Protein AF-0000000071003527 (afdb_homodimer)

Radius of gyration: 23.67 Å; Cα contacts (8 Å, |Δi|>4): 1009; chains: 2; bounding box: 53×69×54 Å

Foldseek 3Di:
DPPDPPQLFDLDPLVLVLVLLVLVLVCVQVVHLDDPVQDQQDLAAEEEEAQCQQVNSVQVVCVVHHVNYAYEYEEQDCSNYPDPVPGRPRYYYDYDDLLDADDPVQFQDHQEYEYEACLLPDAPVSLLVSLLRSLRNHHAFHKYKYKYWQLVQKDKWFPDPPQDCVLVVVLSVVQVPPDVSNHHHCQVVNQVSNVVSAFPPKDKDKTWDDPVSQLVNQVSCLSRQQRSLVVVPDPVSNVSNVVSVVVNVVSSVNGMGMITMMMMMMTGHHD/DPPDPPQLFDLDPLVLVLVLLVLVLVCVFVVDLDDPVQDQQDLAAEEEEAQCQQVNSVQVVCVVHHVNYAYEYEEQDCSNYPDPVPGRPRYYYDYDDLLDADDPVQFQDHQEYEYEACLLPDAPVSLLVSLLRSLRNHHAFHKYKYKYWQLVQKDKWFPDPPQDCVLVVVLSVVVCPPDVSNHHHCQVVNQVSNVVSAFPPKDKDKTWDDPVSQLVNQVSVLSRQQRSLVVVPDPVSNVSNVVSVVVNVVSSVNGMGMITMMMMMMTGHHD

Nearest PDB structures (foldseek):
  5wp5-assembly2_B  TM=5.347E-01  e=1.649E-14  Arabidopsis thaliana
  9fcu-assembly4_D  TM=6.720E-01  e=2.072E-10  Kitasatospora cystarginea
  9fcy-assembly3_C  TM=6.102E-01  e=1.441E-10  Kitasatospora cystarginea
  3dtn-assembly1_A  TM=6.476E-01  e=1.272E-09  Methanosarcina mazei
  9fcl-assembly1_A  TM=5.743E-01  e=4.549E-10  Kitasatospora cystarginea

Structure (mmCIF, N/CA/C/O backbone):
data_AF-0000000071003527-model_v1
#
loop_
_entity.id
_entity.type
_entity.pdbx_description
1 polymer 'S-adenosyl-L-methionine-dependent methyltransferase'
#
loop_
_atom_site.group_PDB
_atom_site.id
_atom_site.type_symbol
_atom_site.label_atom_id
_atom_site.label_alt_id
_atom_site.label_comp_id
_atom_site.label_asym_id
_atom_site.label_entity_id
_atom_site.label_seq_id
_atom_site.pdbx_PDB_ins_code
_atom_site.Cartn_x
_atom_site.Cartn_y
_atom_site.Cartn_z
_atom_site.occupancy
_atom_site.B_iso_or_equiv
_atom_site.auth_seq_id
_atom_site.auth_comp_id
_atom_site.auth_asym_id
_atom_site.auth_atom_id
_atom_site.pdbx_PDB_model_num
ATOM 1 N N . MET A 1 1 ? 21.812 27.234 7.277 1 25.89 1 MET A N 1
ATOM 2 C CA . MET A 1 1 ? 21.656 25.812 7.559 1 25.89 1 MET A CA 1
ATOM 3 C C . MET A 1 1 ? 20.297 25.531 8.203 1 25.89 1 MET A C 1
ATOM 5 O O . MET A 1 1 ? 20.062 25.906 9.352 1 25.89 1 MET A O 1
ATOM 9 N N . GLY A 1 2 ? 19.188 25.609 7.531 1 32.41 2 GLY A N 1
ATOM 10 C CA . GLY A 1 2 ? 17.859 25.672 8.102 1 32.41 2 GLY A CA 1
ATOM 11 C C . GLY A 1 2 ? 17.562 24.531 9.055 1 32.41 2 GLY A C 1
ATOM 12 O O . GLY A 1 2 ? 18.125 23.438 8.93 1 32.41 2 GLY A O 1
ATOM 13 N N . GLN A 1 3 ? 17.359 24.797 10.297 1 33.34 3 GLN A N 1
ATOM 14 C CA . GLN A 1 3 ? 17.078 23.797 11.336 1 33.34 3 GLN A CA 1
ATOM 15 C C . GLN A 1 3 ? 16.219 22.672 10.797 1 33.34 3 GLN A C 1
ATOM 17 O O . GLN A 1 3 ? 15.133 22.906 10.25 1 33.34 3 GLN A O 1
ATOM 22 N N . LYS A 1 4 ? 16.75 21.594 10.391 1 47.66 4 LYS A N 1
ATOM 23 C CA . LYS A 1 4 ? 16.016 20.375 10.016 1 47.66 4 LYS A CA 1
ATOM 24 C C . LYS A 1 4 ? 14.828 20.141 10.93 1 47.66 4 LYS A C 1
ATOM 26 O O . LYS A 1 4 ? 14.969 20.141 12.156 1 47.66 4 LYS A O 1
ATOM 31 N N . PRO A 1 5 ? 13.531 20.375 10.398 1 50.56 5 PRO A N 1
ATOM 32 C CA . PRO A 1 5 ? 12.352 20.172 11.242 1 50.56 5 PRO A CA 1
ATOM 33 C C . PRO A 1 5 ? 12.445 18.906 12.094 1 50.56 5 PRO A C 1
ATOM 35 O O . PRO A 1 5 ? 13.117 17.953 11.703 1 50.56 5 PRO A O 1
ATOM 38 N N . ASP A 1 6 ? 12.203 18.922 13.508 1 60.66 6 ASP A N 1
ATOM 39 C CA . ASP A 1 6 ? 12.148 17.875 14.531 1 60.66 6 ASP A CA 1
ATOM 40 C C . ASP A 1 6 ? 11.188 16.766 14.125 1 60.66 6 ASP A C 1
ATOM 42 O O . ASP A 1 6 ? 10.031 16.75 14.555 1 60.66 6 ASP A O 1
ATOM 46 N N . TYR A 1 7 ? 11.328 16.281 12.891 1 66.25 7 TYR A N 1
ATOM 47 C CA . TYR A 1 7 ? 10.516 15.164 12.438 1 66.25 7 TYR A CA 1
ATOM 48 C C . TYR A 1 7 ? 11.094 13.844 12.922 1 66.25 7 TYR A C 1
ATOM 50 O O . TYR A 1 7 ? 12.266 13.539 12.672 1 66.25 7 TYR A O 1
ATOM 58 N N . VAL A 1 8 ? 10.289 13.078 13.617 1 67.25 8 VAL A N 1
ATOM 59 C CA . VAL A 1 8 ? 10.758 11.906 14.352 1 67.25 8 VAL A CA 1
ATOM 60 C C . VAL A 1 8 ? 11.117 10.797 13.367 1 67.25 8 VAL A C 1
ATOM 62 O O . VAL A 1 8 ? 11.992 9.969 13.648 1 67.25 8 VAL A O 1
ATOM 65 N N . LEU A 1 9 ? 10.539 10.805 12.172 1 71.75 9 LEU A N 1
ATOM 66 C CA . LEU A 1 9 ? 10.82 9.758 11.195 1 71.75 9 LEU A CA 1
ATOM 67 C C . LEU A 1 9 ? 11.727 10.273 10.094 1 71.75 9 LEU A C 1
ATOM 69 O O . LEU A 1 9 ? 12.312 11.352 10.211 1 71.75 9 LEU A O 1
ATOM 73 N N . THR A 1 10 ? 12 9.383 9.148 1 74.44 10 THR A N 1
ATOM 74 C CA . THR A 1 10 ? 12.844 9.781 8.031 1 74.44 10 THR A CA 1
ATOM 75 C C . THR A 1 10 ? 11.992 10.078 6.793 1 74.44 10 THR A C 1
ATOM 77 O O . THR A 1 10 ? 10.781 9.859 6.797 1 74.44 10 THR A O 1
ATOM 80 N N . ARG A 1 11 ? 12.508 10.703 5.832 1 79.75 11 ARG A N 1
ATOM 81 C CA . ARG A 1 11 ? 11.867 10.969 4.551 1 79.75 11 ARG A CA 1
ATOM 82 C C . ARG A 1 11 ? 12.578 10.242 3.42 1 79.75 11 ARG A C 1
ATOM 84 O O . ARG A 1 11 ? 12.828 10.82 2.357 1 79.75 11 ARG A O 1
ATOM 91 N N . ASP A 1 12 ? 12.953 8.977 3.775 1 85.56 12 ASP A N 1
ATOM 92 C CA . ASP A 1 12 ? 13.625 8.148 2.781 1 85.56 12 ASP A CA 1
ATOM 93 C C . ASP A 1 12 ? 12.664 7.137 2.162 1 85.56 12 ASP A C 1
ATOM 95 O O . ASP A 1 12 ? 11.477 7.125 2.492 1 85.56 12 ASP A O 1
ATOM 99 N N . TYR A 1 13 ? 13.164 6.305 1.213 1 88.88 13 TYR A N 1
ATOM 100 C CA . TYR A 1 13 ? 12.297 5.41 0.454 1 88.88 13 TYR A CA 1
ATOM 101 C C . TYR A 1 13 ? 11.641 4.383 1.367 1 88.88 13 TYR A C 1
ATOM 103 O O . TYR A 1 13 ? 10.523 3.934 1.106 1 88.88 13 TYR A O 1
ATOM 111 N N . LEU A 1 14 ? 12.359 4.016 2.416 1 89.38 14 LEU A N 1
ATOM 112 C CA . LEU A 1 14 ? 11.766 3.061 3.344 1 89.38 14 LEU A CA 1
ATOM 113 C C . LEU A 1 14 ? 10.516 3.645 3.998 1 89.38 14 LEU A C 1
ATOM 115 O O . LEU A 1 14 ? 9.469 3.002 4.02 1 89.38 14 LEU A O 1
ATOM 119 N N . ASP A 1 15 ? 10.633 4.812 4.535 1 92.44 15 ASP A N 1
ATOM 120 C CA . ASP A 1 15 ? 9.492 5.461 5.172 1 92.44 15 ASP A CA 1
ATOM 121 C C . ASP A 1 15 ? 8.414 5.805 4.145 1 92.44 15 ASP A C 1
ATOM 123 O O . ASP A 1 15 ? 7.219 5.723 4.438 1 92.44 15 ASP A O 1
ATOM 127 N N . ASN A 1 16 ? 8.781 6.254 2.951 1 95.56 16 ASN A N 1
ATOM 128 C CA . ASN A 1 16 ? 7.809 6.547 1.904 1 95.56 16 ASN A CA 1
ATOM 129 C C . ASN A 1 16 ? 6.969 5.324 1.557 1 95.56 16 ASN A C 1
ATOM 131 O O . ASN A 1 16 ? 5.754 5.43 1.367 1 95.56 16 ASN A O 1
ATOM 135 N N . ASN A 1 17 ? 7.652 4.172 1.475 1 95.38 17 ASN A N 1
ATOM 136 C CA . ASN A 1 17 ? 6.918 2.936 1.233 1 95.38 17 ASN A CA 1
ATOM 137 C C . ASN A 1 17 ? 5.91 2.658 2.346 1 95.38 17 ASN A C 1
ATOM 139 O O . ASN A 1 17 ? 4.77 2.279 2.074 1 95.38 17 ASN A O 1
ATOM 143 N N . ARG A 1 18 ? 6.367 2.859 3.541 1 95.19 18 ARG A N 1
ATOM 144 C CA . ARG A 1 18 ? 5.504 2.646 4.695 1 95.19 18 ARG A CA 1
ATOM 145 C C . ARG A 1 18 ? 4.285 3.561 4.645 1 95.19 18 ARG A C 1
ATOM 147 O O . ARG A 1 18 ? 3.152 3.105 4.816 1 95.19 18 ARG A O 1
ATOM 154 N N . ILE A 1 19 ? 4.492 4.828 4.367 1 95.88 19 ILE A N 1
ATOM 155 C CA . ILE A 1 19 ? 3.426 5.824 4.355 1 95.88 19 ILE A CA 1
ATOM 156 C C . ILE A 1 19 ? 2.451 5.523 3.219 1 95.88 19 ILE A C 1
ATOM 158 O O . ILE A 1 19 ? 1.234 5.617 3.395 1 95.88 19 ILE A O 1
ATOM 162 N N . ASN A 1 20 ? 2.959 5.141 2.09 1 98 20 ASN A N 1
ATOM 163 C CA . ASN A 1 20 ? 2.105 4.816 0.951 1 98 20 ASN A CA 1
ATOM 164 C C . ASN A 1 20 ? 1.225 3.604 1.238 1 98 20 ASN A C 1
ATOM 166 O O . ASN A 1 20 ? 0.028 3.617 0.942 1 98 20 ASN A O 1
ATOM 170 N N . LEU A 1 21 ? 1.871 2.566 1.812 1 98.19 21 LEU A N 1
ATOM 171 C CA . LEU A 1 21 ? 1.066 1.4 2.162 1 98.19 21 LEU A CA 1
ATOM 172 C C . LEU A 1 21 ? 0.018 1.759 3.209 1 98.19 21 LEU A C 1
ATOM 174 O O . LEU A 1 21 ? -1.136 1.335 3.109 1 98.19 21 LEU A O 1
ATOM 178 N N . HIS A 1 22 ? 0.409 2.543 4.184 1 97.44 22 HIS A N 1
ATOM 179 C CA . HIS A 1 22 ? -0.516 2.953 5.234 1 97.44 22 HIS A CA 1
ATOM 180 C C . HIS A 1 22 ? -1.73 3.668 4.652 1 97.44 22 HIS A C 1
ATOM 182 O O . HIS A 1 22 ? -2.854 3.475 5.117 1 97.44 22 HIS A O 1
ATOM 188 N N . HIS A 1 23 ? -1.501 4.469 3.629 1 98 23 HIS A N 1
ATOM 189 C CA . HIS A 1 23 ? -2.598 5.152 2.955 1 98 23 HIS A CA 1
ATOM 190 C C . HIS A 1 23 ? -3.633 4.16 2.434 1 98 23 HIS A C 1
ATOM 192 O O . HIS A 1 23 ? -4.824 4.289 2.729 1 98 23 HIS A O 1
ATOM 198 N N . TYR A 1 24 ? -3.182 3.18 1.733 1 98.19 24 TYR A N 1
ATOM 199 C CA . TYR A 1 24 ? -4.117 2.242 1.119 1 98.19 24 TYR A CA 1
ATOM 200 C C . TYR A 1 24 ? -4.82 1.4 2.178 1 98.19 24 TYR A C 1
ATOM 202 O O . TYR A 1 24 ? -6.008 1.1 2.051 1 98.19 24 TYR A O 1
ATOM 210 N N . LEU A 1 25 ? -4.102 1.069 3.227 1 98.25 25 LEU A N 1
ATOM 211 C CA . LEU A 1 25 ? -4.707 0.292 4.301 1 98.25 25 LEU A CA 1
ATOM 212 C C . LEU A 1 25 ? -5.773 1.107 5.027 1 98.25 25 LEU A C 1
ATOM 214 O O . LEU A 1 25 ? -6.809 0.571 5.422 1 98.25 25 LEU A O 1
ATOM 218 N N . CYS A 1 26 ? -5.512 2.406 5.172 1 98.06 26 CYS A N 1
ATOM 219 C CA . CYS A 1 26 ? -6.492 3.283 5.801 1 98.06 26 CYS A CA 1
ATOM 220 C C . CYS A 1 26 ? -7.738 3.416 4.934 1 98.06 26 CYS A C 1
ATOM 222 O O . CYS A 1 26 ? -8.859 3.387 5.441 1 98.06 26 CYS A O 1
ATOM 224 N N . VAL A 1 27 ? -7.539 3.582 3.652 1 97.56 27 VAL A N 1
ATOM 225 C CA . VAL A 1 27 ? -8.664 3.684 2.732 1 97.56 27 VAL A CA 1
ATOM 226 C C . VAL A 1 27 ? -9.477 2.391 2.768 1 97.56 27 VAL A C 1
ATOM 228 O O . VAL A 1 27 ? -10.711 2.426 2.775 1 97.56 27 VAL A O 1
ATOM 231 N N . GLU A 1 28 ? -8.766 1.265 2.818 1 97.12 28 GLU A N 1
ATOM 232 C CA . GLU A 1 28 ? -9.461 -0.016 2.912 1 97.12 28 GLU A CA 1
ATOM 233 C C . GLU A 1 28 ? -10.25 -0.125 4.219 1 97.12 28 GLU A C 1
ATOM 235 O O . GLU A 1 28 ? -11.352 -0.664 4.238 1 97.12 28 GLU A O 1
ATOM 240 N N . LEU A 1 29 ? -9.672 0.353 5.277 1 97.81 29 LEU A N 1
ATOM 241 C CA . LEU A 1 29 ? -10.289 0.254 6.598 1 97.81 29 LEU A CA 1
ATOM 242 C C . LEU A 1 29 ? -11.578 1.076 6.66 1 97.81 29 LEU A C 1
ATOM 244 O O . LEU A 1 29 ? -12.617 0.571 7.078 1 97.81 29 LEU A O 1
ATOM 248 N N . PHE A 1 30 ? -11.523 2.299 6.164 1 97.88 30 PHE A N 1
ATOM 249 C CA . PHE A 1 30 ? -12.664 3.197 6.312 1 97.88 30 PHE A CA 1
ATOM 250 C C . PHE A 1 30 ? -13.602 3.082 5.117 1 97.88 30 PHE A C 1
ATOM 252 O O . PHE A 1 30 ? -14.797 3.377 5.23 1 97.88 30 PHE A O 1
ATOM 259 N N . GLY A 1 31 ? -13.07 2.783 3.945 1 96.19 31 GLY A N 1
ATOM 260 C CA . GLY A 1 31 ? -13.898 2.588 2.76 1 96.19 31 GLY A CA 1
ATOM 261 C C . GLY A 1 31 ? -14.039 3.844 1.92 1 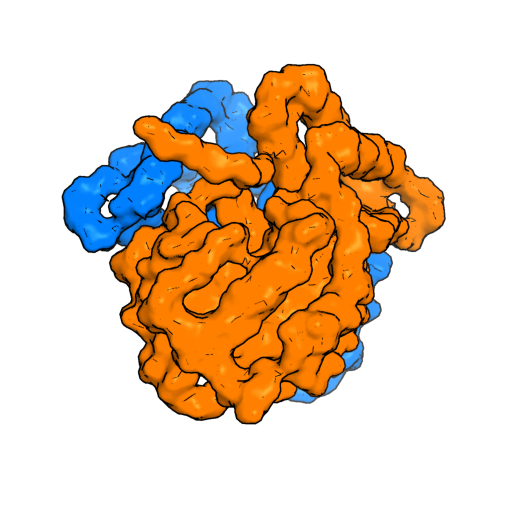96.19 31 GLY A C 1
ATOM 262 O O . GLY A 1 31 ? -14.859 3.895 1.005 1 96.19 31 GLY A O 1
ATOM 263 N N . TYR A 1 32 ? -13.211 4.906 2.256 1 96.94 32 TYR A N 1
ATOM 264 C CA . TYR A 1 32 ? -13.336 6.152 1.504 1 96.94 32 TYR A CA 1
ATOM 265 C C . TYR A 1 32 ? -12.031 6.941 1.539 1 96.94 32 TYR A C 1
ATOM 267 O O . TYR A 1 32 ? -11.227 6.789 2.463 1 96.94 32 TYR A O 1
ATOM 275 N N . HIS A 1 33 ? -11.773 7.711 0.52 1 97.12 33 HIS A N 1
ATOM 276 C CA . HIS A 1 33 ? -10.734 8.734 0.519 1 97.12 33 HIS A CA 1
ATOM 277 C C . HIS A 1 33 ? -11.203 9.992 1.241 1 97.12 33 HIS A C 1
ATOM 279 O O . HIS A 1 33 ? -10.453 10.586 2.021 1 97.12 33 HIS A O 1
ATOM 285 N N . THR A 1 34 ? -12.398 10.352 0.91 1 97.75 34 THR A N 1
ATOM 286 C CA . THR A 1 34 ? -13.117 11.453 1.537 1 97.75 34 THR A CA 1
ATOM 287 C C . THR A 1 34 ? -14.414 10.969 2.178 1 97.75 34 THR A C 1
ATOM 289 O O . THR A 1 34 ? -15.164 10.203 1.567 1 97.75 34 THR A O 1
ATOM 292 N N . HIS A 1 35 ? -14.57 11.344 3.391 1 98.25 35 HIS A N 1
ATOM 293 C CA . HIS A 1 35 ? -15.773 10.922 4.098 1 98.25 35 HIS A CA 1
ATOM 294 C C . HIS A 1 35 ? -17.031 11.156 3.252 1 98.25 35 HIS A C 1
ATOM 296 O O . HIS A 1 35 ? -17.141 12.195 2.596 1 98.25 35 HIS A O 1
ATOM 302 N N . PRO A 1 36 ? -18.031 10.273 3.332 1 97.19 36 PRO A N 1
ATOM 303 C CA . PRO A 1 36 ? -19.203 10.344 2.465 1 97.19 36 PRO A CA 1
ATOM 304 C C . PRO A 1 36 ? -20.031 11.609 2.703 1 97.19 36 PRO A C 1
ATOM 306 O O . PRO A 1 36 ? -20.781 12.031 1.822 1 97.19 36 PRO A O 1
ATOM 309 N N . ASP A 1 37 ? -19.906 12.219 3.828 1 96.75 37 ASP A N 1
ATOM 310 C CA . ASP A 1 37 ? -20.672 13.422 4.145 1 96.75 37 ASP A CA 1
ATOM 311 C C . ASP A 1 37 ? -20.062 14.648 3.457 1 96.75 37 ASP A C 1
ATOM 313 O O . ASP A 1 37 ? -20.688 15.711 3.42 1 96.75 37 ASP A O 1
ATOM 317 N N . ILE A 1 38 ? -18.891 14.531 2.922 1 97.69 38 ILE A N 1
ATOM 318 C CA . ILE A 1 38 ? -18.219 15.641 2.258 1 97.69 38 ILE A CA 1
ATOM 319 C C . ILE A 1 38 ? -18.594 15.664 0.777 1 97.69 38 ILE A C 1
ATOM 321 O O . ILE A 1 38 ? -18.266 14.727 0.039 1 97.69 38 ILE A O 1
ATOM 325 N N . PRO A 1 39 ? -19.203 16.734 0.316 1 96.12 39 PRO A N 1
ATOM 326 C CA . PRO A 1 39 ? -19.531 16.797 -1.109 1 96.12 39 PRO A CA 1
ATOM 327 C C . PRO A 1 39 ? -18.297 16.953 -1.995 1 96.12 39 PRO A C 1
ATOM 329 O O . PRO A 1 39 ? -17.438 17.781 -1.72 1 96.12 39 PRO A O 1
ATOM 332 N N . THR A 1 40 ? -18.234 16.156 -3.057 1 95.94 40 THR A N 1
ATOM 333 C CA . THR A 1 40 ? -17.062 16.172 -3.91 1 95.94 40 THR A CA 1
ATOM 334 C C . THR A 1 40 ? -17.453 16.344 -5.375 1 95.94 40 THR A C 1
ATOM 336 O O . THR A 1 40 ? -16.625 16.188 -6.27 1 95.94 40 THR A O 1
ATOM 339 N N . ALA A 1 41 ? -18.672 16.672 -5.656 1 93.38 41 ALA A N 1
ATOM 340 C CA . ALA A 1 41 ? -19.188 16.656 -7.027 1 93.38 41 ALA A CA 1
ATOM 341 C C . ALA A 1 41 ? -18.828 17.969 -7.742 1 93.38 41 ALA A C 1
ATOM 343 O O . ALA A 1 41 ? -18.812 18.016 -8.977 1 93.38 41 ALA A O 1
ATOM 344 N N . ASP A 1 42 ? -18.578 19.047 -6.996 1 95.06 42 ASP A N 1
ATOM 345 C CA . ASP A 1 42 ? -18.281 20.344 -7.594 1 95.06 42 ASP A CA 1
ATOM 346 C C . ASP A 1 42 ? -16.938 20.312 -8.328 1 95.06 42 ASP A C 1
ATOM 348 O O . ASP A 1 42 ? -15.898 20.062 -7.723 1 95.06 42 ASP A O 1
ATOM 352 N N . PRO A 1 43 ? -16.953 20.594 -9.633 1 95.31 43 PRO A N 1
ATOM 353 C CA . PRO A 1 43 ? -15.711 20.531 -10.406 1 95.31 43 PRO A CA 1
ATOM 354 C C . PRO A 1 43 ? -14.75 21.672 -10.055 1 95.31 43 PRO A C 1
ATOM 356 O O . PRO A 1 43 ? -13.594 21.656 -10.484 1 95.31 43 PRO A O 1
ATOM 359 N N . ASN A 1 44 ? -15.156 22.594 -9.242 1 95.94 44 ASN A N 1
ATOM 360 C CA . ASN A 1 44 ? -14.305 23.719 -8.859 1 95.94 44 ASN A CA 1
ATOM 361 C C . ASN A 1 44 ? -13.82 23.594 -7.418 1 95.94 44 ASN A C 1
ATOM 363 O O . ASN A 1 44 ? -13.43 24.578 -6.801 1 95.94 44 ASN A O 1
ATOM 367 N N . LEU A 1 45 ? -13.875 22.438 -6.906 1 97.25 45 LEU A N 1
ATOM 368 C CA . LEU A 1 45 ? -13.438 22.203 -5.535 1 97.25 45 LEU A CA 1
ATOM 369 C C . LEU A 1 45 ? -11.984 22.609 -5.348 1 97.25 45 LEU A C 1
ATOM 371 O O . LEU A 1 45 ? -11.164 22.453 -6.254 1 97.25 45 LEU A O 1
ATOM 375 N N . LYS A 1 46 ? -11.719 23.188 -4.242 1 98.56 46 LYS A N 1
ATOM 376 C CA . LYS A 1 46 ? -10.352 23.375 -3.766 1 98.56 46 LYS A CA 1
ATOM 377 C C . LYS A 1 46 ? -10.07 22.516 -2.533 1 98.56 46 LYS A C 1
ATOM 379 O O . LYS A 1 46 ? -10.766 22.641 -1.521 1 98.56 46 LYS A O 1
ATOM 384 N N . VAL A 1 47 ? -9.094 21.672 -2.637 1 98.75 47 VAL A N 1
ATOM 385 C CA . VAL A 1 47 ? -8.789 20.688 -1.598 1 98.75 47 VAL A CA 1
ATOM 386 C C . VAL A 1 47 ? -7.355 20.891 -1.11 1 98.75 47 VAL A C 1
ATOM 388 O O . VAL A 1 47 ? -6.434 21.047 -1.917 1 98.75 47 VAL A O 1
ATOM 391 N N . ALA A 1 48 ? -7.156 20.922 0.186 1 98.88 48 ALA A N 1
ATOM 392 C CA . ALA A 1 48 ? -5.82 20.984 0.776 1 98.88 48 ALA A CA 1
ATOM 393 C C . ALA A 1 48 ? -5.512 19.703 1.557 1 98.88 48 ALA A C 1
ATOM 395 O O . ALA A 1 48 ? -6.359 19.203 2.305 1 98.88 48 ALA A O 1
ATOM 396 N N . ASP A 1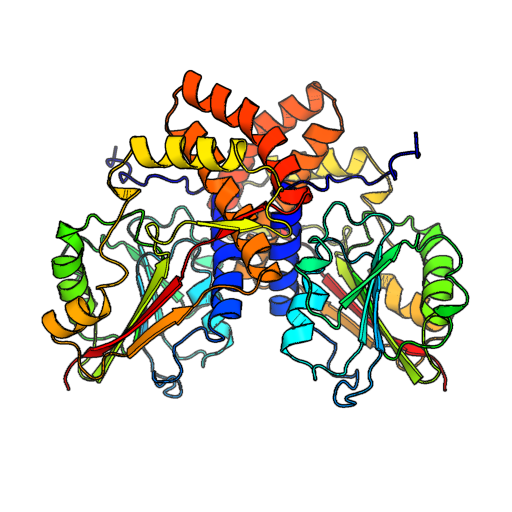 49 ? -4.391 19.188 1.277 1 98.75 49 ASP A N 1
ATOM 397 C CA . ASP A 1 49 ? -3.83 18.109 2.078 1 98.75 49 ASP A CA 1
ATOM 398 C C . ASP A 1 49 ? -2.699 18.609 2.971 1 98.75 49 ASP A C 1
ATOM 400 O O . ASP A 1 49 ? -1.6 18.906 2.49 1 98.75 49 ASP A O 1
ATOM 404 N N . VAL A 1 50 ? -2.928 18.641 4.32 1 98.31 50 VAL A N 1
ATOM 405 C CA . VAL A 1 50 ? -1.969 19.172 5.281 1 98.31 50 VAL A CA 1
ATOM 406 C C . VAL A 1 50 ? -1.066 18.062 5.797 1 98.31 50 VAL A C 1
ATOM 408 O O . VAL A 1 50 ? -1.553 17.031 6.289 1 98.31 50 VAL A O 1
ATOM 411 N N . GLY A 1 51 ? 0.264 18.344 5.785 1 96.94 51 GLY A N 1
ATOM 412 C CA . GLY A 1 51 ? 1.196 17.25 6.004 1 96.94 51 GLY A CA 1
ATOM 413 C C . GLY A 1 51 ? 1.137 16.188 4.922 1 96.94 51 GLY A C 1
ATOM 414 O O . GLY A 1 51 ? 1.026 14.992 5.219 1 96.94 51 GLY A O 1
ATOM 415 N N . THR A 1 52 ? 1.265 16.625 3.67 1 97.56 52 THR A N 1
ATOM 416 C CA . THR A 1 52 ? 0.927 15.781 2.525 1 97.56 52 THR A CA 1
ATOM 417 C C . THR A 1 52 ? 1.878 14.594 2.428 1 97.56 52 THR A C 1
ATOM 419 O O . THR A 1 52 ? 1.524 13.547 1.867 1 97.56 52 THR A O 1
ATOM 422 N N . GLY A 1 53 ? 3.117 14.742 2.932 1 96.25 53 GLY A N 1
ATOM 423 C CA . GLY A 1 53 ? 4.074 13.648 2.846 1 96.25 53 GLY A CA 1
ATOM 424 C C . GLY A 1 53 ? 4.41 13.266 1.419 1 96.25 53 GLY A C 1
ATOM 425 O O . GLY A 1 53 ? 4.883 14.094 0.637 1 96.25 53 GLY A O 1
ATOM 426 N N . THR A 1 54 ? 4.012 12.117 1.062 1 97.19 54 THR A N 1
ATOM 427 C CA . THR A 1 54 ? 4.328 11.609 -0.268 1 97.19 54 THR A CA 1
ATOM 428 C C . THR A 1 54 ? 3.281 12.055 -1.283 1 97.19 54 THR A C 1
ATOM 430 O O . THR A 1 54 ? 3.322 11.648 -2.445 1 97.19 54 THR A O 1
ATOM 433 N N . ALA A 1 55 ? 2.32 12.797 -0.898 1 97.69 55 ALA A N 1
ATOM 434 C CA . ALA A 1 55 ? 1.209 13.273 -1.718 1 97.69 55 ALA A CA 1
ATOM 435 C C . ALA A 1 55 ? 0.332 12.117 -2.182 1 97.69 55 ALA A C 1
ATOM 437 O O . ALA A 1 55 ? -0.442 12.25 -3.131 1 97.69 55 ALA A O 1
ATOM 438 N N . ILE A 1 56 ? 0.452 10.977 -1.503 1 97.62 56 ILE A N 1
ATOM 439 C CA . ILE A 1 56 ? -0.224 9.766 -1.958 1 97.62 56 ILE A CA 1
ATOM 440 C C . ILE A 1 56 ? -1.736 9.961 -1.875 1 97.62 56 ILE A C 1
ATOM 442 O O . ILE A 1 56 ? -2.473 9.523 -2.764 1 97.62 56 ILE A O 1
ATOM 446 N N . TRP A 1 57 ? -2.213 10.57 -0.84 1 98.25 57 TRP A N 1
ATOM 447 C CA . TRP A 1 57 ? -3.65 10.797 -0.739 1 98.25 57 TRP A CA 1
ATOM 448 C C . TRP A 1 57 ? -4.145 11.68 -1.882 1 98.25 57 TRP A C 1
ATOM 450 O O . TRP A 1 57 ? -5.137 11.352 -2.539 1 98.25 57 TRP A O 1
ATOM 460 N N . LEU A 1 58 ? -3.453 12.766 -2.189 1 97.56 58 LEU A N 1
ATOM 461 C CA . LEU A 1 58 ? -3.852 13.711 -3.225 1 97.56 58 LEU A CA 1
ATOM 462 C C . LEU A 1 58 ? -3.807 13.062 -4.602 1 97.56 58 LEU A C 1
ATOM 464 O O . LEU A 1 58 ? -4.727 13.227 -5.406 1 97.56 58 LEU A O 1
ATOM 468 N N . THR A 1 59 ? -2.742 12.344 -4.848 1 96.56 59 THR A N 1
ATOM 469 C CA . THR A 1 59 ? -2.598 11.758 -6.176 1 96.56 59 THR A CA 1
ATOM 470 C C . THR A 1 59 ? -3.611 10.641 -6.391 1 96.56 59 THR A C 1
ATOM 472 O O . THR A 1 59 ? -4.121 10.461 -7.496 1 96.56 59 THR A O 1
ATOM 475 N N . ASP A 1 60 ? -3.869 9.953 -5.324 1 96.56 60 ASP A N 1
ATOM 476 C CA . ASP A 1 60 ? -4.914 8.938 -5.387 1 96.56 60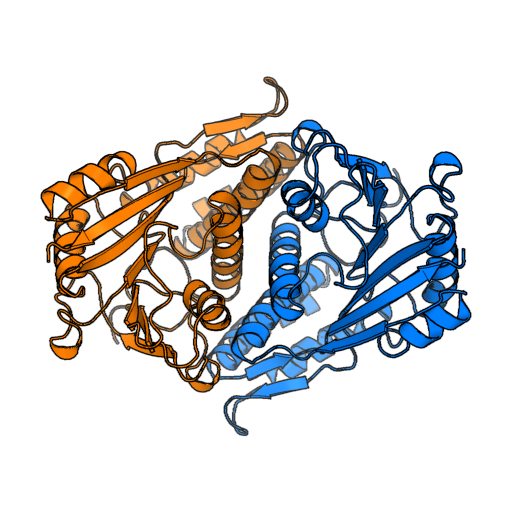 ASP A CA 1
ATOM 477 C C . ASP A 1 60 ? -6.289 9.578 -5.594 1 96.56 60 ASP A C 1
ATOM 479 O O . ASP A 1 60 ? -7.098 9.078 -6.379 1 96.56 60 ASP A O 1
ATOM 483 N N . LEU A 1 61 ? -6.52 10.672 -5.004 1 95.62 61 LEU A N 1
ATOM 484 C CA . LEU A 1 61 ? -7.777 11.406 -5.113 1 95.62 61 LEU A CA 1
ATOM 485 C C . LEU A 1 61 ? -7.91 12.062 -6.48 1 95.62 61 LEU A C 1
ATOM 487 O O . LEU A 1 61 ? -9.008 12.117 -7.043 1 95.62 61 LEU A O 1
ATOM 491 N N . ALA A 1 62 ? -6.816 12.562 -7.008 1 94.06 62 ALA A N 1
ATOM 492 C CA . ALA A 1 62 ? -6.801 13.312 -8.266 1 94.06 62 ALA A CA 1
ATOM 493 C C . ALA A 1 62 ? -7.422 12.492 -9.398 1 94.06 62 ALA A C 1
ATOM 495 O O . ALA A 1 62 ? -8.094 13.039 -10.273 1 94.06 62 ALA A O 1
ATOM 496 N N . LYS A 1 63 ? -7.301 11.234 -9.305 1 89.69 63 LYS A N 1
ATOM 497 C CA . LYS A 1 63 ? -7.812 10.344 -10.344 1 89.69 63 LYS A CA 1
ATOM 498 C C . LYS A 1 63 ? -9.32 10.172 -10.234 1 89.69 63 LYS A C 1
ATOM 500 O O . LYS A 1 63 ? -9.969 9.688 -11.164 1 89.69 63 LYS A O 1
ATOM 505 N N . ARG A 1 64 ? -9.797 10.555 -9.117 1 91.75 64 ARG A N 1
ATOM 506 C CA . ARG A 1 64 ? -11.195 10.273 -8.797 1 91.75 64 ARG A CA 1
ATOM 507 C C . ARG A 1 64 ? -12.031 11.547 -8.836 1 91.75 64 ARG A C 1
ATOM 509 O O . ARG A 1 64 ? -13.234 11.516 -8.57 1 91.75 64 ARG A O 1
ATOM 516 N N . LEU A 1 65 ? -11.398 12.664 -9.117 1 93.75 65 LEU A N 1
ATOM 517 C CA . LEU A 1 65 ? -12.062 13.961 -9.203 1 93.75 65 LEU A CA 1
ATOM 518 C C . LEU A 1 65 ? -11.875 14.578 -10.586 1 93.75 65 LEU A C 1
ATOM 520 O O . LEU A 1 65 ? -10.961 14.203 -11.32 1 93.75 65 LEU A O 1
ATOM 524 N N . PRO A 1 66 ? -12.781 15.516 -10.891 1 91.94 66 PRO A N 1
ATOM 525 C CA . PRO A 1 66 ? -12.539 16.25 -12.125 1 91.94 66 PRO A CA 1
ATOM 526 C C . PRO A 1 66 ? -11.172 16.938 -12.156 1 91.94 66 PRO A C 1
ATOM 528 O O . PRO A 1 66 ? -10.695 17.406 -11.117 1 91.94 66 PRO A O 1
ATOM 531 N N . GLN A 1 67 ? -10.641 17.062 -13.344 1 91.38 67 GLN A N 1
ATOM 532 C CA . GLN A 1 67 ? -9.297 17.625 -13.492 1 91.38 67 GLN A CA 1
ATOM 533 C C . GLN A 1 67 ? -9.273 19.109 -13.133 1 91.38 67 GLN A C 1
ATOM 535 O O . GLN A 1 67 ? -8.203 19.688 -12.93 1 91.38 67 GLN A O 1
ATOM 540 N N . THR A 1 68 ? -10.438 19.672 -13.031 1 95.69 68 THR A N 1
ATOM 541 C CA . THR A 1 68 ? -10.523 21.109 -12.766 1 95.69 68 THR A CA 1
ATOM 542 C C . THR A 1 68 ? -10.414 21.391 -11.273 1 95.69 68 THR A C 1
ATOM 544 O O . THR A 1 68 ? -10.219 22.531 -10.867 1 95.69 68 THR A O 1
ATOM 547 N N . VAL A 1 69 ? -10.477 20.328 -10.516 1 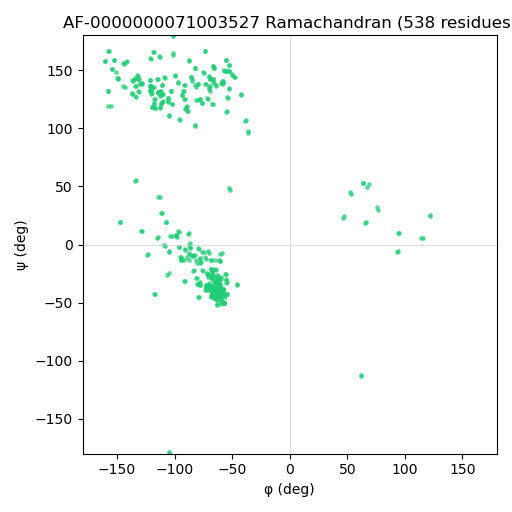96.81 69 VAL A N 1
ATOM 548 C CA . VAL A 1 69 ? -10.352 20.5 -9.07 1 96.81 69 VAL A CA 1
ATOM 549 C C . VAL A 1 69 ? -8.922 20.906 -8.719 1 96.81 69 VAL A C 1
ATOM 551 O O . VAL A 1 69 ? -7.961 20.375 -9.281 1 96.81 69 VAL A O 1
ATOM 554 N N . GLN A 1 70 ? -8.797 21.859 -7.852 1 97.38 70 GLN A N 1
ATOM 555 C CA . GLN A 1 70 ? -7.477 22.281 -7.391 1 97.38 70 GLN A CA 1
ATOM 556 C C . GLN A 1 70 ? -7.062 21.516 -6.137 1 97.38 70 GLN A C 1
ATOM 558 O O . GLN A 1 70 ? -7.801 21.484 -5.148 1 97.38 70 GLN A O 1
ATOM 563 N N . LEU A 1 71 ? -5.941 20.922 -6.211 1 98.31 71 LEU A N 1
ATOM 564 C CA . LEU A 1 71 ? -5.391 20.141 -5.113 1 98.31 71 LEU A CA 1
ATOM 565 C C . LEU A 1 71 ? -4.086 20.75 -4.609 1 98.31 71 LEU A C 1
ATOM 567 O O . LEU A 1 71 ? -3.107 20.828 -5.355 1 98.31 71 LEU A O 1
ATOM 571 N N . ASP A 1 72 ? -4.066 21.172 -3.373 1 98.69 72 ASP A N 1
ATOM 572 C CA . ASP A 1 72 ? -2.885 21.797 -2.791 1 98.69 72 ASP A CA 1
ATOM 573 C C . ASP A 1 72 ? -2.242 20.891 -1.739 1 98.69 72 ASP A C 1
ATOM 575 O O . ASP A 1 72 ? -2.9 20.484 -0.783 1 98.69 72 ASP A O 1
ATOM 579 N N . ALA A 1 73 ? -1.028 20.609 -1.954 1 98.56 73 ALA A N 1
ATOM 580 C CA . ALA A 1 73 ? -0.209 19.891 -0.984 1 98.56 73 ALA A CA 1
ATOM 581 C C . ALA A 1 73 ? 0.515 20.844 -0.051 1 98.56 73 ALA A C 1
ATOM 583 O O . ALA A 1 73 ? 1.365 21.625 -0.491 1 98.56 73 ALA A O 1
ATOM 584 N N . LEU A 1 74 ? 0.199 20.766 1.229 1 98.38 74 LEU A N 1
ATOM 585 C CA . LEU A 1 74 ? 0.857 21.609 2.223 1 98.38 74 LEU A CA 1
ATOM 586 C C . LEU A 1 74 ? 1.735 20.781 3.146 1 98.38 74 LEU A C 1
ATOM 588 O O . LEU A 1 74 ? 1.283 19.766 3.693 1 98.38 74 LEU A O 1
ATOM 592 N N . ASP A 1 75 ? 2.908 21.172 3.273 1 97.25 75 ASP A N 1
ATOM 593 C CA . ASP A 1 75 ? 3.852 20.484 4.152 1 97.25 75 ASP A CA 1
ATOM 594 C C . ASP A 1 75 ? 5.027 21.391 4.512 1 97.25 75 ASP A C 1
ATOM 596 O O . ASP A 1 75 ? 5.312 22.359 3.803 1 97.25 75 ASP A O 1
ATOM 600 N N . ILE A 1 76 ? 5.688 21.062 5.625 1 95.69 76 ILE A N 1
ATOM 601 C CA . ILE A 1 76 ? 6.848 21.828 6.059 1 95.69 76 ILE A CA 1
ATOM 602 C C . ILE A 1 76 ? 8.055 21.484 5.188 1 95.69 76 ILE A C 1
ATOM 604 O O . ILE A 1 76 ? 9 22.266 5.082 1 95.69 76 ILE A O 1
ATOM 608 N N . SER A 1 77 ? 8 20.328 4.59 1 94 77 SER A N 1
ATOM 609 C CA . SER A 1 77 ? 9.07 19.844 3.725 1 94 77 SER A CA 1
ATOM 610 C C . SER A 1 77 ? 8.508 18.953 2.617 1 94 77 SER A C 1
ATOM 612 O O . SER A 1 77 ? 7.555 18.203 2.836 1 94 77 SER A O 1
ATOM 614 N N . PHE A 1 78 ? 9.109 19.062 1.445 1 94.44 78 PHE A N 1
ATOM 615 C CA . PHE A 1 78 ? 8.664 18.234 0.324 1 94.44 78 PHE A CA 1
ATOM 616 C C . PHE A 1 78 ? 9.727 17.203 -0.043 1 94.44 78 PHE A C 1
ATOM 618 O O . PHE A 1 78 ? 9.766 16.734 -1.18 1 94.44 78 PHE A O 1
ATOM 625 N N . GLU A 1 79 ? 10.523 16.844 0.979 1 92.19 79 GLU A N 1
ATOM 626 C CA . GLU A 1 79 ? 11.578 15.867 0.753 1 92.19 79 GLU A CA 1
ATOM 627 C C . GLU A 1 79 ? 11 14.484 0.461 1 92.19 79 GLU A C 1
ATOM 629 O O . GLU A 1 79 ? 11.641 13.664 -0.198 1 92.19 79 GLU A O 1
ATOM 634 N N . ALA A 1 80 ? 9.805 14.227 0.936 1 93.75 80 ALA A N 1
ATOM 635 C CA . ALA A 1 80 ? 9.156 12.938 0.697 1 93.75 80 ALA A CA 1
ATOM 636 C C . ALA A 1 80 ? 8.242 13 -0.522 1 93.75 80 ALA A C 1
ATOM 638 O O . ALA A 1 80 ? 7.766 11.969 -1 1 93.75 80 ALA A O 1
ATOM 639 N N . THR A 1 81 ? 7.93 14.18 -1.023 1 95.69 81 THR A N 1
ATOM 640 C CA . THR A 1 81 ? 6.969 14.406 -2.096 1 95.69 81 THR A CA 1
ATOM 641 C C . THR A 1 81 ? 7.629 14.234 -3.461 1 95.69 81 THR A C 1
ATOM 643 O O . THR A 1 81 ? 8.797 14.578 -3.639 1 95.69 81 THR A O 1
ATOM 646 N N . PRO A 1 82 ? 6.902 13.656 -4.41 1 95.25 82 PRO A N 1
ATOM 647 C CA . PRO A 1 82 ? 7.449 13.656 -5.766 1 95.25 82 PRO A CA 1
ATOM 648 C C . PRO A 1 82 ? 7.84 15.047 -6.246 1 95.25 82 PRO A C 1
ATOM 650 O O . PRO A 1 82 ? 7.242 16.047 -5.824 1 95.25 82 PRO A O 1
ATOM 653 N N . PRO A 1 83 ? 8.914 15.023 -7.133 1 95 83 PRO A N 1
ATOM 654 C CA . PRO A 1 83 ? 9.141 16.297 -7.812 1 95 83 PRO A CA 1
ATOM 655 C C . PRO A 1 83 ? 7.871 16.875 -8.438 1 95 83 PRO A C 1
ATOM 657 O O . PRO A 1 83 ? 7.02 16.125 -8.906 1 95 83 PRO A O 1
ATOM 660 N N . ALA A 1 84 ? 7.812 18.156 -8.414 1 94.06 84 ALA A N 1
ATOM 661 C CA . ALA A 1 84 ? 6.613 18.844 -8.891 1 94.06 84 ALA A CA 1
ATOM 662 C C . ALA A 1 84 ? 6.258 18.422 -10.312 1 94.06 84 ALA A C 1
ATOM 664 O O . ALA A 1 84 ? 5.078 18.281 -10.648 1 94.06 84 ALA A O 1
ATOM 665 N N . GLU A 1 85 ? 7.262 18.109 -11.102 1 95.44 85 GLU A N 1
ATOM 666 C CA . GLU A 1 85 ? 7.078 17.75 -12.508 1 95.44 85 GLU A CA 1
ATOM 667 C C . GLU A 1 85 ? 6.359 16.406 -12.633 1 95.44 85 GLU A C 1
ATOM 669 O O . GLU A 1 85 ? 5.797 16.094 -13.688 1 95.44 85 GLU A O 1
ATOM 674 N N . TRP A 1 86 ? 6.406 15.641 -11.609 1 96.56 86 TRP A N 1
ATOM 675 C CA . TRP A 1 86 ? 5.828 14.305 -11.656 1 96.56 86 TRP A CA 1
ATOM 676 C C . TRP A 1 86 ? 4.402 14.305 -11.109 1 96.56 86 TRP A C 1
ATOM 678 O O . TRP A 1 86 ? 3.678 13.312 -11.242 1 96.56 86 TRP A O 1
ATOM 688 N N . LEU A 1 87 ? 4.012 15.383 -10.516 1 96.69 87 LEU A N 1
ATOM 689 C CA . LEU A 1 87 ? 2.67 15.477 -9.961 1 96.69 87 LEU A CA 1
ATOM 690 C C . LEU A 1 87 ? 1.654 15.836 -11.039 1 96.69 87 LEU A C 1
ATOM 692 O O . LEU A 1 87 ? 2.004 16.469 -12.039 1 96.69 87 LEU A O 1
ATOM 696 N N . PRO A 1 88 ? 0.407 15.391 -10.828 1 95.38 88 PRO A N 1
ATOM 697 C CA . PRO A 1 88 ? -0.633 15.867 -11.742 1 95.38 88 PRO A CA 1
ATOM 698 C C . PRO A 1 88 ? -0.671 17.391 -11.844 1 95.38 88 PRO A C 1
ATOM 700 O O . PRO A 1 88 ? -0.311 18.094 -10.891 1 95.38 88 PRO A O 1
ATOM 703 N N . SER A 1 89 ? -1.15 17.875 -12.922 1 93.75 89 SER A N 1
ATOM 704 C CA . SER A 1 89 ? -1.087 19.297 -13.227 1 93.75 89 SER A CA 1
ATOM 705 C C . SER A 1 89 ? -1.944 20.109 -12.258 1 93.75 89 SER A C 1
ATOM 707 O O . SER A 1 89 ? -1.704 21.297 -12.047 1 93.75 89 SER A O 1
ATOM 709 N N . ASN A 1 90 ? -2.881 19.469 -11.664 1 94.62 90 ASN A N 1
ATOM 710 C CA . ASN A 1 90 ? -3.766 20.219 -10.766 1 94.62 90 ASN A CA 1
ATOM 711 C C . ASN A 1 90 ? -3.318 20.094 -9.312 1 94.62 90 ASN A C 1
ATOM 713 O O . ASN A 1 90 ? -4.078 20.406 -8.398 1 94.62 90 ASN A O 1
ATOM 717 N N . VAL A 1 91 ? -2.109 19.562 -9.078 1 96.44 91 VAL A N 1
ATOM 718 C CA . VAL A 1 91 ? -1.538 19.484 -7.734 1 96.44 91 VAL A CA 1
ATOM 719 C C . VAL A 1 91 ? -0.438 20.547 -7.586 1 96.44 91 VAL A C 1
ATOM 721 O O . VAL A 1 91 ? 0.51 20.562 -8.375 1 96.44 91 VAL A O 1
ATOM 724 N N . ARG A 1 92 ? -0.608 21.375 -6.629 1 96 92 ARG A N 1
ATOM 725 C CA . ARG A 1 92 ? 0.391 22.375 -6.301 1 96 92 ARG A CA 1
ATOM 726 C C . ARG A 1 92 ? 0.989 22.125 -4.922 1 96 92 ARG A C 1
ATOM 728 O O . ARG A 1 92 ? 0.286 21.703 -4 1 96 92 ARG A O 1
ATOM 735 N N . THR A 1 93 ? 2.275 22.375 -4.812 1 97.62 93 THR A N 1
ATOM 736 C CA . THR A 1 93 ? 2.953 22.234 -3.531 1 97.62 93 THR A CA 1
ATOM 737 C C . THR A 1 93 ? 3.215 23.594 -2.893 1 97.62 93 THR A C 1
ATOM 739 O O . THR A 1 93 ? 3.668 24.516 -3.566 1 97.62 93 THR A O 1
ATOM 742 N N . LEU A 1 94 ? 2.875 23.672 -1.62 1 97.75 94 LEU A N 1
ATOM 743 C CA . LEU A 1 94 ? 3.074 24.906 -0.854 1 97.75 94 LEU A CA 1
ATOM 744 C C . LEU A 1 94 ? 3.703 24.594 0.502 1 97.75 94 LEU A C 1
ATOM 746 O O . LEU A 1 94 ? 3.184 23.781 1.261 1 97.75 94 LEU A O 1
ATOM 750 N N . VAL A 1 95 ? 4.828 25.297 0.827 1 97.31 95 VAL A N 1
ATOM 751 C CA . VAL A 1 95 ? 5.492 25.078 2.107 1 97.31 95 VAL A CA 1
ATOM 752 C C . VAL A 1 95 ? 4.727 25.797 3.215 1 97.31 95 VAL A C 1
ATOM 754 O O . VAL A 1 95 ? 4.469 27 3.115 1 97.31 95 VAL A O 1
ATOM 757 N N . TRP A 1 96 ? 4.375 25.016 4.227 1 97.5 96 TRP A N 1
ATOM 758 C CA . TRP A 1 96 ? 3.697 25.609 5.375 1 97.5 96 TRP A CA 1
ATOM 759 C C . TRP A 1 96 ? 3.852 24.734 6.613 1 97.5 96 TRP A C 1
ATOM 761 O O . TRP A 1 96 ? 3.715 23.5 6.539 1 97.5 96 TRP A O 1
ATOM 771 N N . ASP A 1 97 ? 4.219 25.406 7.688 1 96.19 97 ASP A N 1
ATOM 772 C CA . ASP A 1 97 ? 4.211 24.766 9 1 96.19 97 ASP A CA 1
ATOM 773 C C . ASP A 1 97 ? 2.852 24.938 9.68 1 96.19 97 ASP A C 1
ATOM 775 O O . ASP A 1 97 ? 2.48 26.031 10.086 1 96.19 97 ASP A O 1
ATOM 779 N N . VAL A 1 98 ? 2.15 23.844 9.898 1 96.12 98 VAL A N 1
ATOM 780 C CA . VAL A 1 98 ? 0.789 23.859 10.43 1 96.12 98 VAL A CA 1
ATOM 781 C C . VAL A 1 98 ? 0.775 24.5 11.812 1 96.12 98 VAL A C 1
ATOM 783 O O . VAL A 1 98 ? -0.282 24.891 12.305 1 96.12 98 VAL A O 1
ATOM 786 N N . ARG A 1 99 ? 1.908 24.688 12.453 1 94.5 99 ARG A N 1
ATOM 787 C CA . ARG A 1 99 ? 2.012 25.266 13.789 1 94.5 99 ARG A CA 1
ATOM 788 C C . ARG A 1 99 ? 2.068 26.797 13.711 1 94.5 99 ARG A C 1
ATOM 790 O O . ARG A 1 99 ? 2.082 27.469 14.742 1 94.5 99 ARG A O 1
ATOM 797 N N . THR A 1 100 ? 2.062 27.266 12.516 1 96.88 100 THR A N 1
ATOM 798 C CA . THR A 1 100 ? 2.049 28.703 12.312 1 96.88 100 THR A CA 1
ATOM 799 C C . THR A 1 100 ? 0.792 29.141 11.562 1 96.88 100 THR A C 1
ATOM 801 O O . THR A 1 100 ? 0.09 28.297 10.984 1 96.88 100 THR A O 1
ATOM 804 N N . ASP A 1 101 ? 0.534 30.422 11.578 1 97.69 101 ASP A N 1
ATOM 805 C CA . ASP A 1 101 ? -0.625 30.922 10.844 1 97.69 101 ASP A CA 1
ATOM 806 C C . ASP A 1 101 ? -0.467 30.688 9.344 1 97.69 101 ASP A C 1
ATOM 808 O O . ASP A 1 101 ? 0.622 30.875 8.789 1 97.69 101 ASP A O 1
ATOM 812 N N . PRO A 1 102 ? -1.519 30.266 8.734 1 97.94 102 PRO A N 1
ATOM 813 C CA . PRO A 1 102 ? -1.412 30.047 7.293 1 97.94 102 PRO A CA 1
ATOM 814 C C . PRO A 1 102 ? -1.181 31.344 6.516 1 97.94 102 PRO A C 1
ATOM 816 O O . PRO A 1 102 ? -1.604 32.406 6.953 1 97.94 102 PRO A O 1
ATOM 819 N N . PRO A 1 103 ? -0.529 31.188 5.391 1 96.94 103 PRO A N 1
ATOM 820 C CA . PRO A 1 103 ? -0.423 32.344 4.504 1 96.94 103 PRO A CA 1
ATOM 821 C C . PRO A 1 103 ? -1.783 32.938 4.145 1 96.94 103 PRO A C 1
ATOM 823 O O . PRO A 1 103 ? -2.762 32.219 3.996 1 96.94 103 PRO A O 1
ATOM 826 N N . GLU A 1 104 ? -1.78 34.219 3.922 1 97.56 104 GLU A N 1
ATOM 827 C CA . GLU A 1 104 ? -3.023 34.969 3.707 1 97.56 104 GLU A CA 1
ATOM 828 C C . GLU A 1 104 ? -3.77 34.438 2.482 1 97.56 104 GLU A C 1
ATOM 830 O O . GLU A 1 104 ? -5 34.375 2.475 1 97.56 104 GLU A O 1
ATOM 835 N N . ASP A 1 105 ? -3.062 34.031 1.488 1 97.31 105 ASP A N 1
ATOM 836 C CA . ASP A 1 105 ? -3.68 33.625 0.232 1 97.31 105 ASP A CA 1
ATOM 837 C C . ASP A 1 105 ? -4.312 32.25 0.362 1 97.31 105 ASP A C 1
ATOM 839 O O . ASP A 1 105 ? -5.02 31.781 -0.542 1 97.31 105 ASP A O 1
ATOM 843 N N . LEU A 1 106 ? -4.109 31.609 1.473 1 98.19 106 LEU A N 1
ATOM 844 C CA . LEU A 1 106 ? -4.691 30.281 1.695 1 98.19 106 LEU A CA 1
ATOM 845 C C . LEU A 1 106 ? -5.875 30.375 2.652 1 98.19 106 LEU A C 1
ATOM 847 O O . LEU A 1 106 ? -6.562 29.375 2.883 1 98.19 106 LEU A O 1
ATOM 851 N N . VAL A 1 107 ? -6.148 31.484 3.211 1 98.56 107 VAL A N 1
ATOM 852 C CA . VAL A 1 107 ? -7.195 31.656 4.215 1 98.56 107 VAL A CA 1
ATOM 853 C C . VAL A 1 107 ? -8.562 31.672 3.535 1 98.56 107 VAL A C 1
ATOM 855 O O . VAL A 1 107 ? -8.773 32.406 2.57 1 98.56 107 VAL A O 1
ATOM 858 N N . GLY A 1 108 ? -9.453 30.766 3.898 1 98.5 108 GLY A N 1
ATOM 859 C CA . GLY A 1 108 ? -10.859 30.797 3.539 1 98.5 108 GLY A CA 1
ATOM 860 C C . GLY A 1 108 ? -11.125 30.359 2.109 1 98.5 108 GLY A C 1
ATOM 861 O O . GLY A 1 108 ? -12.086 30.812 1.485 1 98.5 108 GLY A O 1
ATOM 862 N N . ILE A 1 109 ? -10.312 29.5 1.583 1 98.38 109 ILE A N 1
ATOM 863 C CA . ILE A 1 109 ? -10.508 29.281 0.153 1 98.38 109 ILE A CA 1
ATOM 864 C C . ILE A 1 109 ? -10.766 27.797 -0.113 1 98.38 109 ILE A C 1
ATOM 866 O O . ILE A 1 109 ? -11.156 27.422 -1.22 1 98.38 109 ILE A O 1
ATOM 870 N N . TYR A 1 110 ? -10.609 26.938 0.884 1 98.81 110 TYR A N 1
ATOM 871 C CA . TYR A 1 110 ? -10.688 25.516 0.622 1 98.81 110 TYR A CA 1
ATOM 872 C C . TYR A 1 110 ? -12.078 24.969 0.94 1 98.81 110 TYR A C 1
ATOM 874 O O . TYR A 1 110 ? -12.695 25.375 1.932 1 98.81 110 TYR A O 1
ATOM 882 N N . ASP A 1 111 ? -12.57 24.094 0.088 1 98.81 111 ASP A N 1
ATOM 883 C CA . ASP A 1 111 ? -13.797 23.328 0.333 1 98.81 111 ASP A CA 1
ATOM 884 C C . ASP A 1 111 ? -13.523 22.141 1.249 1 98.81 111 ASP A C 1
ATOM 886 O O . ASP A 1 111 ? -14.391 21.734 2.023 1 98.81 111 ASP A O 1
ATOM 890 N N . ILE A 1 112 ? -12.391 21.562 1.147 1 98.75 112 ILE A N 1
ATOM 891 C CA . ILE A 1 112 ? -11.992 20.375 1.911 1 98.75 112 ILE A CA 1
ATOM 892 C C . ILE A 1 112 ? -10.555 20.547 2.402 1 98.75 112 ILE A C 1
ATOM 894 O O . ILE A 1 112 ? -9.664 20.875 1.622 1 98.75 112 ILE A O 1
ATOM 898 N N . VAL A 1 113 ? -10.328 20.344 3.643 1 98.88 113 VAL A N 1
ATOM 899 C CA . VAL A 1 113 ? -9 20.203 4.23 1 98.88 113 VAL A CA 1
ATOM 900 C C . VAL A 1 113 ? -8.836 18.797 4.828 1 98.88 113 VAL A C 1
ATOM 902 O O . VAL A 1 113 ? -9.703 18.344 5.574 1 98.88 113 VAL A O 1
ATOM 905 N N . HIS A 1 114 ? -7.828 18.172 4.383 1 98.81 114 HIS A N 1
ATOM 906 C CA . HIS A 1 114 ? -7.496 16.844 4.871 1 98.81 114 HIS A CA 1
ATOM 907 C C . HIS A 1 114 ? -6.211 16.859 5.688 1 98.81 114 HIS A C 1
ATOM 909 O O . HIS A 1 114 ? -5.258 17.562 5.34 1 98.81 114 HIS A O 1
ATOM 915 N N . ILE A 1 115 ? -6.164 16.172 6.801 1 98.31 115 ILE A N 1
ATOM 916 C CA . ILE A 1 115 ? -4.988 15.992 7.641 1 98.31 115 ILE A CA 1
ATOM 917 C C . ILE A 1 115 ? -4.98 14.578 8.227 1 98.31 115 ILE A C 1
ATOM 919 O O . ILE A 1 115 ? -6.031 14.047 8.586 1 98.31 115 ILE A O 1
ATOM 923 N N . ARG A 1 116 ? -3.844 13.93 8.211 1 96.81 116 ARG A N 1
ATOM 924 C CA . ARG A 1 116 ? -3.777 12.57 8.727 1 96.81 116 ARG A CA 1
ATOM 925 C C . ARG A 1 116 ? -2.398 12.266 9.305 1 96.81 116 ARG A C 1
ATOM 927 O O . ARG A 1 116 ? -1.384 12.719 8.773 1 96.81 116 ARG A O 1
ATOM 934 N N . HIS A 1 117 ? -2.332 11.477 10.43 1 93.06 117 HIS A N 1
ATOM 935 C CA . HIS A 1 117 ? -1.13 10.906 11.031 1 93.06 117 HIS A CA 1
ATOM 936 C C . HIS A 1 117 ? -0.249 11.992 11.633 1 93.06 117 HIS A C 1
ATOM 938 O O . HIS A 1 117 ? 0.952 12.055 11.359 1 93.06 117 HIS A O 1
ATOM 944 N N . PHE A 1 118 ? -0.875 12.789 12.438 1 92.56 118 PHE A N 1
ATOM 945 C CA . PHE A 1 118 ? -0.128 13.828 13.133 1 92.56 118 PHE A CA 1
ATOM 946 C C . PHE A 1 118 ? 0.102 13.445 14.594 1 92.56 118 PHE A C 1
ATOM 948 O O . PHE A 1 118 ? 0.62 14.242 15.375 1 92.56 118 PHE A O 1
ATOM 955 N N . THR A 1 119 ? -0.239 12.203 15.008 1 83.94 119 THR A N 1
ATOM 956 C CA . THR A 1 119 ? -0.018 11.711 16.359 1 83.94 119 THR A CA 1
ATOM 957 C C . THR A 1 119 ? 1.473 11.68 16.688 1 83.94 119 THR A C 1
ATOM 959 O O . THR A 1 119 ? 1.864 11.828 17.844 1 83.94 119 THR A O 1
ATOM 962 N N . LEU A 1 120 ? 2.295 11.539 15.719 1 76.88 120 LEU A N 1
ATOM 963 C CA . LEU A 1 120 ? 3.727 11.523 16 1 76.88 120 LEU A CA 1
ATOM 964 C C . LEU A 1 120 ? 4.352 12.883 15.727 1 76.88 120 LEU A C 1
ATOM 966 O O . LEU A 1 120 ? 5.574 13.031 15.781 1 76.88 120 LEU A O 1
ATOM 970 N N . VAL A 1 121 ? 3.52 13.82 15.469 1 82.06 121 VAL A N 1
ATOM 971 C CA . VAL A 1 121 ? 4.012 15.133 15.055 1 82.06 121 VAL A CA 1
ATOM 972 C C . VAL A 1 121 ? 3.59 16.188 16.078 1 82.06 121 VAL A C 1
ATOM 974 O O . VAL A 1 121 ? 4.414 16.984 16.531 1 82.06 121 VAL A O 1
ATOM 977 N N . LEU A 1 122 ? 2.344 16.109 16.531 1 87.12 122 LEU A N 1
ATOM 978 C CA . LEU A 1 122 ? 1.788 17.172 17.375 1 87.12 122 LEU A CA 1
ATOM 979 C C . LEU A 1 122 ? 1.835 16.75 18.844 1 87.12 122 LEU A C 1
ATOM 981 O O . LEU A 1 122 ? 1.6 15.594 19.172 1 87.12 122 LEU A O 1
ATOM 985 N N . LEU A 1 123 ? 2.039 17.719 19.609 1 85.62 123 LEU A N 1
ATOM 986 C CA . LEU A 1 123 ? 1.811 17.578 21.047 1 85.62 123 LEU A CA 1
ATOM 987 C C . LEU A 1 123 ? 0.358 17.891 21.391 1 85.62 123 LEU A C 1
ATOM 989 O O . LEU A 1 123 ? -0.321 18.609 20.672 1 85.62 123 LEU A O 1
ATOM 993 N N . GLU A 1 124 ? -0.039 17.375 22.516 1 87.88 124 GLU A N 1
ATOM 994 C CA . GLU A 1 124 ? -1.415 17.562 22.969 1 87.88 124 GLU A CA 1
ATOM 995 C C . GLU A 1 124 ? -1.794 19.031 23.016 1 87.88 124 GLU A C 1
ATOM 997 O O . GLU A 1 124 ? -2.881 19.422 22.578 1 87.88 124 GLU A O 1
ATOM 1002 N N . GLU A 1 125 ? -0.95 19.828 23.484 1 89.94 125 GLU A N 1
ATOM 1003 C CA . GLU A 1 125 ? -1.229 21.25 23.719 1 89.94 125 GLU A CA 1
ATOM 1004 C C . GLU A 1 125 ? -1.299 22.016 22.406 1 89.94 125 GLU A C 1
ATOM 1006 O O . GLU A 1 125 ? -1.749 23.172 22.375 1 89.94 125 GLU A O 1
ATOM 1011 N N . GLU A 1 126 ? -0.87 21.391 21.312 1 93.19 126 GLU A N 1
ATOM 1012 C CA . GLU A 1 126 ? -0.837 22.062 20.016 1 93.19 126 GLU A CA 1
ATOM 1013 C C . GLU A 1 126 ? -2.127 21.828 19.234 1 93.19 126 GLU A C 1
ATOM 1015 O O . GLU A 1 126 ? -2.408 22.516 18.266 1 93.19 126 GLU A O 1
ATOM 1020 N N . VAL A 1 127 ? -2.939 20.906 19.641 1 95.25 127 VAL A N 1
ATOM 1021 C CA . VAL A 1 127 ? -4.055 20.406 18.859 1 95.25 127 VAL A CA 1
ATOM 1022 C C . VAL A 1 127 ? -5.086 21.516 18.656 1 95.25 127 VAL A C 1
ATOM 1024 O O . VAL A 1 127 ? -5.551 21.75 17.531 1 95.25 127 VAL A O 1
ATOM 1027 N N . GLU A 1 128 ? -5.414 22.281 19.703 1 96.38 128 GLU A N 1
ATOM 1028 C CA . GLU A 1 128 ? -6.43 23.328 19.609 1 96.38 128 GLU A CA 1
ATOM 1029 C C . GLU A 1 128 ? -6 24.438 18.656 1 96.38 128 GLU A C 1
ATOM 1031 O O . GLU A 1 128 ? -6.797 24.891 17.828 1 96.38 128 GLU A O 1
ATOM 1036 N N . SER A 1 129 ? -4.754 24.844 18.828 1 97.19 129 SER A N 1
ATOM 1037 C CA . SER A 1 129 ? -4.262 25.906 17.953 1 97.19 129 SER A CA 1
ATOM 1038 C C . SER A 1 129 ? -4.195 25.438 16.5 1 97.19 129 SER A C 1
ATOM 1040 O O . SER A 1 129 ? -4.461 26.203 15.578 1 97.19 129 SER A O 1
ATOM 1042 N N . VAL A 1 130 ? -3.814 24.172 16.266 1 97.44 130 VAL A N 1
ATOM 1043 C CA . VAL A 1 130 ? -3.764 23.609 14.922 1 97.44 130 VAL A CA 1
ATOM 1044 C C . VAL A 1 130 ? -5.172 23.562 14.336 1 97.44 130 VAL A C 1
ATOM 1046 O O . VAL A 1 130 ? -5.387 23.938 13.18 1 97.44 130 VAL A O 1
ATOM 1049 N N . LEU A 1 131 ? -6.152 23.156 15.117 1 98.19 131 LEU A N 1
ATOM 1050 C CA . LEU A 1 131 ? -7.539 23.109 14.656 1 98.19 131 LEU A CA 1
ATOM 1051 C C . LEU A 1 131 ? -8.016 24.5 14.242 1 98.19 131 LEU A C 1
ATOM 1053 O O . LEU A 1 131 ? -8.695 24.641 13.219 1 98.19 131 LEU A O 1
ATOM 1057 N N . ALA A 1 132 ? -7.645 25.484 15.031 1 98.12 132 ALA A N 1
ATOM 1058 C CA . ALA A 1 132 ? -8.023 26.859 14.703 1 98.12 132 ALA A CA 1
ATOM 1059 C C . ALA A 1 132 ? -7.434 27.281 13.367 1 98.12 132 ALA A C 1
ATOM 1061 O O . ALA A 1 132 ? -8.109 27.938 12.562 1 98.12 132 ALA A O 1
ATOM 1062 N N . ARG A 1 133 ? -6.219 26.922 13.141 1 98.44 133 ARG A N 1
ATOM 1063 C CA . ARG A 1 133 ? -5.543 27.281 11.891 1 98.44 133 ARG A CA 1
ATOM 1064 C C . ARG A 1 133 ? -6.152 26.531 10.711 1 98.44 133 ARG A C 1
ATOM 1066 O O . ARG A 1 133 ? -6.301 27.094 9.625 1 98.44 133 ARG A O 1
ATOM 1073 N N . LEU A 1 134 ? -6.492 25.281 10.906 1 98.75 134 LEU A N 1
ATOM 1074 C CA . LEU A 1 134 ? -7.137 24.5 9.852 1 98.75 134 LEU A CA 1
ATOM 1075 C C . LEU A 1 134 ? -8.508 25.078 9.508 1 98.75 134 LEU A C 1
ATOM 1077 O O . LEU A 1 134 ? -8.898 25.109 8.336 1 98.75 134 LEU A O 1
ATOM 1081 N N . LEU A 1 135 ? -9.18 25.516 10.531 1 98.69 135 LEU A N 1
ATOM 1082 C CA . LEU A 1 135 ? -10.469 26.172 10.32 1 98.69 135 LEU A CA 1
ATOM 1083 C C . LEU A 1 135 ? -10.32 27.422 9.453 1 98.69 135 LEU A C 1
ATOM 1085 O O . LEU A 1 135 ? -11.156 27.688 8.594 1 98.69 135 LEU A O 1
ATOM 1089 N N . LYS A 1 136 ? -9.242 28.172 9.641 1 98.31 136 LYS A N 1
ATOM 1090 C CA . LYS A 1 136 ? -8.977 29.391 8.898 1 98.31 136 LYS A CA 1
ATOM 1091 C C . LYS A 1 136 ? -8.82 29.109 7.406 1 98.31 136 LYS A C 1
ATOM 1093 O O . LYS A 1 136 ? -9.133 29.953 6.566 1 98.31 136 LYS A O 1
ATOM 1098 N N . LEU A 1 137 ? -8.367 27.891 7.039 1 98.81 137 LEU A N 1
ATOM 1099 C CA . LEU A 1 137 ? -8.141 27.531 5.645 1 98.81 137 LEU A CA 1
ATOM 1100 C C . LEU A 1 137 ? -9.469 27.359 4.91 1 98.81 137 LEU A C 1
ATOM 1102 O O . LEU A 1 137 ? -9.539 27.547 3.693 1 98.81 137 LEU A O 1
ATOM 1106 N N . LEU A 1 138 ? -10.5 27.047 5.656 1 98.81 138 LEU A N 1
ATOM 1107 C CA . LEU A 1 138 ? -11.75 26.578 5.062 1 98.81 138 LEU A CA 1
ATOM 1108 C C . LEU A 1 138 ? -12.633 27.75 4.668 1 98.81 138 LEU A C 1
ATOM 1110 O O . LEU A 1 138 ? -12.719 28.734 5.398 1 98.81 138 LEU A O 1
ATOM 1114 N N . LYS A 1 139 ? -13.32 27.562 3.57 1 98.06 139 LYS A N 1
ATOM 1115 C CA . LYS A 1 139 ? -14.492 28.375 3.268 1 98.06 139 LYS A CA 1
ATOM 1116 C C . LYS A 1 139 ? -15.617 28.109 4.262 1 98.06 139 LYS A C 1
ATOM 1118 O O . LYS A 1 139 ? -15.688 27.031 4.855 1 98.06 139 LYS A O 1
ATOM 1123 N N . PRO A 1 140 ? -16.453 29.25 4.363 1 98 140 PRO A N 1
ATOM 1124 C CA . PRO A 1 140 ? -17.688 28.875 5.062 1 98 140 PRO A CA 1
ATOM 1125 C C . PRO A 1 140 ? -18.391 27.688 4.422 1 98 140 PRO A C 1
ATOM 1127 O O . PRO A 1 140 ? -18.594 27.672 3.203 1 98 140 PRO A O 1
ATOM 1130 N N . GLY A 1 141 ? -18.688 26.703 5.148 1 98 141 GLY A N 1
ATOM 1131 C CA . GLY A 1 141 ? -19.328 25.5 4.621 1 98 141 GLY A CA 1
ATOM 1132 C C . GLY A 1 141 ? -18.328 24.422 4.234 1 98 141 GLY A C 1
ATOM 1133 O O . GLY A 1 141 ? -18.734 23.297 3.902 1 98 141 GLY A O 1
ATOM 1134 N N . GLY A 1 142 ? -17.031 24.734 4.297 1 98.62 142 GLY A N 1
ATOM 1135 C CA . GLY A 1 142 ? -16 23.75 3.984 1 98.62 142 GLY A CA 1
ATOM 1136 C C . GLY A 1 142 ? -15.836 22.703 5.066 1 98.62 142 GLY A C 1
ATOM 1137 O O . GLY A 1 142 ? -16.344 22.859 6.176 1 98.62 142 GLY A O 1
ATOM 1138 N N . TYR A 1 143 ? -15.125 21.609 4.762 1 98.81 143 TYR A N 1
ATOM 1139 C CA . TYR A 1 143 ? -15.016 20.469 5.668 1 98.81 143 TYR A CA 1
ATOM 1140 C C . TYR A 1 143 ? -13.562 20.188 6.02 1 98.81 143 TYR A C 1
ATOM 1142 O O . TYR A 1 143 ? -12.68 20.281 5.164 1 98.81 143 TYR A O 1
ATOM 1150 N N . LEU A 1 144 ? -13.375 19.828 7.258 1 98.88 144 LEU A N 1
ATOM 1151 C CA . LEU A 1 144 ? -12.117 19.234 7.707 1 98.88 144 LEU A CA 1
ATOM 1152 C C . LEU A 1 144 ? -12.273 17.75 7.953 1 98.88 144 LEU A C 1
ATOM 1154 O O . LEU A 1 144 ? -13.219 17.312 8.617 1 98.88 144 LEU A O 1
ATOM 1158 N N . GLN A 1 145 ? -11.461 16.953 7.355 1 98.88 145 GLN A N 1
ATOM 1159 C CA . GLN A 1 145 ? -11.344 15.523 7.629 1 98.88 145 GLN A CA 1
ATOM 1160 C C . GLN A 1 145 ? -9.992 15.195 8.266 1 98.88 145 GLN A C 1
ATOM 1162 O O . GLN A 1 145 ? -8.945 15.453 7.676 1 98.88 145 GLN A O 1
ATOM 1167 N N . TRP A 1 146 ? -10.023 14.695 9.477 1 98.75 146 TRP A N 1
ATOM 1168 C CA . TRP A 1 146 ? -8.828 14.336 10.234 1 98.75 146 TRP A CA 1
ATOM 1169 C C . TRP A 1 146 ? -8.836 12.852 10.586 1 98.75 146 TRP A C 1
ATOM 1171 O O . TRP A 1 146 ? -9.734 12.375 11.273 1 98.75 146 TRP A O 1
ATOM 1181 N N . VAL A 1 147 ? -7.828 12.086 10.094 1 98.19 147 VAL A N 1
ATOM 1182 C CA . VAL A 1 147 ? -7.719 10.656 10.359 1 98.19 147 VAL A CA 1
ATOM 1183 C C . VAL A 1 147 ? -6.465 10.375 11.188 1 98.19 147 VAL A C 1
ATOM 1185 O O . VAL A 1 147 ? -5.375 10.844 10.844 1 98.19 147 VAL A O 1
ATOM 1188 N N . GLU A 1 148 ? -6.617 9.609 12.281 1 96.69 148 GLU A N 1
ATOM 1189 C CA . GLU A 1 148 ? -5.5 9.344 13.188 1 96.69 148 GLU A CA 1
ATOM 1190 C C . GLU A 1 148 ? -5.531 7.91 13.695 1 96.69 148 GLU A C 1
ATOM 1192 O O . GLU A 1 148 ? -6.578 7.262 13.688 1 96.69 148 GLU A O 1
ATOM 1197 N N . VAL A 1 149 ? -4.363 7.504 14.102 1 95 149 VAL A N 1
ATOM 1198 C CA . VAL A 1 149 ? -4.211 6.281 14.883 1 95 149 VAL A CA 1
ATOM 1199 C C . VAL A 1 149 ? -4.234 6.621 16.375 1 95 149 VAL A C 1
ATOM 1201 O O . VAL A 1 149 ? -3.535 7.531 16.812 1 95 149 VAL A O 1
ATOM 1204 N N . ASP A 1 150 ? -5.055 5.941 17.125 1 94.88 150 ASP A N 1
ATOM 1205 C CA . ASP A 1 150 ? -5.047 6.082 18.578 1 94.88 150 ASP A CA 1
ATOM 1206 C C . ASP A 1 150 ? -3.953 5.227 19.203 1 94.88 150 ASP A C 1
ATOM 1208 O O . ASP A 1 150 ? -4.16 4.035 19.469 1 94.88 150 ASP A O 1
ATOM 1212 N N . MET A 1 151 ? -2.893 5.836 19.578 1 89.44 151 MET A N 1
ATOM 1213 C CA . MET A 1 151 ? -1.73 5.129 20.109 1 89.44 151 MET A CA 1
ATOM 1214 C C . MET A 1 151 ? -2.047 4.496 21.469 1 89.44 151 MET A C 1
ATOM 1216 O O . MET A 1 151 ? -1.471 3.469 21.828 1 89.44 151 MET A O 1
ATOM 1220 N N . ASN A 1 152 ? -2.939 5.023 22.125 1 90.19 152 ASN A N 1
ATOM 1221 C CA . ASN A 1 152 ? -3.268 4.543 23.469 1 90.19 152 ASN A CA 1
ATOM 1222 C C . ASN A 1 152 ? -4.219 3.35 23.422 1 90.19 152 ASN A C 1
ATOM 1224 O O . ASN A 1 152 ? -4.465 2.705 24.438 1 90.19 152 ASN A O 1
ATOM 1228 N N . SER A 1 153 ? -4.723 3.047 22.297 1 93.81 153 SER A N 1
ATOM 1229 C CA . SER A 1 153 ? -5.605 1.895 22.141 1 93.81 153 SER A CA 1
ATOM 1230 C C . SER A 1 153 ? -4.812 0.624 21.859 1 93.81 153 SER A C 1
ATOM 1232 O O . SER A 1 153 ? -5.395 -0.425 21.578 1 93.81 153 SER A O 1
ATOM 1234 N N . TRP A 1 154 ? -3.557 0.698 21.984 1 92.44 154 TRP A N 1
ATOM 1235 C CA . TRP A 1 154 ? -2.664 -0.41 21.672 1 92.44 154 TRP A CA 1
ATOM 1236 C C . TRP A 1 154 ? -3.088 -1.681 22.391 1 92.44 154 TRP A C 1
ATOM 1238 O O . TRP A 1 154 ? -3.387 -1.646 23.594 1 92.44 154 TRP A O 1
ATOM 1248 N N . HIS A 1 155 ? -3.115 -2.736 21.719 1 95.44 155 HIS A N 1
ATOM 1249 C CA . HIS A 1 155 ? -3.271 -4.07 22.281 1 95.44 155 HIS A CA 1
ATOM 1250 C C . HIS A 1 155 ? -2.723 -5.141 21.344 1 95.44 155 HIS A C 1
ATOM 1252 O O . HIS A 1 155 ? -2.352 -4.84 20.203 1 95.44 155 HIS A O 1
ATOM 1258 N N . ILE A 1 156 ? -2.559 -6.332 21.875 1 97.12 156 ILE A N 1
ATOM 1259 C CA . ILE A 1 156 ? -2.049 -7.445 21.078 1 97.12 156 ILE A CA 1
ATOM 1260 C C . ILE A 1 156 ? -3.199 -8.367 20.688 1 97.12 156 ILE A C 1
ATOM 1262 O O . ILE A 1 156 ? -3.951 -8.836 21.547 1 97.12 156 ILE A O 1
ATOM 1266 N N . LEU A 1 157 ? -3.385 -8.523 19.344 1 97.12 157 LEU A N 1
ATOM 1267 C CA . LEU A 1 157 ? -4.266 -9.562 18.828 1 97.12 157 LEU A CA 1
ATOM 1268 C C . LEU A 1 157 ? -3.555 -10.906 18.781 1 97.12 157 LEU A C 1
ATOM 1270 O O . LEU A 1 157 ? -2.383 -10.984 18.406 1 97.12 157 LEU A O 1
ATOM 1274 N N . LYS A 1 158 ? -4.262 -11.906 19.219 1 97.69 158 LYS A N 1
ATOM 1275 C CA . L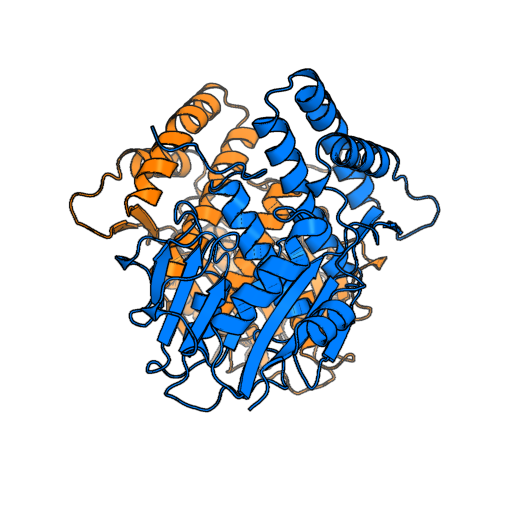YS A 1 158 ? -3.721 -13.266 19.203 1 97.69 158 LYS A CA 1
ATOM 1276 C C . LYS A 1 158 ? -4.711 -14.242 18.578 1 97.69 158 LYS A C 1
ATOM 1278 O O . LYS A 1 158 ? -5.918 -14.141 18.797 1 97.69 158 LYS A O 1
ATOM 1283 N N . THR A 1 159 ? -4.207 -15.195 17.828 1 96.75 159 THR A N 1
ATOM 1284 C CA . THR A 1 159 ? -5.047 -16.281 17.312 1 96.75 159 THR A CA 1
ATOM 1285 C C . THR A 1 159 ? -5.418 -17.25 18.438 1 96.75 159 THR A C 1
ATOM 1287 O O . THR A 1 159 ? -6.5 -17.828 18.422 1 96.75 159 THR A O 1
ATOM 1290 N N . LYS A 1 160 ? -4.512 -17.438 19.359 1 96.62 160 LYS A N 1
ATOM 1291 C CA . LYS A 1 160 ? -4.691 -18.25 20.562 1 96.62 160 LYS A CA 1
ATOM 1292 C C . LYS A 1 160 ? -4.164 -17.531 21.797 1 96.62 160 LYS A C 1
ATOM 1294 O O . LYS A 1 160 ? -3.127 -16.875 21.734 1 96.62 160 LYS A O 1
ATOM 1299 N N . PRO A 1 161 ? -4.832 -17.688 22.875 1 95.56 161 PRO A N 1
ATOM 1300 C CA . PRO A 1 161 ? -4.418 -17 24.094 1 95.56 161 PRO A CA 1
ATOM 1301 C C . PRO A 1 161 ? -2.977 -17.297 24.484 1 95.56 161 PRO A C 1
ATOM 1303 O O . PRO A 1 161 ? -2.305 -16.469 25.094 1 95.56 161 PRO A O 1
ATOM 1306 N N . GLU A 1 162 ? -2.459 -18.422 24.078 1 97 162 GLU A N 1
ATOM 1307 C CA . GLU A 1 162 ? -1.15 -18.875 24.547 1 97 162 GLU A CA 1
ATOM 1308 C C . GLU A 1 162 ? -0.038 -18.391 23.625 1 97 162 GLU A C 1
ATOM 1310 O O . GLU A 1 162 ? 1.146 -18.578 23.922 1 97 162 GLU A O 1
ATOM 1315 N N . ASN A 1 163 ? -0.434 -17.734 22.562 1 97.56 163 ASN A N 1
ATOM 1316 C CA . ASN A 1 163 ? 0.603 -17.25 21.656 1 97.56 163 ASN A CA 1
ATOM 1317 C C . ASN A 1 163 ? 1.558 -16.297 22.375 1 97.56 163 ASN A C 1
ATOM 1319 O O . ASN A 1 163 ? 1.129 -15.461 23.172 1 97.56 163 ASN A O 1
ATOM 1323 N N . GLN A 1 164 ? 2.844 -16.453 22.078 1 97.5 164 GLN A N 1
ATOM 1324 C CA . GLN A 1 164 ? 3.855 -15.578 22.656 1 97.5 164 GLN A CA 1
ATOM 1325 C C . GLN A 1 164 ? 3.748 -14.156 22.109 1 97.5 164 GLN A C 1
ATOM 1327 O O . GLN A 1 164 ? 3.385 -13.969 20.938 1 97.5 164 GLN A O 1
ATOM 1332 N N . SER A 1 165 ? 3.971 -13.211 22.969 1 97.94 165 SER A N 1
ATOM 1333 C CA . SER A 1 165 ? 3.932 -11.82 22.531 1 97.94 165 SER A CA 1
ATOM 1334 C C . SER A 1 165 ? 4.918 -10.969 23.328 1 97.94 165 SER A C 1
ATOM 1336 O O . SER A 1 165 ? 4.793 -9.742 23.375 1 97.94 165 SER A O 1
ATOM 1338 N N . ASP A 1 166 ? 5.906 -11.555 23.969 1 97.44 166 ASP A N 1
ATOM 1339 C CA . ASP A 1 166 ? 6.828 -10.844 24.844 1 97.44 166 ASP A CA 1
ATOM 1340 C C . ASP A 1 166 ? 7.711 -9.883 24.062 1 97.44 166 ASP A C 1
ATOM 1342 O O . ASP A 1 166 ? 8.008 -8.781 24.531 1 97.44 166 ASP A O 1
ATOM 1346 N N . ALA A 1 167 ? 8.219 -10.336 22.938 1 96.81 167 ALA A N 1
ATOM 1347 C CA . ALA A 1 167 ? 9.062 -9.469 22.109 1 96.81 167 ALA A CA 1
ATOM 1348 C C . ALA A 1 167 ? 8.281 -8.258 21.609 1 96.81 167 ALA A C 1
ATOM 1350 O O . ALA A 1 167 ? 8.797 -7.137 21.625 1 96.81 167 ALA A O 1
ATOM 1351 N N . LEU A 1 168 ? 7.066 -8.516 21.219 1 96.19 168 LEU A N 1
ATOM 1352 C CA . LEU A 1 168 ? 6.184 -7.441 20.797 1 96.19 168 LEU A CA 1
ATOM 1353 C C . LEU A 1 168 ? 5.969 -6.43 21.906 1 96.19 168 LEU A C 1
ATOM 1355 O O . LEU A 1 168 ? 6.055 -5.219 21.688 1 96.19 168 LEU A O 1
ATOM 1359 N N . GLU A 1 169 ? 5.695 -6.941 23.062 1 95.19 169 GLU A N 1
ATOM 1360 C CA . GLU A 1 169 ? 5.461 -6.086 24.219 1 95.19 169 GLU A CA 1
ATOM 1361 C C . GLU A 1 169 ? 6.715 -5.289 24.578 1 95.19 169 GLU A C 1
ATOM 1363 O O . GLU A 1 169 ? 6.637 -4.098 24.891 1 95.19 169 GLU A O 1
ATOM 1368 N N . THR A 1 170 ? 7.832 -5.918 24.516 1 93.56 170 THR A N 1
ATOM 1369 C CA . THR A 1 170 ? 9.102 -5.277 24.844 1 93.56 170 THR A CA 1
ATOM 1370 C C . THR A 1 170 ? 9.398 -4.145 23.859 1 93.56 170 THR A C 1
ATOM 1372 O O . THR A 1 170 ? 9.789 -3.049 24.266 1 93.56 170 THR A O 1
ATOM 1375 N N . LEU A 1 171 ? 9.188 -4.418 22.625 1 91.19 171 LEU A N 1
ATOM 1376 C CA . LEU A 1 171 ? 9.477 -3.402 21.609 1 91.19 171 LEU A CA 1
ATOM 1377 C C . LEU A 1 171 ? 8.555 -2.197 21.781 1 91.19 171 LEU A C 1
ATOM 1379 O O . LEU A 1 171 ? 8.992 -1.054 21.625 1 91.19 171 LEU A O 1
ATOM 1383 N N . PHE A 1 172 ? 7.363 -2.455 22.047 1 88 172 PHE A N 1
ATOM 1384 C CA . PHE A 1 172 ? 6.43 -1.352 22.234 1 88 172 PHE A CA 1
ATOM 1385 C C . PHE A 1 172 ? 6.844 -0.47 23.406 1 88 172 PHE A C 1
ATOM 1387 O O . PHE A 1 172 ? 6.812 0.759 23.297 1 88 172 PHE A O 1
ATOM 1394 N N . LYS A 1 173 ? 7.199 -1.104 24.453 1 85.38 173 LYS A N 1
ATOM 1395 C CA . LYS A 1 173 ? 7.652 -0.367 25.625 1 85.38 173 LYS A CA 1
ATOM 1396 C C . LYS A 1 173 ? 8.898 0.453 25.312 1 85.38 173 LYS A C 1
ATOM 1398 O O . LYS A 1 173 ? 9.055 1.575 25.812 1 85.38 173 LYS A O 1
ATOM 1403 N N . LEU A 1 174 ? 9.727 -0.141 24.547 1 81.5 174 LEU A N 1
ATOM 1404 C CA . LEU A 1 174 ? 10.945 0.55 24.141 1 81.5 174 LEU A CA 1
ATOM 1405 C C . LEU A 1 174 ? 10.617 1.813 23.344 1 81.5 174 LEU A C 1
ATOM 1407 O O . LEU A 1 174 ? 11.312 2.826 23.469 1 81.5 174 LEU A O 1
ATOM 1411 N N . ASN A 1 175 ? 9.57 1.768 22.594 1 78 175 ASN A N 1
ATOM 1412 C CA . ASN A 1 175 ? 9.188 2.887 21.734 1 78 175 ASN A CA 1
ATOM 1413 C C . ASN A 1 175 ? 8.508 3.992 22.531 1 78 175 ASN A C 1
ATOM 1415 O O . ASN A 1 175 ? 8.547 5.16 22.141 1 78 175 ASN A O 1
ATOM 1419 N N . GLN A 1 176 ? 7.695 3.73 23.594 1 73.5 176 GLN A N 1
ATOM 1420 C CA . GLN A 1 176 ? 6.961 4.707 24.391 1 73.5 176 GLN A CA 1
ATOM 1421 C C . GLN A 1 176 ? 7.918 5.621 25.156 1 73.5 176 GLN A C 1
ATOM 1423 O O . GLN A 1 176 ? 7.586 6.777 25.422 1 73.5 176 GLN A O 1
ATOM 1428 N N . GLY A 1 177 ? 9.039 5.227 25.562 1 60.25 177 GLY A N 1
ATOM 1429 C CA . GLY A 1 177 ? 9.914 5.934 26.484 1 60.25 177 GLY A CA 1
ATOM 1430 C C . GLY A 1 177 ? 10.719 7.035 25.812 1 60.25 177 GLY A C 1
ATOM 1431 O O . GLY A 1 177 ? 11.312 7.875 26.5 1 60.25 177 GLY A O 1
ATOM 1432 N N . GLN A 1 178 ? 10.641 7.223 24.641 1 58.56 178 GLN A N 1
ATOM 1433 C CA . GLN A 1 178 ? 11.68 8.094 24.109 1 58.56 178 GLN A CA 1
ATOM 1434 C C . GLN A 1 178 ? 11.117 9.477 23.766 1 58.56 178 GLN A C 1
ATOM 1436 O O . GLN A 1 178 ? 11.828 10.477 23.828 1 58.56 178 GLN A O 1
ATOM 1441 N N . ASP A 1 179 ? 9.828 9.578 23.469 1 61.47 179 ASP A N 1
ATOM 1442 C CA . ASP A 1 179 ? 9.258 10.836 22.984 1 61.47 179 ASP A CA 1
ATOM 1443 C C . ASP A 1 179 ? 7.762 10.906 23.281 1 61.47 179 ASP A C 1
ATOM 1445 O O . ASP A 1 179 ? 7.027 9.953 23.016 1 61.47 179 ASP A O 1
ATOM 1449 N N . LYS A 1 180 ? 7.391 12.008 24.141 1 61.25 180 LYS A N 1
ATOM 1450 C CA . LYS A 1 180 ? 5.988 12.234 24.469 1 61.25 180 LYS A CA 1
ATOM 1451 C C . LYS A 1 180 ? 5.105 12.133 23.219 1 61.25 180 LYS A C 1
ATOM 1453 O O . LYS A 1 180 ? 3.926 11.789 23.312 1 61.25 180 LYS A O 1
ATOM 1458 N N . ARG A 1 181 ? 5.582 12.508 22.172 1 59.97 181 ARG A N 1
ATOM 1459 C CA . ARG A 1 181 ? 4.832 12.445 20.922 1 59.97 181 ARG A CA 1
ATOM 1460 C C . ARG A 1 181 ? 4.441 11.008 20.578 1 59.97 181 ARG A C 1
ATOM 1462 O O . ARG A 1 181 ? 3.541 10.781 19.766 1 59.97 181 ARG A O 1
ATOM 1469 N N . LEU A 1 182 ? 4.98 10.188 21.344 1 64.88 182 LEU A N 1
ATOM 1470 C CA . LEU A 1 182 ? 4.715 8.789 21.031 1 64.88 182 LEU A CA 1
ATOM 1471 C C . LEU A 1 182 ? 3.557 8.25 21.859 1 64.88 182 LEU A C 1
ATOM 1473 O O . LEU A 1 182 ? 3.117 7.117 21.656 1 64.88 182 LEU A O 1
ATOM 1477 N N . SER A 1 183 ? 3.055 9.148 22.734 1 70.06 183 SER A N 1
ATOM 1478 C CA . SER A 1 183 ? 1.912 8.727 23.547 1 70.06 183 SER A CA 1
ATOM 1479 C C . SER A 1 183 ? 0.835 9.805 23.578 1 70.06 183 SER A C 1
ATOM 1481 O O . SER A 1 183 ? 0.396 10.211 24.656 1 70.06 183 SER A O 1
ATOM 1483 N N . PRO A 1 184 ? 0.45 10.164 22.312 1 78.12 184 PRO A N 1
ATOM 1484 C CA . PRO A 1 184 ? -0.605 11.18 22.281 1 78.12 184 PRO A CA 1
ATOM 1485 C C . PRO A 1 184 ? -1.933 10.672 22.828 1 78.12 184 PRO A C 1
ATOM 1487 O O . PRO A 1 184 ? -2.305 9.516 22.594 1 78.12 184 PRO A O 1
ATOM 1490 N N . THR A 1 185 ? -2.693 11.555 23.562 1 85.12 185 THR A N 1
ATOM 1491 C CA . THR A 1 185 ? -3.938 11.109 24.188 1 85.12 185 THR A CA 1
ATOM 1492 C C . THR A 1 185 ? -5.133 11.836 23.578 1 85.12 185 THR A C 1
ATOM 1494 O O . THR A 1 185 ? -6.277 11.586 23.953 1 85.12 185 THR A O 1
ATOM 1497 N N . TYR A 1 186 ? -4.887 12.625 22.547 1 91.31 186 TYR A N 1
ATOM 1498 C CA . TYR A 1 186 ? -5.941 13.539 22.109 1 91.31 186 TYR A CA 1
ATOM 1499 C C . TYR A 1 186 ? -6.871 12.875 21.109 1 91.31 186 TYR A C 1
ATOM 1501 O O . TYR A 1 186 ? -7.961 13.383 20.828 1 91.31 186 TYR A O 1
ATOM 1509 N N . VAL A 1 187 ? -6.555 11.727 20.531 1 94.38 187 VAL A N 1
ATOM 1510 C CA . VAL A 1 187 ? -7.234 11.188 19.359 1 94.38 187 VAL A CA 1
ATOM 1511 C C . VAL A 1 187 ? -8.688 10.867 19.703 1 94.38 187 VAL A C 1
ATOM 1513 O O . VAL A 1 187 ? -9.602 11.281 19 1 94.38 187 VAL A O 1
ATOM 1516 N N . PRO A 1 188 ? -8.961 10.258 20.844 1 94.38 188 PRO A N 1
ATOM 1517 C CA . PRO A 1 188 ? -10.359 9.953 21.141 1 94.38 188 PRO A CA 1
ATOM 1518 C C . PRO A 1 188 ? -11.195 11.203 21.406 1 94.38 188 PRO A C 1
ATOM 1520 O O . PRO A 1 188 ? -12.422 11.164 21.297 1 94.38 188 PRO A O 1
ATOM 1523 N N . SER A 1 189 ? -10.562 12.289 21.75 1 95.56 189 SER A N 1
ATOM 1524 C CA . SER A 1 189 ? -11.289 13.516 22.062 1 95.56 189 SER A CA 1
ATOM 1525 C C . SER A 1 189 ? -11.312 14.469 20.875 1 95.56 189 SER A C 1
ATOM 1527 O O . SER A 1 189 ? -11.727 15.617 21 1 95.56 189 SER A O 1
ATOM 1529 N N . LEU A 1 190 ? -10.867 14.039 19.75 1 96.81 190 LEU A N 1
ATOM 1530 C CA . LEU A 1 190 ? -10.727 14.906 18.594 1 96.81 190 LEU A CA 1
ATOM 1531 C C . LEU A 1 190 ? -12.07 15.5 18.188 1 96.81 190 LEU A C 1
ATOM 1533 O O . LEU A 1 190 ? -12.164 16.672 17.844 1 96.81 190 LEU A O 1
ATOM 1537 N N . ALA A 1 191 ? -13.125 14.734 18.281 1 97.88 191 ALA A N 1
ATOM 1538 C CA . ALA A 1 191 ? -14.453 15.219 17.906 1 97.88 191 ALA A CA 1
ATOM 1539 C C . ALA A 1 191 ? -14.883 16.375 18.797 1 97.88 191 ALA A C 1
ATOM 1541 O O . ALA A 1 191 ? -15.375 17.391 18.297 1 97.88 191 ALA A O 1
ATOM 1542 N N . SER A 1 192 ? -14.688 16.219 20.094 1 97.81 192 SER A N 1
ATOM 1543 C CA . SER A 1 192 ? -15.047 17.281 21.016 1 97.81 192 SER A CA 1
ATOM 1544 C C . SER A 1 192 ? -14.18 18.516 20.797 1 97.81 192 SER A C 1
ATOM 1546 O O . SER A 1 192 ? -14.648 19.656 20.953 1 97.81 192 SER A O 1
ATOM 1548 N N . ARG A 1 193 ? -12.953 18.297 20.406 1 97.69 193 ARG A N 1
ATOM 1549 C CA . ARG A 1 193 ? -12.047 19.406 20.125 1 97.69 193 ARG A CA 1
ATOM 1550 C C . ARG A 1 193 ? -12.461 20.125 18.844 1 97.69 193 ARG A C 1
ATOM 1552 O O . ARG A 1 193 ? -12.336 21.344 18.75 1 97.69 193 ARG A O 1
ATOM 1559 N N . PHE A 1 194 ? -12.969 19.344 17.859 1 98.38 194 PHE A N 1
ATOM 1560 C CA . PHE A 1 194 ? -13.547 19.953 16.656 1 98.38 194 PHE A CA 1
ATOM 1561 C C . PHE A 1 194 ? -14.68 20.906 17.031 1 98.38 194 PHE A C 1
ATOM 1563 O O . PHE A 1 194 ? -14.688 22.062 16.609 1 98.38 194 PHE A O 1
ATOM 1570 N N . GLU A 1 195 ? -15.609 20.438 17.859 1 97.94 195 GLU A N 1
ATOM 1571 C CA . GLU A 1 195 ? -16.75 21.234 18.266 1 97.94 195 GLU A CA 1
ATOM 1572 C C . GLU A 1 195 ? -16.312 22.5 19.016 1 97.94 195 GLU A C 1
ATOM 1574 O O . GLU A 1 195 ? -16.812 23.594 18.734 1 97.94 195 GLU A O 1
ATOM 1579 N N . ALA A 1 196 ? -15.375 22.297 19.875 1 97.5 196 ALA A N 1
ATOM 1580 C CA . ALA A 1 196 ? -14.867 23.422 20.656 1 97.5 196 ALA A CA 1
ATOM 1581 C C . ALA A 1 196 ? -14.211 24.469 19.766 1 97.5 196 ALA A C 1
ATOM 1583 O O . ALA A 1 196 ? -14.242 25.656 20.062 1 97.5 196 ALA A O 1
ATOM 1584 N N . ALA A 1 197 ? -13.672 24.031 18.672 1 97.25 197 ALA A N 1
ATOM 1585 C CA . ALA A 1 197 ? -12.977 24.922 17.734 1 97.25 197 ALA A CA 1
ATOM 1586 C C . ALA A 1 197 ? -13.969 25.641 16.828 1 97.25 197 ALA A C 1
ATOM 1588 O O . ALA A 1 197 ? -13.594 26.562 16.109 1 97.25 197 ALA A O 1
ATOM 1589 N N . GLY A 1 198 ? -15.258 25.172 16.797 1 97.19 198 GLY A N 1
ATOM 1590 C CA . GLY A 1 198 ? -16.281 25.891 16.047 1 97.19 198 GLY A CA 1
ATOM 1591 C C . GLY A 1 198 ? -16.812 25.109 14.867 1 97.19 198 GLY A C 1
ATOM 1592 O O . GLY A 1 198 ? -17.594 25.641 14.078 1 97.19 198 GLY A O 1
ATOM 1593 N N . PHE A 1 199 ? -16.375 23.859 14.727 1 98.38 199 PHE A N 1
ATOM 1594 C CA . PHE A 1 199 ? -16.906 23.031 13.648 1 98.38 199 PHE A CA 1
ATOM 1595 C C . PHE A 1 199 ? -18.328 22.578 13.969 1 98.38 199 PHE A C 1
ATOM 1597 O O . PHE A 1 199 ? -18.656 22.328 15.125 1 98.38 199 PHE A O 1
ATOM 1604 N N . GLU A 1 200 ? -19.109 22.438 12.945 1 97.94 200 GLU A N 1
ATOM 1605 C CA . GLU A 1 200 ? -20.469 21.922 13.062 1 97.94 200 GLU A CA 1
ATOM 1606 C C . GLU A 1 200 ? -20.609 20.562 12.383 1 97.94 200 GLU A C 1
ATOM 1608 O O . GLU A 1 200 ? -19.734 20.141 11.625 1 97.94 200 GLU A O 1
ATOM 1613 N N . ASN A 1 201 ? -21.703 19.828 12.766 1 97.5 201 ASN A N 1
ATOM 1614 C CA . ASN A 1 201 ? -22 18.531 12.188 1 97.5 201 ASN A CA 1
ATOM 1615 C C . ASN A 1 201 ? -20.797 17.578 12.289 1 97.5 201 ASN A C 1
ATOM 1617 O O . ASN A 1 201 ? -20.422 16.953 11.305 1 97.5 201 ASN A O 1
ATOM 1621 N N . VAL A 1 202 ? -20.219 17.625 13.461 1 98.56 202 VAL A N 1
ATOM 1622 C CA . VAL A 1 202 ? -19.031 16.812 13.672 1 98.56 202 VAL A CA 1
ATOM 1623 C C . VAL A 1 202 ? -19.406 15.328 13.727 1 98.56 202 VAL A C 1
ATOM 1625 O O . VAL A 1 202 ? -20.344 14.945 14.438 1 98.56 202 VAL A O 1
ATOM 1628 N N . LYS A 1 203 ? -18.781 14.531 12.906 1 98.31 203 LYS A N 1
ATOM 1629 C CA . LYS A 1 203 ? -18.922 13.078 12.906 1 98.31 203 LYS A CA 1
ATOM 1630 C C . LYS A 1 203 ? -17.594 12.398 13.203 1 98.31 203 LYS A C 1
ATOM 1632 O O . LYS A 1 203 ? -16.547 12.836 12.727 1 98.31 203 LYS A O 1
ATOM 1637 N N . SER A 1 204 ? -17.703 11.453 14.039 1 98 204 SER A N 1
ATOM 1638 C CA . SER A 1 204 ? -16.516 10.688 14.391 1 98 204 SER A CA 1
ATOM 1639 C C . SER A 1 204 ? -16.766 9.188 14.289 1 98 204 SER A C 1
ATOM 1641 O O . SER A 1 204 ? -17.859 8.711 14.641 1 98 204 SER A O 1
ATOM 1643 N N . GLU A 1 205 ? -15.844 8.469 13.758 1 97.75 205 GLU A N 1
ATOM 1644 C CA . GLU A 1 205 ? -15.914 7.012 13.742 1 97.75 205 GLU A CA 1
ATOM 1645 C C . GLU A 1 205 ? -14.586 6.391 14.172 1 97.75 205 GLU A C 1
ATOM 1647 O O . GLU A 1 205 ? -13.516 6.914 13.852 1 97.75 205 GLU A O 1
ATOM 1652 N N . ALA A 1 206 ? -14.688 5.422 14.977 1 98 206 ALA A N 1
ATOM 1653 C CA . ALA A 1 206 ? -13.562 4.586 15.406 1 98 206 ALA A CA 1
ATOM 1654 C C . ALA A 1 206 ? -13.672 3.18 14.82 1 98 206 ALA A C 1
ATOM 1656 O O . ALA A 1 206 ? -14.742 2.561 14.875 1 98 206 ALA A O 1
ATOM 1657 N N . ARG A 1 207 ? -12.602 2.711 14.211 1 98.19 207 ARG A N 1
ATOM 1658 C CA . ARG A 1 207 ? -12.625 1.387 13.594 1 98.19 207 ARG A CA 1
ATOM 1659 C C . ARG A 1 207 ? -11.406 0.566 14.016 1 98.19 207 ARG A C 1
ATOM 1661 O O . ARG A 1 207 ? -10.289 1.077 14.039 1 98.19 207 ARG A O 1
ATOM 1668 N N . ASP A 1 208 ? -11.703 -0.656 14.422 1 97.94 208 ASP A N 1
ATOM 1669 C CA . ASP A 1 208 ? -10.672 -1.683 14.5 1 97.94 208 ASP A CA 1
ATOM 1670 C C . ASP A 1 208 ? -10.578 -2.477 13.203 1 97.94 208 ASP A C 1
ATOM 1672 O O . ASP A 1 208 ? -11.602 -2.783 12.578 1 97.94 208 ASP A O 1
ATOM 1676 N N . ALA A 1 209 ? -9.383 -2.723 12.797 1 97.5 209 ALA A N 1
ATOM 1677 C CA . ALA A 1 209 ? -9.203 -3.48 11.562 1 97.5 209 ALA A CA 1
ATOM 1678 C C . ALA A 1 209 ? -9.539 -4.957 11.766 1 97.5 209 ALA A C 1
ATOM 1680 O O . ALA A 1 209 ? -9.219 -5.527 12.812 1 97.5 209 ALA A O 1
ATOM 1681 N N . PRO A 1 210 ? -10.25 -5.57 10.766 1 96.06 210 PRO A N 1
ATOM 1682 C CA . PRO A 1 210 ? -10.305 -7.035 10.836 1 96.06 210 PRO A CA 1
ATOM 1683 C C . PRO A 1 210 ? -8.914 -7.672 10.875 1 96.06 210 PRO A C 1
ATOM 1685 O O . PRO A 1 210 ? -7.934 -7.059 10.453 1 96.06 210 PRO A O 1
ATOM 1688 N N . PRO A 1 211 ? -8.773 -8.852 11.328 1 95.44 211 PRO A N 1
ATOM 1689 C CA . PRO A 1 211 ? -7.473 -9.438 11.688 1 95.44 211 PRO A CA 1
ATOM 1690 C C . PRO A 1 211 ? -6.484 -9.43 10.523 1 95.44 211 PRO A C 1
ATOM 1692 O O . PRO A 1 211 ? -5.316 -9.078 10.703 1 95.44 211 PRO A O 1
ATOM 1695 N N . HIS A 1 212 ? -6.926 -9.789 9.297 1 94.81 212 HIS A N 1
ATOM 1696 C CA . HIS A 1 212 ? -6 -9.82 8.172 1 94.81 212 HIS A CA 1
ATOM 1697 C C . HIS A 1 212 ? -5.469 -8.43 7.859 1 94.81 212 HIS A C 1
ATOM 1699 O O . HIS A 1 212 ? -4.285 -8.266 7.543 1 94.81 212 HIS A O 1
ATOM 1705 N N . LEU A 1 213 ? -6.32 -7.438 7.965 1 96.62 213 LEU A N 1
ATOM 1706 C CA . LEU A 1 213 ? -5.91 -6.055 7.75 1 96.62 213 LEU A CA 1
ATOM 1707 C C . LEU A 1 213 ? -5.062 -5.551 8.914 1 96.62 213 LEU A C 1
ATOM 1709 O O . LEU A 1 213 ? -4.105 -4.797 8.703 1 96.62 213 LEU A O 1
ATOM 1713 N N . ALA A 1 214 ? -5.41 -6 10.133 1 97.44 214 ALA A N 1
ATOM 1714 C CA . ALA A 1 214 ? -4.617 -5.652 11.312 1 97.44 214 ALA A CA 1
ATOM 1715 C C . ALA A 1 214 ? -3.184 -6.152 11.172 1 97.44 214 ALA A C 1
ATOM 1717 O O . ALA A 1 214 ? -2.236 -5.457 11.547 1 97.44 214 ALA A O 1
ATOM 1718 N N . LEU A 1 215 ? -3.023 -7.301 10.648 1 97.19 215 LEU A N 1
ATOM 1719 C CA . LEU A 1 215 ? -1.69 -7.859 10.453 1 97.19 215 LEU A CA 1
ATOM 1720 C C . LEU A 1 215 ? -0.883 -7.016 9.477 1 97.19 215 LEU A C 1
ATOM 1722 O O . LEU A 1 215 ? 0.287 -6.715 9.719 1 97.19 215 LEU A O 1
ATOM 1726 N N . ALA A 1 216 ? -1.519 -6.66 8.352 1 97.19 216 ALA A N 1
ATOM 1727 C CA . ALA A 1 216 ? -0.835 -5.809 7.379 1 97.19 216 ALA A CA 1
ATOM 1728 C C . ALA A 1 216 ? -0.434 -4.477 8.008 1 97.19 216 ALA A C 1
ATOM 1730 O O . ALA A 1 216 ? 0.676 -3.986 7.785 1 97.19 216 ALA A O 1
ATOM 1731 N N . MET A 1 217 ? -1.271 -3.885 8.797 1 97.44 217 MET A N 1
ATOM 1732 C CA . MET A 1 217 ? -0.991 -2.625 9.484 1 97.44 217 MET A CA 1
ATOM 1733 C C . MET A 1 217 ? 0.121 -2.799 10.516 1 97.44 217 MET A C 1
ATOM 1735 O O . MET A 1 217 ? 0.977 -1.926 10.664 1 97.44 217 MET A O 1
ATOM 1739 N N . HIS A 1 218 ? 0.092 -3.934 11.195 1 96.75 218 HIS A N 1
ATOM 1740 C CA . HIS A 1 218 ? 1.128 -4.273 12.164 1 96.75 218 HIS A CA 1
ATOM 1741 C C . HIS A 1 218 ? 2.502 -4.324 11.5 1 96.75 218 HIS A C 1
ATOM 1743 O O . HIS A 1 218 ? 3.445 -3.688 11.977 1 96.75 218 HIS A O 1
ATOM 1749 N N . GLU A 1 219 ? 2.613 -5.047 10.43 1 95.81 219 GLU A N 1
ATOM 1750 C CA . GLU A 1 219 ? 3.896 -5.164 9.742 1 95.81 219 GLU A CA 1
ATOM 1751 C C . GLU A 1 219 ? 4.363 -3.811 9.211 1 95.81 219 GLU A C 1
ATOM 1753 O O . GLU A 1 219 ? 5.562 -3.518 9.211 1 95.81 219 GLU A O 1
ATOM 1758 N N . CYS A 1 220 ? 3.449 -3.053 8.734 1 95 220 CYS A N 1
ATOM 1759 C CA . CYS A 1 220 ? 3.754 -1.698 8.289 1 95 220 CYS A CA 1
ATOM 1760 C C . CYS A 1 220 ? 4.328 -0.861 9.422 1 95 220 CYS A C 1
ATOM 1762 O O . CYS A 1 220 ? 5.328 -0.165 9.242 1 95 220 CYS A O 1
ATOM 1764 N N . ASN A 1 221 ? 3.758 -1.018 10.594 1 91.69 221 ASN A N 1
ATOM 1765 C CA . ASN A 1 221 ? 4.188 -0.265 11.766 1 91.69 221 ASN A CA 1
ATOM 1766 C C . ASN A 1 221 ? 5.559 -0.721 12.258 1 91.69 221 ASN A C 1
ATOM 1768 O O . ASN A 1 221 ? 6.293 0.054 12.875 1 91.69 221 ASN A O 1
ATOM 1772 N N . MET A 1 222 ? 5.898 -1.941 12.016 1 89.81 222 MET A N 1
ATOM 1773 C CA . MET A 1 222 ? 7.191 -2.471 12.445 1 89.81 222 MET A CA 1
ATOM 1774 C C . MET A 1 222 ? 8.336 -1.68 11.828 1 89.81 222 MET A C 1
ATOM 1776 O O . MET A 1 222 ? 9.398 -1.544 12.438 1 89.81 222 MET A O 1
ATOM 1780 N N . LEU A 1 223 ? 8.102 -1.12 10.703 1 88.69 223 LEU A N 1
ATOM 1781 C CA . LEU A 1 223 ? 9.141 -0.346 10.031 1 88.69 223 LEU A CA 1
ATOM 1782 C C . LEU A 1 223 ? 9.469 0.92 10.812 1 88.69 223 LEU A C 1
ATOM 1784 O O . LEU A 1 223 ? 10.594 1.416 10.758 1 88.69 223 LEU A O 1
ATOM 1788 N N . ILE A 1 224 ? 8.484 1.432 11.539 1 85.94 224 ILE A N 1
ATOM 1789 C CA . ILE A 1 224 ? 8.695 2.637 12.336 1 85.94 224 ILE A CA 1
ATOM 1790 C C . ILE A 1 224 ? 9.781 2.385 13.383 1 85.94 224 ILE A C 1
ATOM 1792 O O . ILE A 1 224 ? 10.633 3.242 13.609 1 85.94 224 ILE A O 1
ATOM 1796 N N . SER A 1 225 ? 9.773 1.2 13.961 1 80.56 225 SER A N 1
ATOM 1797 C CA . SER A 1 225 ? 10.75 0.861 14.984 1 80.56 225 SER A CA 1
ATOM 1798 C C . SER A 1 225 ? 12.164 0.871 14.43 1 80.56 225 SER A C 1
ATOM 1800 O O . SER A 1 225 ? 13.094 1.341 15.086 1 80.56 225 SER A O 1
ATOM 1802 N N . GLU A 1 226 ? 12.266 0.364 13.227 1 78.88 226 GLU A N 1
ATOM 1803 C CA . GLU A 1 226 ? 13.578 0.374 12.586 1 78.88 226 GLU A CA 1
ATOM 1804 C C . GLU A 1 226 ? 14.031 1.798 12.281 1 78.88 226 GLU A C 1
ATOM 1806 O O . GLU A 1 226 ? 15.195 2.141 12.484 1 78.88 226 GLU A O 1
ATOM 1811 N N . ILE A 1 227 ? 13.141 2.561 11.852 1 81.94 227 ILE A N 1
ATOM 1812 C CA . ILE A 1 227 ? 13.422 3.943 11.484 1 81.94 227 ILE A CA 1
ATOM 1813 C C . ILE A 1 227 ? 13.789 4.746 12.727 1 81.94 227 ILE A C 1
ATOM 1815 O O . ILE A 1 227 ? 14.758 5.5 12.727 1 81.94 227 ILE A O 1
ATOM 1819 N N . LEU A 1 228 ? 13.008 4.516 13.805 1 78.38 228 LEU A N 1
ATOM 1820 C CA . LEU A 1 228 ? 13.258 5.215 15.062 1 78.38 228 LEU A CA 1
ATOM 1821 C C . LEU A 1 228 ? 14.633 4.844 15.617 1 78.38 228 LEU A C 1
ATOM 1823 O O . LEU A 1 228 ? 15.375 5.715 16.078 1 78.38 228 LEU A O 1
ATOM 1827 N N . ALA A 1 229 ? 14.969 3.582 15.555 1 78.12 229 ALA A N 1
ATOM 1828 C CA . ALA A 1 229 ? 16.25 3.107 16.062 1 78.12 229 ALA A CA 1
ATOM 1829 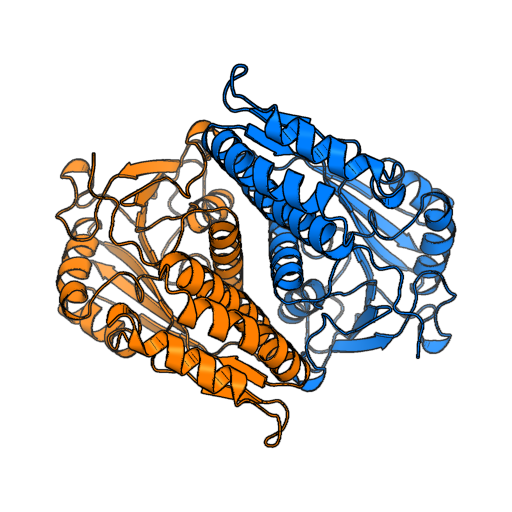C C . ALA A 1 229 ? 17.406 3.73 15.289 1 78.12 229 ALA A C 1
ATOM 1831 O O . ALA A 1 229 ? 18.406 4.133 15.883 1 78.12 229 ALA A O 1
ATOM 1832 N N . ARG A 1 230 ? 17.234 3.816 14.047 1 77.5 230 ARG A N 1
ATOM 1833 C CA . ARG A 1 230 ? 18.281 4.406 13.195 1 77.5 230 ARG A CA 1
ATOM 1834 C C . ARG A 1 230 ? 18.438 5.891 13.492 1 77.5 230 ARG A C 1
ATOM 1836 O O . ARG A 1 230 ? 19.562 6.402 13.531 1 77.5 230 ARG A O 1
ATOM 1843 N N . LYS A 1 231 ? 17.391 6.555 13.672 1 75.75 231 LYS A N 1
ATOM 1844 C CA . LYS A 1 231 ? 17.391 8 13.875 1 75.75 231 LYS A CA 1
ATOM 1845 C C . LYS A 1 231 ? 17.938 8.359 15.25 1 75.75 231 LYS A C 1
ATOM 1847 O O . LYS A 1 231 ? 18.594 9.391 15.414 1 75.75 231 LYS A O 1
ATOM 1852 N N . ALA A 1 232 ? 17.578 7.531 16.297 1 73.19 232 ALA A N 1
ATOM 1853 C CA . ALA A 1 232 ? 18 7.797 17.672 1 73.19 232 ALA A CA 1
ATOM 1854 C C . ALA A 1 232 ? 19.516 7.684 17.797 1 73.19 232 ALA A C 1
ATOM 1856 O O . ALA A 1 232 ? 20.109 8.172 18.781 1 73.19 232 ALA A O 1
ATOM 1857 N N . LYS A 1 233 ? 20.219 7.164 16.875 1 73.94 233 LYS A N 1
ATOM 1858 C CA . LYS A 1 233 ? 21.672 6.988 16.891 1 73.94 233 LYS A CA 1
ATOM 1859 C C . LYS A 1 233 ? 22.125 6.379 18.219 1 73.94 233 LYS A C 1
ATOM 1861 O O . LYS A 1 233 ? 23.141 6.793 18.781 1 73.94 233 LYS A O 1
ATOM 1866 N N . ASN A 1 234 ? 21.234 5.688 18.859 1 78.19 234 ASN A N 1
ATOM 1867 C CA . ASN A 1 234 ? 21.562 4.965 20.094 1 78.19 234 ASN A CA 1
ATOM 1868 C C . ASN A 1 234 ? 21.906 3.508 19.812 1 78.19 234 ASN A C 1
ATOM 1870 O O . ASN A 1 234 ? 21.031 2.695 19.516 1 78.19 234 ASN A O 1
ATOM 1874 N N . GLU A 1 235 ? 23.125 3.268 19.938 1 81.25 235 GLU A N 1
ATOM 1875 C CA . GLU A 1 235 ? 23.641 1.952 19.578 1 81.25 235 GLU A CA 1
ATOM 1876 C C . GLU A 1 235 ? 22.969 0.848 20.375 1 81.25 235 GLU A C 1
ATOM 1878 O O . GLU A 1 235 ? 22.703 -0.237 19.859 1 81.25 235 GLU A O 1
ATOM 1883 N N . LYS A 1 236 ? 22.734 1.184 21.672 1 83.88 236 LYS A N 1
ATOM 1884 C CA . LYS A 1 236 ? 22.094 0.19 22.531 1 83.88 236 LYS A CA 1
ATOM 1885 C C . LYS A 1 236 ? 20.672 -0.121 22.047 1 83.88 236 LYS A C 1
ATOM 1887 O O . LYS A 1 236 ? 20.281 -1.286 21.984 1 83.88 236 LYS A O 1
ATOM 1892 N N . VAL A 1 237 ? 19.969 0.888 21.656 1 82.19 237 VAL A N 1
ATOM 1893 C CA . VAL A 1 237 ? 18.609 0.72 21.172 1 82.19 237 VAL A CA 1
ATOM 1894 C C . VAL A 1 237 ? 18.625 -0.021 19.828 1 82.19 237 VAL A C 1
ATOM 1896 O O . VAL A 1 237 ? 17.812 -0.922 19.609 1 82.19 237 VAL A O 1
ATOM 1899 N N . MET A 1 238 ? 19.562 0.338 19.094 1 84.31 238 MET A N 1
ATOM 1900 C CA . MET A 1 238 ? 19.672 -0.312 17.797 1 84.31 238 MET A CA 1
ATOM 1901 C C . MET A 1 238 ? 19.953 -1.803 17.953 1 84.31 238 MET A C 1
ATOM 1903 O O . MET A 1 238 ? 19.391 -2.627 17.234 1 84.31 238 MET A O 1
ATOM 1907 N N . GLU A 1 239 ? 20.781 -2.049 18.859 1 88.19 239 GLU A N 1
ATOM 1908 C CA . GLU A 1 239 ? 21.109 -3.445 19.125 1 88.19 239 GLU A CA 1
ATOM 1909 C C . GLU A 1 239 ? 19.906 -4.211 19.672 1 88.19 239 GLU A C 1
ATOM 1911 O O . GLU A 1 239 ? 19.672 -5.355 19.281 1 88.19 239 GLU A O 1
ATOM 1916 N N . MET A 1 240 ? 19.203 -3.576 20.531 1 88.25 240 MET A N 1
ATOM 1917 C CA . MET A 1 240 ? 18.016 -4.203 21.109 1 88.25 240 MET A CA 1
ATOM 1918 C C . MET A 1 240 ? 16.969 -4.484 20.031 1 88.25 240 MET A C 1
ATOM 1920 O O . MET A 1 240 ? 16.375 -5.562 20.016 1 88.25 240 MET A O 1
ATOM 1924 N N . VAL A 1 241 ? 16.781 -3.537 19.172 1 88.31 241 VAL A N 1
ATOM 1925 C CA . VAL A 1 241 ? 15.805 -3.695 18.094 1 88.31 241 VAL A CA 1
ATOM 1926 C C . VAL A 1 241 ? 16.234 -4.836 17.188 1 88.31 241 VAL A C 1
ATOM 1928 O O . VAL A 1 241 ? 15.422 -5.68 16.797 1 88.31 241 VAL A O 1
ATOM 1931 N N . LYS A 1 242 ? 17.484 -4.852 16.906 1 87.38 242 LYS A N 1
ATOM 1932 C CA . LYS A 1 242 ? 18.031 -5.891 16.047 1 87.38 242 LYS A CA 1
ATOM 1933 C C . LYS A 1 242 ? 17.812 -7.277 16.641 1 87.38 242 LYS A C 1
ATOM 1935 O O . LYS A 1 242 ? 17.547 -8.234 15.914 1 87.38 242 LYS A O 1
ATOM 1940 N N . GLU A 1 243 ? 17.859 -7.324 17.891 1 91.75 243 GLU A N 1
ATOM 1941 C CA . GLU A 1 243 ? 17.688 -8.602 18.578 1 91.75 243 GLU A CA 1
ATOM 1942 C C . GLU A 1 243 ? 16.219 -8.984 18.656 1 91.75 243 GLU A C 1
ATOM 1944 O O . GLU A 1 243 ? 15.875 -10.172 18.594 1 91.75 243 GLU A O 1
ATOM 1949 N N . LEU A 1 244 ? 15.391 -8.016 18.766 1 93.44 244 LEU A N 1
ATOM 1950 C CA . LEU A 1 244 ? 13.969 -8.266 18.984 1 93.44 244 LEU A CA 1
ATOM 1951 C C . LEU A 1 244 ? 13.258 -8.617 17.688 1 93.44 244 LEU A C 1
ATOM 1953 O O . LEU A 1 244 ? 12.297 -9.383 17.672 1 93.44 244 LEU A O 1
ATOM 1957 N N . LEU A 1 245 ? 13.773 -8.109 16.594 1 90.12 245 LEU A N 1
ATOM 1958 C CA . LEU A 1 245 ? 13.047 -8.164 15.328 1 90.12 245 LEU A CA 1
ATOM 1959 C C . LEU A 1 245 ? 12.805 -9.609 14.898 1 90.12 245 LEU A C 1
ATOM 1961 O O . LEU A 1 245 ? 11.68 -9.992 14.586 1 90.12 245 LEU A O 1
ATOM 1965 N N . PRO A 1 246 ? 13.828 -10.469 14.969 1 90.62 246 PRO A N 1
ATOM 1966 C CA . PRO A 1 246 ? 13.57 -11.859 14.594 1 90.62 246 PRO A CA 1
ATOM 1967 C C . PRO A 1 246 ? 12.555 -12.539 15.5 1 90.62 246 PRO A C 1
ATOM 1969 O O . PRO A 1 246 ? 11.766 -13.367 15.039 1 90.62 246 PRO A O 1
ATOM 1972 N N . ARG A 1 247 ? 12.594 -12.195 16.75 1 95.38 247 ARG A N 1
ATOM 1973 C CA . ARG A 1 247 ? 11.633 -12.758 17.703 1 95.38 247 ARG A CA 1
ATOM 1974 C C . ARG A 1 247 ? 10.219 -12.266 17.391 1 95.38 247 ARG A C 1
ATOM 1976 O O . ARG A 1 247 ? 9.258 -13.031 17.484 1 95.38 247 ARG A O 1
ATOM 1983 N N . ILE A 1 248 ? 10.117 -11.055 17.047 1 95.38 248 ILE A N 1
ATOM 1984 C CA . ILE A 1 248 ? 8.828 -10.453 16.703 1 95.38 248 ILE A CA 1
ATOM 1985 C C . ILE A 1 248 ? 8.273 -11.109 15.438 1 95.38 248 ILE A C 1
ATOM 1987 O O . ILE A 1 248 ? 7.082 -11.414 15.367 1 95.38 248 ILE A O 1
ATOM 1991 N N . GLU A 1 249 ? 9.133 -11.305 14.508 1 92.88 249 GLU A N 1
ATOM 1992 C CA . GLU A 1 249 ? 8.711 -12 13.289 1 92.88 249 GLU A CA 1
ATOM 1993 C C . GLU A 1 249 ? 8.109 -13.359 13.617 1 92.88 249 GLU A C 1
ATOM 1995 O O . GLU A 1 249 ? 7.078 -13.734 13.055 1 92.88 249 GLU A O 1
ATOM 2000 N N . THR A 1 250 ? 8.75 -14.086 14.477 1 94.88 250 THR A N 1
ATOM 2001 C CA . THR A 1 250 ? 8.266 -15.398 14.891 1 94.88 250 THR A CA 1
ATOM 2002 C C . THR A 1 250 ? 6.922 -15.273 15.602 1 94.88 250 THR A C 1
ATOM 2004 O O . THR A 1 250 ? 5.98 -16 15.289 1 94.88 250 THR A O 1
ATOM 2007 N N . GLU A 1 251 ? 6.844 -14.32 16.562 1 97.19 251 GLU A N 1
ATOM 2008 C CA . GLU A 1 251 ? 5.594 -14.102 17.281 1 97.19 251 GLU A CA 1
ATOM 2009 C C . GLU A 1 251 ? 4.453 -13.766 16.328 1 97.19 251 GLU A C 1
ATOM 2011 O O . GLU A 1 251 ? 3.34 -14.266 16.484 1 97.19 251 GLU A O 1
ATOM 2016 N N . THR A 1 252 ? 4.758 -12.984 15.328 1 96.06 252 THR A N 1
ATOM 2017 C CA . THR A 1 252 ? 3.75 -12.586 14.352 1 96.06 252 THR A CA 1
ATOM 2018 C C . THR A 1 252 ? 3.305 -13.781 13.516 1 96.06 252 THR A C 1
ATOM 2020 O O . THR A 1 252 ? 2.105 -14.008 13.336 1 96.06 252 THR A O 1
ATOM 2023 N N . ARG A 1 253 ? 4.23 -14.539 13.078 1 93.75 253 ARG A N 1
ATOM 2024 C CA . ARG A 1 253 ? 3.928 -15.727 12.281 1 93.75 253 ARG A CA 1
ATOM 2025 C C . ARG A 1 253 ? 3.078 -16.719 13.078 1 93.75 253 ARG A C 1
ATOM 2027 O O . ARG A 1 253 ? 2.221 -17.391 12.508 1 93.75 253 ARG A O 1
ATOM 2034 N N . GLU A 1 254 ? 3.307 -16.703 14.336 1 95.25 254 GLU A N 1
ATOM 2035 C CA . GLU A 1 254 ? 2.615 -17.656 15.188 1 95.25 254 GLU A CA 1
ATOM 2036 C C . GLU A 1 254 ? 1.263 -17.125 15.641 1 95.25 254 GLU A C 1
ATOM 2038 O O . GLU A 1 254 ? 0.483 -17.844 16.281 1 95.25 254 GLU A O 1
ATOM 2043 N N . GLY A 1 255 ? 1 -15.898 15.367 1 96.75 255 GLY A N 1
ATOM 2044 C CA . GLY A 1 255 ? -0.375 -15.469 15.57 1 96.75 255 GLY A CA 1
ATOM 2045 C C . GLY A 1 255 ? -0.507 -14.32 16.547 1 96.75 255 GLY A C 1
ATOM 2046 O O . GLY A 1 255 ? -1.522 -14.203 17.234 1 96.75 255 GLY A O 1
ATOM 2047 N N . SER A 1 256 ? 0.554 -13.523 16.703 1 97.94 256 SER A N 1
ATOM 2048 C CA . SER A 1 256 ? 0.479 -12.32 17.531 1 97.94 256 SER A CA 1
ATOM 2049 C C . SER A 1 256 ? 0.803 -11.07 16.719 1 97.94 256 SER A C 1
ATOM 2051 O O . SER A 1 256 ? 1.755 -11.062 15.938 1 97.94 256 SER A O 1
ATOM 2053 N N . CYS A 1 257 ? 0.014 -10.008 16.906 1 97.69 257 CYS A N 1
ATOM 2054 C CA . CYS A 1 257 ? 0.362 -8.75 16.25 1 97.69 257 CYS A CA 1
ATOM 2055 C C . CYS A 1 257 ? -0.167 -7.562 17.031 1 97.69 257 CYS A C 1
ATOM 2057 O O . CYS A 1 257 ? -1.032 -7.715 17.891 1 97.69 257 CYS A O 1
ATOM 2059 N N . TRP A 1 258 ? 0.452 -6.398 16.781 1 96.44 258 TRP A N 1
ATOM 2060 C CA . TRP A 1 258 ? -0.063 -5.148 17.328 1 96.44 258 TRP A CA 1
ATOM 2061 C C . TRP A 1 258 ? -1.37 -4.75 16.656 1 96.44 258 TRP A C 1
ATOM 2063 O O . TRP A 1 258 ? -1.541 -4.961 15.453 1 96.44 258 TRP A O 1
ATOM 2073 N N . ALA A 1 259 ? -2.242 -4.184 17.438 1 96.88 259 ALA A N 1
ATOM 2074 C CA . ALA A 1 259 ? -3.457 -3.584 16.891 1 96.88 259 ALA A CA 1
ATOM 2075 C C . ALA A 1 259 ? -3.734 -2.227 17.531 1 96.88 259 ALA A C 1
ATOM 2077 O O . ALA A 1 259 ? -3.457 -2.023 18.703 1 96.88 259 ALA A O 1
ATOM 2078 N N . PHE A 1 260 ? -4.184 -1.309 16.719 1 95.88 260 PHE A N 1
ATOM 2079 C CA . PHE A 1 260 ? -4.578 0.036 17.109 1 95.88 260 PHE A CA 1
ATOM 2080 C C . PHE A 1 260 ? -5.934 0.404 16.531 1 95.88 260 PHE A C 1
ATOM 2082 O O . PHE A 1 260 ? -6.234 0.056 15.383 1 95.88 260 PHE A O 1
ATOM 2089 N N . THR A 1 261 ? -6.68 1.171 17.312 1 97.31 261 THR A N 1
ATOM 2090 C CA . THR A 1 261 ? -7.906 1.755 16.781 1 97.31 261 THR A CA 1
ATOM 2091 C C . THR A 1 261 ? -7.598 2.988 15.93 1 97.31 261 THR A C 1
ATOM 2093 O O . THR A 1 261 ? -6.742 3.797 16.297 1 97.31 261 THR A O 1
ATOM 2096 N N . ARG A 1 262 ? -8.281 3.131 14.797 1 97.88 262 ARG A N 1
ATOM 2097 C CA . ARG A 1 262 ? -8.148 4.32 13.953 1 97.88 262 ARG A CA 1
ATOM 2098 C C . ARG A 1 262 ? -9.406 5.18 14.023 1 97.88 262 ARG A C 1
ATOM 2100 O O . ARG A 1 262 ? -10.516 4.652 14.133 1 97.88 262 ARG A O 1
ATOM 2107 N N . TRP A 1 263 ? -9.133 6.469 13.977 1 98.12 263 TRP A N 1
ATOM 2108 C CA . TRP A 1 263 ? -10.242 7.418 14.086 1 98.12 263 TRP A CA 1
ATOM 2109 C C . TRP A 1 263 ? -10.312 8.312 12.852 1 98.12 263 TRP A C 1
ATOM 2111 O O . TRP A 1 263 ? -9.289 8.758 12.336 1 98.12 263 TRP A O 1
ATOM 2121 N N . SER A 1 264 ? -11.492 8.523 12.352 1 98.69 264 SER A N 1
ATOM 2122 C CA . SER A 1 264 ? -11.797 9.547 11.352 1 98.69 264 SER A CA 1
ATOM 2123 C C . SER A 1 264 ? -12.797 10.562 11.891 1 98.69 264 SER A C 1
ATOM 2125 O O . SER A 1 264 ? -13.867 10.188 12.367 1 98.69 264 SER A O 1
ATOM 2127 N N . VAL A 1 265 ? -12.406 11.766 11.898 1 98.75 265 VAL A N 1
ATOM 2128 C CA . VAL A 1 265 ? -13.273 12.844 12.367 1 98.75 265 VAL A CA 1
ATOM 2129 C C . VAL A 1 265 ? -13.477 13.867 11.25 1 98.75 265 VAL A C 1
ATOM 2131 O O . VAL A 1 265 ? -12.516 14.273 10.586 1 98.75 265 VAL A O 1
ATOM 2134 N N . VAL A 1 266 ? -14.734 14.258 11.039 1 98.81 266 VAL A N 1
ATOM 2135 C CA . VAL A 1 266 ? -15.078 15.25 10.023 1 98.81 266 VAL A CA 1
ATOM 2136 C C . VAL A 1 266 ? -15.938 16.344 10.648 1 98.81 266 VAL A C 1
ATOM 2138 O O . VAL A 1 266 ? -16.75 16.078 11.531 1 98.81 266 VAL A O 1
ATOM 2141 N N . GLY A 1 267 ? -15.672 17.516 10.305 1 98.69 267 GLY A N 1
ATOM 2142 C CA . GLY A 1 267 ? -16.453 18.672 10.727 1 98.69 267 GLY A CA 1
ATOM 2143 C C . GLY A 1 267 ? -16.578 19.734 9.664 1 98.69 267 GLY A C 1
ATOM 2144 O O . GLY A 1 267 ? -15.719 19.828 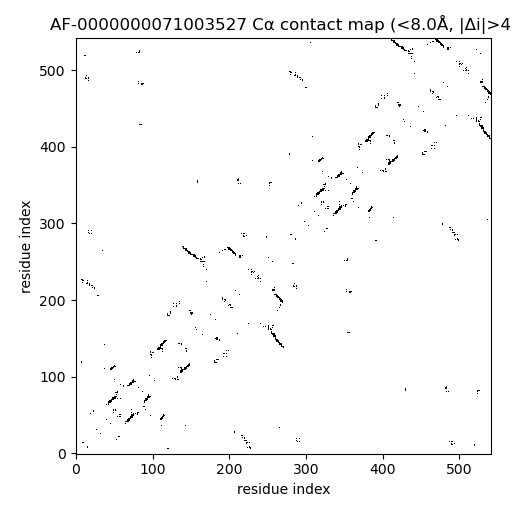8.773 1 98.69 267 GLY A O 1
ATOM 2145 N N . ARG A 1 268 ? -17.625 20.516 9.773 1 98.69 268 ARG A N 1
ATOM 2146 C CA . ARG A 1 268 ? -17.891 21.562 8.805 1 98.69 268 ARG A CA 1
ATOM 2147 C C . ARG A 1 268 ? -17.734 22.938 9.43 1 98.69 268 ARG A C 1
ATOM 2149 O O . ARG A 1 268 ? -18.172 23.172 10.562 1 98.69 268 ARG A O 1
ATOM 2156 N N . LYS A 1 269 ? -17.016 23.781 8.742 1 98.44 269 LYS A N 1
ATOM 2157 C CA . LYS A 1 269 ? -16.984 25.172 9.18 1 98.44 269 LYS A CA 1
ATOM 2158 C C . LYS A 1 269 ? -18.359 25.828 9.023 1 98.44 269 LYS A C 1
ATOM 2160 O O . LYS A 1 269 ? -19.031 25.641 8.008 1 98.44 269 LYS A O 1
ATOM 2165 N N . HIS A 1 270 ? -18.703 26.609 9.984 1 94.62 270 HIS A N 1
ATOM 2166 C CA . HIS A 1 270 ? -19.984 27.312 9.961 1 94.62 270 HIS A CA 1
ATOM 2167 C C . HIS A 1 270 ? -20.109 28.188 8.727 1 94.62 270 HIS A C 1
ATOM 2169 O O . HIS A 1 270 ? -19.141 28.828 8.305 1 94.62 270 HIS A O 1
ATOM 2175 N N . ARG A 1 271 ? -21.312 28.188 8.148 1 88.81 271 ARG A N 1
ATOM 2176 C CA . ARG A 1 271 ? -21.578 28.953 6.934 1 88.81 271 ARG A CA 1
ATOM 2177 C C . ARG A 1 271 ? -21.688 30.453 7.23 1 88.81 271 ARG A C 1
ATOM 2179 O O . ARG A 1 271 ? -22.094 30.844 8.328 1 88.81 271 ARG A O 1
ATOM 2186 N N . MET B 1 1 ? 14.203 -32.188 6.512 1 25.44 1 MET B N 1
ATOM 2187 C CA . MET B 1 1 ? 14.633 -30.781 6.34 1 25.44 1 MET B CA 1
ATOM 2188 C C . MET B 1 1 ? 14.172 -30.25 4.988 1 25.44 1 MET B C 1
ATOM 2190 O O . MET B 1 1 ? 14.68 -30.656 3.945 1 25.44 1 MET B O 1
ATOM 2194 N N . GLY B 1 2 ? 12.938 -29.984 4.73 1 32.28 2 GLY B N 1
ATOM 2195 C CA . GLY B 1 2 ? 12.352 -29.781 3.414 1 32.28 2 GLY B CA 1
ATOM 2196 C C . GLY B 1 2 ? 13.055 -28.703 2.613 1 32.28 2 GLY B C 1
ATOM 2197 O O . GLY B 1 2 ? 13.617 -27.766 3.182 1 32.28 2 GLY B O 1
ATOM 2198 N N . GLN B 1 3 ? 13.695 -29.016 1.529 1 32.84 3 GLN B N 1
ATOM 2199 C CA . GLN B 1 3 ? 14.43 -28.078 0.676 1 32.84 3 GLN B CA 1
ATOM 2200 C C . GLN B 1 3 ? 13.727 -26.734 0.599 1 32.84 3 GLN B C 1
ATOM 2202 O O . GLN B 1 3 ? 12.547 -26.656 0.254 1 32.84 3 GLN B O 1
ATOM 2207 N N . LYS B 1 4 ? 14.078 -25.766 1.328 1 47 4 LYS B N 1
ATOM 2208 C CA . LYS B 1 4 ? 13.617 -24.391 1.236 1 47 4 LYS B CA 1
ATOM 2209 C C . LYS B 1 4 ? 13.453 -23.953 -0.218 1 47 4 LYS B C 1
ATOM 2211 O O . LYS B 1 4 ? 14.383 -24.078 -1.016 1 47 4 LYS B O 1
ATOM 2216 N N . PRO B 1 5 ? 12.125 -23.828 -0.714 1 50.09 5 PRO B N 1
ATOM 2217 C CA . PRO B 1 5 ? 11.93 -23.422 -2.111 1 50.09 5 PRO B CA 1
ATOM 2218 C C . PRO B 1 5 ? 12.859 -22.297 -2.541 1 50.09 5 PRO B C 1
ATOM 2220 O O . PRO B 1 5 ? 13.273 -21.484 -1.709 1 50.09 5 PRO B O 1
ATOM 2223 N N . ASP B 1 6 ? 13.656 -22.391 -3.729 1 60.09 6 ASP B N 1
ATOM 2224 C CA . ASP B 1 6 ? 14.555 -21.453 -4.41 1 60.09 6 ASP B CA 1
ATOM 2225 C C . ASP B 1 6 ? 13.867 -20.109 -4.664 1 60.09 6 ASP B C 1
ATOM 2227 O O . ASP B 1 6 ? 13.367 -19.859 -5.762 1 60.09 6 ASP B O 1
ATOM 2231 N N . TYR B 1 7 ? 13.227 -19.641 -3.625 1 64.56 7 TYR B N 1
ATOM 2232 C CA . TYR B 1 7 ? 12.602 -18.328 -3.746 1 64.56 7 TYR B CA 1
ATOM 2233 C C . TYR B 1 7 ? 13.633 -17.203 -3.574 1 64.56 7 TYR B C 1
ATOM 2235 O O . TYR B 1 7 ? 14.352 -17.172 -2.574 1 64.56 7 TYR B O 1
ATOM 2243 N N . VAL B 1 8 ? 13.711 -16.344 -4.555 1 66.25 8 VAL B N 1
ATOM 2244 C CA . VAL B 1 8 ? 14.789 -15.359 -4.66 1 66.25 8 VAL B CA 1
ATOM 2245 C C . VAL B 1 8 ? 14.617 -14.289 -3.584 1 66.25 8 VAL B C 1
ATOM 2247 O O . VAL B 1 8 ? 15.602 -13.711 -3.111 1 66.25 8 VAL B O 1
ATOM 2250 N N . LEU B 1 9 ? 13.406 -14.062 -3.127 1 70.75 9 LEU B N 1
ATOM 2251 C CA . LEU B 1 9 ? 13.164 -13.023 -2.131 1 70.75 9 LEU B CA 1
ATOM 2252 C C . LEU B 1 9 ? 12.93 -13.633 -0.755 1 70.75 9 LEU B C 1
ATOM 2254 O O . LEU B 1 9 ? 13.18 -14.828 -0.545 1 70.75 9 LEU B O 1
ATOM 2258 N N . THR B 1 10 ? 12.695 -12.727 0.183 1 73.25 10 THR B N 1
ATOM 2259 C CA . THR B 1 10 ? 12.43 -13.203 1.539 1 73.25 10 THR B CA 1
ATOM 2260 C C . THR B 1 10 ? 10.938 -13.18 1.842 1 73.25 10 THR B C 1
ATOM 2262 O O . THR B 1 10 ? 10.141 -12.68 1.044 1 73.25 10 THR B O 1
ATOM 2265 N N . ARG B 1 11 ? 10.477 -13.828 2.814 1 78.19 11 ARG B N 1
ATOM 2266 C CA . ARG B 1 11 ? 9.094 -13.828 3.291 1 78.19 11 ARG B CA 1
ATOM 2267 C C . ARG B 1 11 ? 8.992 -13.18 4.668 1 78.19 11 ARG B C 1
ATOM 2269 O O . ARG B 1 11 ? 8.32 -13.711 5.559 1 78.19 11 ARG B O 1
ATOM 2276 N N . ASP B 1 12 ? 9.773 -12.07 4.777 1 84.94 12 ASP B N 1
ATOM 2277 C CA . ASP B 1 12 ? 9.75 -11.328 6.031 1 84.94 12 ASP B CA 1
ATOM 2278 C C . ASP B 1 12 ? 8.883 -10.07 5.91 1 84.94 12 ASP B C 1
ATOM 2280 O O . ASP B 1 12 ? 8.289 -9.82 4.859 1 84.94 12 ASP B O 1
ATOM 2284 N N . TYR B 1 13 ? 8.781 -9.289 7.02 1 88.44 13 TYR B N 1
ATOM 2285 C CA . TYR B 1 13 ? 7.852 -8.164 7.055 1 88.44 13 TYR B CA 1
ATOM 2286 C C . TYR B 1 13 ? 8.242 -7.102 6.039 1 88.44 13 TYR B C 1
ATOM 2288 O O . TYR B 1 13 ? 7.383 -6.398 5.5 1 88.44 13 TYR B O 1
ATOM 2296 N N . LEU B 1 14 ? 9.547 -6.996 5.801 1 89.25 14 LEU B N 1
ATOM 2297 C CA . LEU B 1 14 ? 9.977 -6.02 4.805 1 89.25 14 LEU B CA 1
ATOM 2298 C C . LEU B 1 14 ? 9.422 -6.371 3.428 1 89.25 14 LEU B C 1
ATOM 2300 O O . LEU B 1 14 ? 8.844 -5.523 2.75 1 89.25 14 LEU B O 1
ATOM 2304 N N . ASP B 1 15 ? 9.625 -7.578 3.012 1 92.25 15 ASP B N 1
ATOM 2305 C CA . ASP B 1 15 ? 9.117 -8.016 1.715 1 92.25 15 ASP B CA 1
ATOM 2306 C C . ASP B 1 15 ? 7.59 -8.023 1.693 1 92.25 15 ASP B C 1
ATOM 2308 O O . ASP B 1 15 ? 6.977 -7.699 0.674 1 92.25 15 ASP B O 1
ATOM 2312 N N . ASN B 1 16 ? 6.926 -8.445 2.768 1 95.5 16 ASN B N 1
ATOM 2313 C CA . ASN B 1 16 ? 5.469 -8.438 2.836 1 95.5 16 ASN B CA 1
ATOM 2314 C C . ASN B 1 16 ? 4.91 -7.031 2.629 1 95.5 16 ASN B C 1
ATOM 2316 O O . ASN B 1 16 ? 3.91 -6.852 1.931 1 95.5 16 ASN B O 1
ATOM 2320 N N . ASN B 1 17 ? 5.586 -6.055 3.254 1 95.25 17 ASN B N 1
ATOM 2321 C CA . ASN B 1 17 ? 5.176 -4.672 3.043 1 95.25 17 ASN B CA 1
ATOM 2322 C C . ASN B 1 17 ? 5.293 -4.27 1.575 1 95.25 17 ASN B C 1
ATOM 2324 O O . ASN B 1 17 ? 4.395 -3.623 1.03 1 95.25 17 ASN B O 1
ATOM 2328 N N . ARG B 1 18 ? 6.395 -4.664 1.012 1 95.06 18 ARG B N 1
ATOM 2329 C CA . ARG B 1 18 ? 6.625 -4.359 -0.396 1 95.06 18 ARG B CA 1
ATOM 2330 C C . ARG B 1 18 ? 5.543 -4.977 -1.276 1 95.06 18 ARG B C 1
ATOM 2332 O O . ARG B 1 18 ? 4.977 -4.301 -2.137 1 95.06 18 ARG B O 1
ATOM 2339 N N . ILE B 1 19 ? 5.219 -6.23 -1.049 1 95.69 19 ILE B N 1
ATOM 2340 C CA . ILE B 1 19 ? 4.246 -6.965 -1.849 1 95.69 19 ILE B CA 1
ATOM 2341 C C . ILE B 1 19 ? 2.859 -6.352 -1.665 1 95.69 19 ILE B C 1
ATOM 2343 O O . ILE B 1 19 ? 2.111 -6.191 -2.633 1 95.69 19 ILE B O 1
ATOM 2347 N N . ASN B 1 20 ? 2.523 -5.988 -0.471 1 98 20 ASN B N 1
ATOM 2348 C CA . ASN B 1 20 ? 1.226 -5.379 -0.198 1 98 20 ASN B CA 1
ATOM 2349 C C . ASN B 1 20 ? 1.079 -4.031 -0.899 1 98 20 ASN B C 1
ATOM 2351 O O . ASN B 1 20 ? 0.041 -3.75 -1.499 1 98 20 ASN B O 1
ATOM 2355 N N . LEU B 1 21 ? 2.152 -3.221 -0.786 1 98.12 21 LEU B N 1
ATOM 2356 C CA . LEU B 1 21 ? 2.092 -1.943 -1.487 1 98.12 21 LEU B CA 1
ATOM 2357 C C . LEU B 1 21 ? 1.996 -2.154 -2.994 1 98.12 21 LEU B C 1
ATOM 2359 O O . LEU B 1 21 ? 1.219 -1.479 -3.674 1 98.12 21 LEU B O 1
ATOM 2363 N N . HIS B 1 22 ? 2.754 -3.1 -3.5 1 97.31 22 HIS B N 1
ATOM 2364 C CA . HIS B 1 22 ? 2.734 -3.4 -4.926 1 97.31 22 HIS B CA 1
ATOM 2365 C C . HIS B 1 22 ? 1.331 -3.77 -5.395 1 97.31 22 HIS B C 1
ATOM 2367 O O . HIS B 1 22 ? 0.913 -3.377 -6.488 1 97.31 22 HIS B O 1
ATOM 2373 N N . HIS B 1 23 ? 0.611 -4.496 -4.566 1 98 23 HIS B N 1
ATOM 2374 C CA . HIS B 1 23 ? -0.767 -4.852 -4.883 1 98 23 HIS B CA 1
ATOM 2375 C C . HIS B 1 23 ? -1.617 -3.609 -5.125 1 98 23 HIS B C 1
ATOM 2377 O O . HIS B 1 23 ? -2.271 -3.494 -6.164 1 98 23 HIS B O 1
ATOM 2383 N N . TYR B 1 24 ? -1.552 -2.688 -4.23 1 98.19 24 TYR B N 1
ATOM 2384 C CA . TYR B 1 24 ? -2.41 -1.514 -4.336 1 98.19 24 TYR B CA 1
ATOM 2385 C C . TYR B 1 24 ? -1.992 -0.636 -5.508 1 98.19 24 TYR B C 1
ATOM 2387 O O . TYR B 1 24 ? -2.84 -0.06 -6.195 1 98.19 24 TYR B O 1
ATOM 2395 N N . LEU B 1 25 ? -0.702 -0.583 -5.762 1 98.25 25 LEU B N 1
ATOM 2396 C CA . LEU B 1 25 ? -0.217 0.21 -6.883 1 98.25 25 LEU B CA 1
ATOM 2397 C C . LEU B 1 25 ? -0.647 -0.407 -8.211 1 98.25 25 LEU B C 1
ATOM 2399 O O . LEU B 1 25 ? -0.98 0.312 -9.156 1 98.25 25 LEU B O 1
ATOM 2403 N N . CYS B 1 26 ? -0.661 -1.733 -8.25 1 98.06 26 CYS B N 1
ATOM 2404 C CA . CYS B 1 26 ? -1.118 -2.416 -9.461 1 98.06 26 CYS B CA 1
ATOM 2405 C C . CYS B 1 26 ? -2.607 -2.186 -9.68 1 98.06 26 CYS B C 1
ATOM 2407 O O . CYS B 1 26 ? -3.041 -1.947 -10.812 1 98.06 26 CYS B O 1
ATOM 2409 N N . VAL B 1 27 ? -3.369 -2.273 -8.633 1 97.56 27 VAL B N 1
ATOM 2410 C CA . VAL B 1 27 ? -4.805 -2.033 -8.734 1 97.56 27 VAL B CA 1
ATOM 2411 C C . VAL B 1 27 ? -5.055 -0.6 -9.195 1 97.56 27 VAL B C 1
ATOM 2413 O O . VAL B 1 27 ? -5.918 -0.356 -10.047 1 97.56 27 VAL B O 1
ATOM 2416 N N . GLU B 1 28 ? -4.281 0.319 -8.648 1 97.12 28 GLU B N 1
ATOM 2417 C CA . GLU B 1 28 ? -4.414 1.711 -9.07 1 97.12 28 GLU B CA 1
ATOM 2418 C C . GLU B 1 28 ? -4.047 1.882 -10.539 1 97.12 28 GLU B C 1
ATOM 2420 O O . GLU B 1 28 ? -4.684 2.656 -11.258 1 97.12 28 GLU B O 1
ATOM 2425 N N . LEU B 1 29 ? -3.031 1.197 -10.969 1 97.81 29 LEU B N 1
ATOM 2426 C CA . LEU B 1 29 ? -2.547 1.319 -12.344 1 97.81 29 LEU B CA 1
ATOM 2427 C C . LEU B 1 29 ? -3.586 0.805 -13.336 1 97.81 29 LEU B C 1
ATOM 2429 O O . LEU B 1 29 ? -3.922 1.492 -14.297 1 97.81 29 LEU B O 1
ATOM 2433 N N . PHE B 1 30 ? -4.145 -0.344 -13.047 1 97.94 30 PHE B N 1
ATOM 2434 C CA . PHE B 1 30 ? -5.043 -0.973 -14.008 1 97.94 30 PHE B CA 1
ATOM 2435 C C . PHE B 1 30 ? -6.484 -0.541 -13.773 1 97.94 30 PHE B C 1
ATOM 2437 O O . PHE B 1 30 ? -7.305 -0.563 -14.688 1 97.94 30 PHE B O 1
ATOM 2444 N N . GLY B 1 31 ? -6.844 -0.265 -12.531 1 96.25 31 GLY B N 1
ATOM 2445 C CA . GLY B 1 31 ? -8.18 0.214 -12.211 1 96.25 31 GLY B CA 1
ATOM 2446 C C . GLY B 1 31 ? -9.133 -0.896 -11.812 1 96.25 31 GLY B C 1
ATOM 2447 O O . GLY B 1 31 ? -10.344 -0.678 -11.711 1 96.25 31 GLY B O 1
ATOM 2448 N N . TYR B 1 32 ? -8.562 -2.146 -11.594 1 96.94 32 TYR B N 1
ATOM 2449 C CA . TYR B 1 32 ? -9.438 -3.258 -11.25 1 96.94 32 TYR B CA 1
ATOM 2450 C C . TYR B 1 32 ? -8.688 -4.324 -10.469 1 96.94 32 TYR B C 1
ATOM 2452 O O . TYR B 1 32 ? -7.461 -4.438 -10.578 1 96.94 32 TYR B O 1
ATOM 2460 N N . HIS B 1 33 ? -9.383 -5.043 -9.617 1 97.06 33 HIS B N 1
ATOM 2461 C CA . HIS B 1 33 ? -8.891 -6.277 -9.016 1 97.06 33 HIS B CA 1
ATOM 2462 C C . HIS B 1 33 ? -9.008 -7.445 -9.984 1 97.06 33 HIS B C 1
ATOM 2464 O O . HIS B 1 33 ? -8.078 -8.25 -10.109 1 97.06 33 HIS B O 1
ATOM 2470 N N . THR B 1 34 ? -10.148 -7.496 -10.586 1 97.75 34 THR B N 1
ATOM 2471 C CA . THR B 1 34 ? -10.469 -8.461 -11.633 1 97.75 34 THR B CA 1
ATOM 2472 C C . THR B 1 34 ? -10.82 -7.742 -12.93 1 97.75 34 THR B C 1
ATOM 2474 O O . THR B 1 34 ? -11.594 -6.781 -12.922 1 97.75 34 THR B O 1
ATOM 2477 N N . HIS B 1 35 ? -10.203 -8.18 -13.945 1 98.25 35 HIS B N 1
ATOM 2478 C CA . HIS B 1 35 ? -10.469 -7.559 -15.242 1 98.25 35 HIS B CA 1
ATOM 2479 C C . HIS B 1 35 ? -11.969 -7.438 -15.492 1 98.25 35 HIS B C 1
ATOM 2481 O O . HIS B 1 35 ? -12.727 -8.359 -15.188 1 98.25 35 HIS B O 1
ATOM 2487 N N . PRO B 1 36 ? -12.406 -6.352 -16.156 1 97.12 36 PRO B N 1
ATOM 2488 C CA . PRO B 1 36 ? -13.836 -6.086 -16.328 1 97.12 36 PRO B CA 1
ATOM 2489 C C . PRO B 1 36 ? -14.531 -7.145 -17.172 1 97.12 36 PRO B C 1
ATOM 2491 O O . PRO B 1 36 ? -15.75 -7.309 -17.078 1 97.12 36 PRO B O 1
ATOM 2494 N N . ASP B 1 37 ? -13.828 -7.871 -17.969 1 96.75 37 ASP B N 1
ATOM 2495 C CA . ASP B 1 37 ? -14.414 -8.898 -18.828 1 96.75 37 ASP B CA 1
ATOM 2496 C C . ASP B 1 37 ? -14.734 -10.156 -18.016 1 96.75 37 ASP B C 1
ATOM 2498 O O . ASP B 1 37 ? -15.438 -11.047 -18.516 1 96.75 37 ASP B O 1
ATOM 2502 N N . ILE B 1 38 ? -14.25 -10.266 -16.812 1 97.69 38 ILE B N 1
ATOM 2503 C CA . ILE B 1 38 ? -14.484 -11.43 -15.977 1 97.69 38 ILE B CA 1
ATOM 2504 C C . ILE B 1 38 ? -15.75 -11.234 -15.148 1 97.69 38 ILE B C 1
ATOM 2506 O O . ILE B 1 38 ? -15.82 -10.336 -14.312 1 97.69 38 ILE B O 1
ATOM 2510 N N . PRO B 1 39 ? -16.734 -12.086 -15.336 1 96.06 39 PRO B N 1
ATOM 2511 C CA . PRO B 1 39 ? -17.953 -11.953 -14.523 1 96.06 39 PRO B CA 1
ATOM 2512 C C . PRO B 1 39 ? -17.734 -12.305 -13.055 1 96.06 39 PRO B C 1
ATOM 2514 O O . PRO B 1 39 ? -17.125 -13.328 -12.75 1 96.06 39 PRO B O 1
ATOM 2517 N N . THR B 1 40 ? -18.219 -11.445 -12.164 1 95.88 40 THR B N 1
ATOM 2518 C CA . THR B 1 40 ? -17.984 -11.664 -10.742 1 95.88 40 THR B CA 1
ATOM 2519 C C . THR B 1 40 ? -19.281 -11.609 -9.953 1 95.88 40 THR B C 1
ATOM 2521 O O . THR B 1 40 ? -19.266 -11.562 -8.719 1 95.88 40 THR B O 1
ATOM 2524 N N . ALA B 1 41 ? -20.406 -11.617 -10.609 1 93.25 41 ALA B N 1
ATOM 2525 C CA . ALA B 1 41 ? -21.688 -11.383 -9.945 1 93.25 41 ALA B CA 1
ATOM 2526 C C . ALA B 1 41 ? -22.219 -12.664 -9.312 1 93.25 41 ALA B C 1
ATOM 2528 O O . ALA B 1 41 ? -23.062 -12.617 -8.406 1 93.25 41 ALA B O 1
ATOM 2529 N N . ASP B 1 42 ? -21.781 -13.836 -9.781 1 94.94 42 ASP B N 1
ATOM 2530 C CA . ASP B 1 42 ? -22.266 -15.117 -9.266 1 94.94 42 ASP B CA 1
ATOM 2531 C C . ASP B 1 42 ? -21.828 -15.328 -7.82 1 94.94 42 ASP B C 1
ATOM 2533 O O . ASP B 1 42 ? -20.641 -15.375 -7.527 1 94.94 42 ASP B O 1
ATOM 2537 N N . PRO B 1 43 ? -22.797 -15.5 -6.918 1 95.25 43 PRO B N 1
ATOM 2538 C CA . PRO B 1 43 ? -22.453 -15.664 -5.508 1 95.25 43 PRO B CA 1
ATOM 2539 C C . PRO B 1 43 ? -21.781 -17 -5.215 1 95.25 43 PRO B C 1
ATOM 2541 O O . PRO B 1 43 ? -21.266 -17.219 -4.117 1 95.25 43 PRO B O 1
ATOM 2544 N N . ASN B 1 44 ? -21.719 -17.875 -6.164 1 95.88 44 ASN B N 1
ATOM 2545 C CA . ASN B 1 44 ? -21.125 -19.188 -5.973 1 95.88 44 ASN B CA 1
ATOM 2546 C C . ASN B 1 44 ? -19.781 -19.297 -6.676 1 95.88 44 ASN B C 1
ATOM 2548 O O . ASN B 1 44 ? -19.297 -20.406 -6.945 1 95.88 44 ASN B O 1
ATOM 2552 N N . LEU B 1 45 ? -19.203 -18.219 -6.973 1 97.19 45 LEU B N 1
ATOM 2553 C CA . LEU B 1 45 ? -17.922 -18.188 -7.648 1 97.19 45 LEU B CA 1
ATOM 2554 C C . LEU B 1 45 ? -16.859 -18.938 -6.836 1 97.19 45 LEU B C 1
ATOM 2556 O O . LEU B 1 45 ? -16.875 -18.891 -5.605 1 97.19 45 LEU B O 1
ATOM 2560 N N . LYS B 1 46 ? -16.062 -19.656 -7.512 1 98.56 46 LYS B N 1
ATOM 2561 C CA . LYS B 1 46 ? -14.82 -20.188 -6.945 1 98.56 46 LYS B CA 1
ATOM 2562 C C . LYS B 1 46 ? -13.594 -19.531 -7.578 1 98.56 46 LYS B C 1
ATOM 2564 O O . LYS B 1 46 ? -13.422 -19.578 -8.797 1 98.56 46 LYS B O 1
ATOM 2569 N N . VAL B 1 47 ? -12.789 -18.906 -6.754 1 98.75 47 VAL B N 1
ATOM 2570 C CA . VAL B 1 47 ? -11.648 -18.125 -7.211 1 98.75 47 VAL B CA 1
ATOM 2571 C C . VAL B 1 47 ? -10.359 -18.688 -6.609 1 98.75 47 VAL B C 1
ATOM 2573 O O . VAL B 1 47 ? -10.305 -18.969 -5.41 1 98.75 47 VAL B O 1
ATOM 2576 N N . ALA B 1 48 ? -9.352 -18.875 -7.422 1 98.88 48 ALA B N 1
ATOM 2577 C CA . ALA B 1 48 ? -8.031 -19.281 -6.949 1 98.88 48 ALA B CA 1
ATOM 2578 C C . ALA B 1 48 ? -7 -18.172 -7.191 1 98.88 48 ALA B C 1
ATOM 2580 O O . ALA B 1 48 ? -6.969 -17.562 -8.266 1 98.88 48 ALA B O 1
ATOM 2581 N N . ASP B 1 49 ? -6.293 -17.906 -6.168 1 98.81 49 ASP B N 1
ATOM 2582 C CA . ASP B 1 49 ? -5.117 -17.062 -6.27 1 98.81 49 ASP B CA 1
ATOM 2583 C C . ASP B 1 49 ? -3.832 -17.875 -6.191 1 98.81 49 ASP B C 1
ATOM 2585 O O . ASP B 1 49 ? -3.463 -18.359 -5.121 1 98.81 49 ASP B O 1
ATOM 2589 N N . VAL B 1 50 ? -3.074 -17.953 -7.336 1 98.31 50 VAL B N 1
ATOM 2590 C CA . VAL B 1 50 ? -1.874 -18.766 -7.43 1 98.31 50 VAL B CA 1
ATOM 2591 C C . VAL B 1 50 ? -0.644 -17.938 -7.09 1 98.31 50 VAL B C 1
ATOM 2593 O O . VAL B 1 50 ? -0.421 -16.875 -7.684 1 98.31 50 VAL B O 1
ATOM 2596 N N . GLY B 1 51 ? 0.226 -18.5 -6.203 1 96.88 51 GLY B N 1
ATOM 2597 C CA . GLY B 1 51 ? 1.269 -17.656 -5.633 1 96.88 51 GLY B CA 1
ATOM 2598 C C . GLY B 1 51 ? 0.724 -16.516 -4.789 1 96.88 51 GLY B C 1
ATOM 2599 O O . GLY B 1 51 ? 1.108 -15.367 -4.977 1 96.88 51 GLY B O 1
ATOM 2600 N N . THR B 1 52 ? -0.137 -16.859 -3.822 1 97.56 52 THR B N 1
ATOM 2601 C CA . THR B 1 52 ? -0.968 -15.875 -3.146 1 97.56 52 THR B CA 1
ATOM 2602 C C . THR B 1 52 ? -0.111 -14.922 -2.318 1 97.56 52 THR B C 1
ATOM 2604 O O . THR B 1 52 ? -0.509 -13.781 -2.059 1 97.56 52 THR B O 1
ATOM 2607 N N . GLY B 1 53 ? 1.058 -15.383 -1.852 1 96.19 53 GLY B N 1
ATOM 2608 C CA . GLY B 1 53 ? 1.907 -14.531 -1.035 1 96.19 53 GLY B CA 1
ATOM 2609 C C . GLY B 1 53 ? 1.253 -14.109 0.268 1 96.19 53 GLY B C 1
ATOM 2610 O O . GLY B 1 53 ? 0.869 -14.953 1.078 1 96.19 53 GLY B O 1
ATOM 2611 N N . THR B 1 54 ? 0.981 -12.891 0.366 1 97.19 54 THR B N 1
ATOM 2612 C CA . THR B 1 54 ? 0.41 -12.359 1.599 1 97.19 54 THR B CA 1
ATOM 2613 C C . THR B 1 54 ? -1.111 -12.477 1.585 1 97.19 54 THR B C 1
ATOM 2615 O O . THR B 1 54 ? -1.783 -12.008 2.504 1 97.19 54 THR B O 1
ATOM 2618 N N . ALA B 1 55 ? -1.686 -12.992 0.569 1 97.69 55 ALA B N 1
ATOM 2619 C CA . ALA B 1 55 ? -3.125 -13.133 0.363 1 97.69 55 ALA B CA 1
ATOM 2620 C C . ALA B 1 55 ? -3.793 -11.766 0.216 1 97.69 55 ALA B C 1
ATOM 2622 O O . ALA B 1 55 ? -5.012 -11.648 0.372 1 97.69 55 ALA B O 1
ATOM 2623 N N . ILE B 1 56 ? -2.996 -10.75 -0.095 1 97.62 56 ILE B N 1
ATOM 2624 C CA . ILE B 1 56 ? -3.51 -9.383 -0.111 1 97.62 56 ILE B CA 1
ATOM 2625 C C . ILE B 1 56 ? -4.543 -9.234 -1.226 1 97.62 56 ILE B C 1
ATOM 2627 O O . ILE B 1 56 ? -5.562 -8.562 -1.049 1 97.62 56 ILE B O 1
ATOM 2631 N N . TRP B 1 57 ? -4.309 -9.82 -2.334 1 98.31 57 TRP B N 1
ATOM 2632 C CA . TRP B 1 57 ? -5.289 -9.727 -3.412 1 98.31 57 TRP B CA 1
ATOM 2633 C C . TRP B 1 57 ? -6.609 -10.375 -3.002 1 98.31 57 TRP B C 1
ATOM 2635 O O . TRP B 1 57 ? -7.676 -9.773 -3.172 1 98.31 57 TRP B O 1
ATOM 2645 N N . LEU B 1 58 ? -6.578 -11.547 -2.41 1 97.69 58 LEU B N 1
ATOM 2646 C CA . LEU B 1 58 ? -7.773 -12.281 -2.02 1 97.69 58 LEU B CA 1
ATOM 2647 C C . LEU B 1 58 ? -8.539 -11.539 -0.931 1 97.69 58 LEU B C 1
ATOM 2649 O O . LEU B 1 58 ? -9.766 -11.43 -0.995 1 97.69 58 LEU B O 1
ATOM 2653 N N . THR B 1 59 ? -7.797 -11.07 0.035 1 96.56 59 THR B N 1
ATOM 2654 C CA . THR B 1 59 ? -8.477 -10.422 1.153 1 96.56 59 THR B CA 1
ATOM 2655 C C . THR B 1 59 ? -9.07 -9.086 0.725 1 96.56 59 THR B C 1
ATOM 2657 O O . THR B 1 59 ? -10.141 -8.695 1.2 1 96.56 59 THR B O 1
ATOM 2660 N N . ASP B 1 60 ? -8.383 -8.445 -0.183 1 96.62 60 ASP B N 1
ATOM 2661 C CA . ASP B 1 60 ? -8.93 -7.219 -0.754 1 96.62 60 ASP B CA 1
ATOM 2662 C C . ASP B 1 60 ? -10.164 -7.508 -1.604 1 96.62 60 ASP B C 1
ATOM 2664 O O . ASP B 1 60 ? -11.148 -6.773 -1.54 1 96.62 60 ASP B O 1
ATOM 2668 N N . LEU B 1 61 ? -10.148 -8.562 -2.297 1 95.69 61 LEU B N 1
ATOM 2669 C CA . LEU B 1 61 ? -11.258 -8.977 -3.152 1 95.69 61 LEU B CA 1
ATOM 2670 C C . LEU B 1 61 ? -12.438 -9.461 -2.318 1 95.69 61 LEU B C 1
ATOM 2672 O O . LEU B 1 61 ? -13.594 -9.219 -2.672 1 95.69 61 LEU B O 1
ATOM 2676 N N . ALA B 1 62 ? -12.156 -10.156 -1.234 1 94.06 62 ALA B N 1
ATOM 2677 C CA . ALA B 1 62 ? -13.172 -10.766 -0.385 1 94.06 62 ALA B CA 1
ATOM 2678 C C . ALA B 1 62 ? -14.188 -9.727 0.08 1 94.06 62 ALA B C 1
ATOM 2680 O O . ALA B 1 62 ? -15.383 -10.031 0.202 1 94.06 62 ALA B O 1
ATOM 2681 N N . LYS B 1 63 ? -13.766 -8.539 0.222 1 90 63 LYS B N 1
ATOM 2682 C CA . LYS B 1 63 ? -14.625 -7.465 0.708 1 90 63 LYS B CA 1
ATOM 2683 C C . LYS B 1 63 ? -15.57 -6.977 -0.389 1 90 63 LYS B C 1
ATOM 2685 O O . LYS B 1 63 ? -16.547 -6.277 -0.109 1 90 63 LYS B O 1
ATOM 2690 N N . ARG B 1 64 ? -15.227 -7.363 -1.558 1 91.81 64 ARG B N 1
ATOM 2691 C CA . ARG B 1 64 ? -15.922 -6.805 -2.713 1 91.81 64 ARG B CA 1
ATOM 2692 C C . ARG B 1 64 ? -16.812 -7.852 -3.367 1 91.81 64 ARG B C 1
ATOM 2694 O O . ARG B 1 64 ? -17.469 -7.578 -4.383 1 91.81 64 ARG B O 1
ATOM 2701 N N . LEU B 1 65 ? -16.812 -9.055 -2.818 1 93.81 65 LEU B N 1
ATOM 2702 C CA . LEU B 1 65 ? -17.625 -10.164 -3.326 1 93.81 65 LEU B CA 1
ATOM 2703 C C . LEU B 1 65 ? -18.578 -10.68 -2.25 1 93.81 65 LEU B C 1
ATOM 2705 O O . LEU B 1 65 ? -18.359 -10.445 -1.06 1 93.81 65 LEU B O 1
ATOM 2709 N N . PRO B 1 66 ? -19.609 -11.375 -2.725 1 91.94 66 PRO B N 1
ATOM 2710 C CA . PRO B 1 66 ? -20.453 -12.039 -1.729 1 91.94 66 PRO B CA 1
ATOM 2711 C C . PRO B 1 66 ? -19.672 -13 -0.838 1 91.94 66 PRO B C 1
ATOM 2713 O O . PRO B 1 66 ? -18.734 -13.648 -1.301 1 91.94 66 PRO B O 1
ATOM 2716 N N . GLN B 1 67 ? -20.141 -13.141 0.36 1 91.31 67 GLN B N 1
ATOM 2717 C CA . GLN B 1 67 ? -19.438 -13.969 1.338 1 91.31 67 GLN B CA 1
ATOM 2718 C C . GLN B 1 67 ? -19.5 -15.445 0.961 1 91.31 67 GLN B C 1
ATOM 2720 O O . GLN B 1 67 ? -18.75 -16.266 1.492 1 91.31 67 GLN B O 1
ATOM 2725 N N . THR B 1 68 ? -20.359 -15.742 0.04 1 95.69 68 THR B N 1
ATOM 2726 C CA . THR B 1 68 ? -20.562 -17.141 -0.337 1 95.69 68 THR B CA 1
ATOM 2727 C C . THR B 1 68 ? -19.531 -17.562 -1.371 1 95.69 68 THR B C 1
ATOM 2729 O O . THR B 1 68 ? -19.359 -18.766 -1.636 1 95.69 68 THR B O 1
ATOM 2732 N N . VAL B 1 69 ? -18.828 -16.609 -1.865 1 96.81 69 VAL B N 1
ATOM 2733 C CA . VAL B 1 69 ? -17.797 -16.922 -2.842 1 96.81 69 VAL B CA 1
ATOM 2734 C C . VAL B 1 69 ? -16.641 -17.656 -2.16 1 96.81 69 VAL B C 1
ATOM 2736 O O . VAL B 1 69 ? -16.234 -17.312 -1.049 1 96.81 69 VAL B O 1
ATOM 2739 N N . GLN B 1 70 ? -16.172 -18.688 -2.785 1 97.44 70 GLN B N 1
ATOM 2740 C CA . GLN B 1 70 ? -15.031 -19.438 -2.26 1 97.44 70 GLN B CA 1
ATOM 2741 C C . GLN B 1 70 ? -13.719 -18.891 -2.82 1 97.44 70 GLN B C 1
ATOM 2743 O O . GLN B 1 70 ? -13.555 -18.781 -4.035 1 97.44 70 GLN B O 1
ATOM 2748 N N . LEU B 1 71 ? -12.859 -18.562 -1.947 1 98.25 71 LEU B N 1
ATOM 2749 C CA . LEU B 1 71 ? -11.547 -18.016 -2.299 1 98.25 71 LEU B CA 1
ATOM 2750 C C . LEU B 1 71 ? -10.438 -18.953 -1.834 1 98.25 71 LEU B C 1
ATOM 2752 O O . LEU B 1 71 ? -10.281 -19.188 -0.634 1 98.25 71 LEU B O 1
ATOM 2756 N N . ASP B 1 72 ? -9.672 -19.469 -2.758 1 98.69 72 ASP B N 1
ATOM 2757 C CA . ASP B 1 72 ? -8.594 -20.406 -2.436 1 98.69 72 ASP B CA 1
ATOM 2758 C C . ASP B 1 72 ? -7.227 -19.766 -2.676 1 98.69 72 ASP B C 1
ATOM 2760 O O . ASP B 1 72 ? -6.938 -19.297 -3.781 1 98.69 72 ASP B O 1
ATOM 2764 N N . ALA B 1 73 ? -6.469 -19.734 -1.671 1 98.56 73 ALA B N 1
ATOM 2765 C CA . ALA B 1 73 ? -5.074 -19.312 -1.75 1 98.56 73 ALA B CA 1
ATOM 2766 C C . ALA B 1 73 ? -4.156 -20.5 -2.027 1 98.56 73 ALA B C 1
ATOM 2768 O O . ALA B 1 73 ? -4.039 -21.406 -1.205 1 98.56 73 ALA B O 1
ATOM 2769 N N . LEU B 1 74 ? -3.48 -20.453 -3.16 1 98.44 74 LEU B N 1
ATOM 2770 C CA . LEU B 1 74 ? -2.531 -21.5 -3.512 1 98.44 74 LEU B CA 1
ATOM 2771 C C . LEU B 1 74 ? -1.104 -20.969 -3.51 1 98.44 74 LEU B C 1
ATOM 2773 O O . LEU B 1 74 ? -0.821 -19.938 -4.125 1 98.44 74 LEU B O 1
ATOM 2777 N N . ASP B 1 75 ? -0.285 -21.625 -2.836 1 97.25 75 ASP B N 1
ATOM 2778 C CA . ASP B 1 75 ? 1.123 -21.25 -2.77 1 97.25 75 ASP B CA 1
ATOM 2779 C C . ASP B 1 75 ? 1.988 -22.422 -2.312 1 97.25 75 ASP B C 1
ATOM 2781 O O . ASP B 1 75 ? 1.492 -23.344 -1.683 1 97.25 75 ASP B O 1
ATOM 2785 N N . ILE B 1 76 ? 3.281 -22.344 -2.643 1 95.62 76 ILE B N 1
ATOM 2786 C CA . ILE B 1 76 ? 4.215 -23.391 -2.232 1 95.62 76 ILE B CA 1
ATOM 2787 C C . ILE B 1 76 ? 4.539 -23.234 -0.749 1 95.62 76 ILE B C 1
ATOM 2789 O O . ILE B 1 76 ? 4.961 -24.188 -0.098 1 95.62 76 ILE B O 1
ATOM 2793 N N . SER B 1 77 ? 4.348 -22.062 -0.24 1 93.94 77 SER B N 1
ATOM 2794 C CA . SER B 1 77 ? 4.609 -21.734 1.16 1 93.94 77 SER B CA 1
ATOM 2795 C C . SER B 1 77 ? 3.66 -20.656 1.665 1 93.94 77 SER B C 1
ATOM 2797 O O . SER B 1 77 ? 3.309 -19.734 0.923 1 93.94 77 SER B O 1
ATOM 2799 N N . PHE B 1 78 ? 3.25 -20.797 2.912 1 94.44 78 PHE B N 1
ATOM 2800 C CA . PHE B 1 78 ? 2.357 -19.797 3.5 1 94.44 78 PHE B CA 1
ATOM 2801 C C . PHE B 1 78 ? 3.072 -19 4.586 1 94.44 78 PHE B C 1
ATOM 2803 O O . PHE B 1 78 ? 2.43 -18.453 5.48 1 94.44 78 PHE B O 1
ATOM 2810 N N . GLU B 1 79 ? 4.398 -18.922 4.422 1 92.12 79 GLU B N 1
ATOM 2811 C CA . GLU B 1 79 ? 5.199 -18.188 5.398 1 92.12 79 GLU B CA 1
ATOM 2812 C C . GLU B 1 79 ? 4.898 -16.688 5.344 1 92.12 79 GLU B C 1
ATOM 2814 O O . GLU B 1 79 ? 5.078 -15.984 6.332 1 92.12 79 GLU B O 1
ATOM 2819 N N . ALA B 1 80 ? 4.445 -16.219 4.207 1 93.75 80 ALA B N 1
ATOM 2820 C CA . ALA B 1 80 ? 4.117 -14.805 4.059 1 93.75 80 ALA B CA 1
ATOM 2821 C C . ALA B 1 80 ? 2.633 -14.555 4.312 1 93.75 80 ALA B C 1
ATOM 2823 O O . ALA B 1 80 ? 2.199 -13.406 4.43 1 93.75 80 ALA B O 1
ATOM 2824 N N . THR B 1 81 ? 1.82 -15.586 4.355 1 95.81 81 THR B N 1
ATOM 2825 C CA . THR B 1 81 ? 0.368 -15.508 4.465 1 95.81 81 THR B CA 1
ATOM 2826 C C . THR B 1 81 ? -0.06 -15.367 5.922 1 95.81 81 THR B C 1
ATOM 2828 O O . THR B 1 81 ? 0.555 -15.961 6.812 1 95.81 81 THR B O 1
ATOM 2831 N N . PRO B 1 82 ? -1.08 -14.547 6.168 1 95.38 82 PRO B N 1
ATOM 2832 C CA . PRO B 1 82 ? -1.621 -14.547 7.531 1 95.38 82 PRO B CA 1
ATOM 2833 C C . PRO B 1 82 ? -1.994 -15.953 8.016 1 95.38 82 PRO B C 1
ATOM 2835 O O . PRO B 1 82 ? -2.355 -16.812 7.207 1 95.38 82 PRO B O 1
ATOM 2838 N N . PRO B 1 83 ? -1.842 -16.094 9.383 1 95 83 PRO B N 1
ATOM 2839 C CA . PRO B 1 83 ? -2.432 -17.328 9.914 1 95 83 PRO B CA 1
ATOM 2840 C C . PRO B 1 83 ? -3.871 -17.531 9.445 1 95 83 PRO B C 1
ATOM 2842 O O . PRO B 1 83 ? -4.617 -16.562 9.281 1 95 83 PRO B O 1
ATOM 2845 N N . ALA B 1 84 ? -4.184 -18.781 9.281 1 94.12 84 ALA B N 1
ATOM 2846 C CA . ALA B 1 84 ? -5.492 -19.141 8.742 1 94.12 84 ALA B CA 1
ATOM 2847 C C . ALA B 1 84 ? -6.613 -18.516 9.578 1 94.12 84 ALA B C 1
ATOM 2849 O O . ALA B 1 84 ? -7.641 -18.094 9.031 1 94.12 84 ALA B O 1
ATOM 2850 N N . GLU B 1 85 ? -6.387 -18.375 10.867 1 95.38 85 GLU B N 1
ATOM 2851 C CA . GLU B 1 85 ? -7.387 -17.859 11.789 1 95.38 85 GLU B CA 1
ATOM 2852 C C . GLU B 1 85 ? -7.684 -16.391 11.516 1 95.38 85 GLU B C 1
ATOM 2854 O O . GLU B 1 85 ? -8.727 -15.875 11.93 1 95.38 85 GLU B O 1
ATOM 2859 N N . TRP B 1 86 ? -6.785 -15.742 10.883 1 96.56 86 TRP B N 1
ATOM 2860 C CA . TRP B 1 86 ? -6.93 -14.312 10.641 1 96.56 86 TRP B CA 1
ATOM 2861 C C . TRP B 1 86 ? -7.543 -14.047 9.273 1 96.56 86 TRP B C 1
ATOM 2863 O O . TRP B 1 86 ? -7.93 -12.922 8.961 1 96.56 86 TRP B O 1
ATOM 2873 N N . LEU B 1 87 ? -7.637 -15.055 8.477 1 96.69 87 LEU B N 1
ATOM 2874 C CA . LEU B 1 87 ? -8.211 -14.891 7.145 1 96.69 87 LEU B CA 1
ATOM 2875 C C . LEU B 1 87 ? -9.734 -14.93 7.203 1 96.69 87 LEU B C 1
ATOM 2877 O O . LEU B 1 87 ? -10.312 -15.531 8.109 1 96.69 87 LEU B O 1
ATOM 2881 N N . PRO B 1 88 ? -10.359 -14.227 6.238 1 95.31 88 PRO B N 1
ATOM 2882 C CA . PRO B 1 88 ? -11.812 -14.383 6.148 1 95.31 88 PRO B CA 1
ATOM 2883 C C . PRO B 1 88 ? -12.242 -15.844 6.051 1 95.31 88 PRO B C 1
ATOM 2885 O O . PRO B 1 88 ? -11.492 -16.688 5.539 1 95.31 88 PRO B O 1
ATOM 2888 N N . SER B 1 89 ? -13.422 -16.125 6.465 1 93.69 89 SER B N 1
ATOM 2889 C CA . SER B 1 89 ? -13.898 -17.5 6.59 1 93.69 89 SER B CA 1
ATOM 2890 C C . SER B 1 89 ? -14.016 -18.172 5.227 1 93.69 89 SER B C 1
ATOM 2892 O O . SER B 1 89 ? -13.969 -19.391 5.125 1 93.69 89 SER B O 1
ATOM 2894 N N . ASN B 1 90 ? -14.125 -17.391 4.215 1 94.56 90 ASN B N 1
ATOM 2895 C CA . ASN B 1 90 ? -14.289 -17.969 2.893 1 94.56 90 ASN B CA 1
ATOM 2896 C C . ASN B 1 90 ? -12.961 -18.078 2.154 1 94.56 90 ASN B C 1
ATOM 2898 O O . ASN B 1 90 ? -12.93 -18.297 0.94 1 94.56 90 ASN B O 1
ATOM 2902 N N . VAL B 1 91 ? -11.844 -17.859 2.861 1 96.44 91 VAL B N 1
ATOM 2903 C CA . VAL B 1 91 ? -10.516 -18.047 2.287 1 96.44 91 VAL B CA 1
ATOM 2904 C C . VAL B 1 91 ? -9.883 -19.328 2.834 1 96.44 91 VAL B C 1
ATOM 2906 O O . VAL B 1 91 ? -9.773 -19.5 4.051 1 96.44 91 VAL B O 1
ATOM 2909 N N . ARG B 1 92 ? -9.523 -20.172 1.945 1 95.88 92 ARG B N 1
ATOM 2910 C CA . ARG B 1 92 ? -8.828 -21.406 2.291 1 95.88 92 ARG B CA 1
ATOM 2911 C C . ARG B 1 92 ? -7.414 -21.422 1.724 1 95.88 92 ARG B C 1
ATOM 2913 O O . ARG B 1 92 ? -7.18 -20.922 0.622 1 95.88 92 ARG B O 1
ATOM 2920 N N . THR B 1 93 ? -6.508 -21.969 2.51 1 97.62 93 THR B N 1
ATOM 2921 C CA . THR B 1 93 ? -5.129 -22.094 2.057 1 97.62 93 THR B CA 1
ATOM 2922 C C . THR B 1 93 ? -4.812 -23.516 1.644 1 97.62 93 THR B C 1
ATOM 2924 O O . THR B 1 93 ? -5.16 -24.469 2.352 1 97.62 93 THR B O 1
ATOM 2927 N N . LEU B 1 94 ? -4.199 -23.625 0.468 1 97.75 94 LEU B N 1
ATOM 2928 C CA . LEU B 1 94 ? -3.812 -24.922 -0.07 1 97.75 94 LEU B CA 1
ATOM 2929 C C . LEU B 1 94 ? -2.383 -24.891 -0.598 1 97.75 94 LEU B C 1
ATOM 2931 O O . LEU B 1 94 ? -2.043 -24.047 -1.427 1 97.75 94 LEU B O 1
ATOM 2935 N N . VAL B 1 95 ? -1.538 -25.844 -0.126 1 97.25 95 VAL B N 1
ATOM 2936 C CA . VAL B 1 95 ? -0.153 -25.891 -0.582 1 97.25 95 VAL B CA 1
ATOM 2937 C C . VAL B 1 95 ? -0.089 -26.531 -1.972 1 97.25 95 VAL B C 1
ATOM 2939 O O . VAL B 1 95 ? -0.603 -27.625 -2.188 1 97.25 95 VAL B O 1
ATOM 2942 N N . TRP B 1 96 ? 0.535 -25.766 -2.877 1 97.44 96 TRP B N 1
ATOM 2943 C CA . TRP B 1 96 ? 0.711 -26.297 -4.227 1 97.44 96 TRP B CA 1
ATOM 2944 C C . TRP B 1 96 ? 1.858 -25.594 -4.941 1 97.44 96 TRP B C 1
ATOM 2946 O O . TRP B 1 96 ? 1.982 -24.359 -4.867 1 97.44 96 TRP B O 1
ATOM 2956 N N . ASP B 1 97 ? 2.693 -26.422 -5.531 1 96.19 97 ASP B N 1
ATOM 2957 C CA . ASP B 1 97 ? 3.725 -25.922 -6.434 1 96.19 97 ASP B CA 1
ATOM 2958 C C . ASP B 1 97 ? 3.203 -25.828 -7.867 1 96.19 97 ASP B C 1
ATOM 2960 O O . ASP B 1 97 ? 2.963 -26.844 -8.516 1 96.19 97 ASP B O 1
ATOM 2964 N N . VAL B 1 98 ? 3.105 -24.641 -8.406 1 96.06 98 VAL B N 1
ATOM 2965 C CA . VAL B 1 98 ? 2.516 -24.391 -9.711 1 96.06 98 VAL B CA 1
ATOM 2966 C C . VAL B 1 98 ? 3.305 -25.125 -10.789 1 96.06 98 VAL B C 1
ATOM 2968 O O . VAL B 1 98 ? 2.818 -25.312 -11.906 1 96.06 98 VAL B O 1
ATOM 2971 N N . ARG B 1 99 ? 4.488 -25.625 -10.492 1 94.5 99 ARG B N 1
ATOM 2972 C CA . ARG B 1 99 ? 5.34 -26.328 -11.445 1 94.5 99 ARG B CA 1
ATOM 2973 C C . ARG B 1 99 ? 4.984 -27.812 -11.492 1 94.5 99 ARG B C 1
ATOM 2975 O O . ARG B 1 99 ? 5.551 -28.562 -12.289 1 94.5 99 ARG B O 1
ATOM 2982 N N . THR B 1 100 ? 4.062 -28.172 -10.664 1 96.88 100 THR B N 1
ATOM 2983 C CA . THR B 1 100 ? 3.592 -29.547 -10.656 1 96.88 100 THR B CA 1
ATOM 2984 C C . THR B 1 100 ? 2.107 -29.609 -11.008 1 96.88 100 THR B C 1
ATOM 2986 O O . THR B 1 100 ? 1.413 -28.594 -10.992 1 96.88 100 THR B O 1
ATOM 2989 N N . ASP B 1 101 ? 1.658 -30.812 -11.312 1 97.62 101 ASP B N 1
ATOM 2990 C CA . ASP B 1 101 ? 0.239 -30.984 -11.617 1 97.62 101 ASP B CA 1
ATOM 2991 C C . ASP B 1 101 ? -0.622 -30.656 -10.391 1 97.62 101 ASP B C 1
ATOM 2993 O O . ASP B 1 101 ? -0.275 -31.016 -9.266 1 97.62 101 ASP B O 1
ATOM 2997 N N . PRO B 1 102 ? -1.668 -29.953 -10.641 1 97.88 102 PRO B N 1
ATOM 2998 C CA . PRO B 1 102 ? -2.527 -29.625 -9.5 1 97.88 102 PRO B CA 1
ATOM 2999 C C . PRO B 1 102 ? -3.186 -30.859 -8.891 1 97.88 102 PRO B C 1
ATOM 3001 O O . PRO B 1 102 ? -3.414 -31.859 -9.594 1 97.88 102 PRO B O 1
ATOM 3004 N N . PRO B 1 103 ? -3.469 -30.781 -7.621 1 96.88 103 PRO B N 1
ATOM 3005 C CA . PRO B 1 103 ? -4.254 -31.844 -7.012 1 96.88 103 PRO B CA 1
ATOM 3006 C C . PRO B 1 103 ? -5.582 -32.094 -7.73 1 96.88 103 PRO B C 1
ATOM 3008 O O . PRO B 1 103 ? -6.199 -31.141 -8.227 1 96.88 103 PRO B O 1
ATOM 3011 N N . GLU B 1 104 ? -6.016 -33.312 -7.684 1 97.5 104 GLU B N 1
ATOM 3012 C CA . GLU B 1 104 ? -7.191 -33.75 -8.445 1 97.5 104 GLU B CA 1
ATOM 3013 C C . GLU B 1 104 ? -8.43 -32.969 -8.016 1 97.5 104 GLU B C 1
ATOM 3015 O O . GLU B 1 104 ? -9.281 -32.625 -8.844 1 97.5 104 GLU B O 1
ATOM 3020 N N . ASP B 1 105 ? -8.531 -32.656 -6.773 1 97.25 105 ASP B N 1
ATOM 3021 C CA . ASP B 1 105 ? -9.727 -32 -6.246 1 97.25 105 ASP B CA 1
ATOM 3022 C C . ASP B 1 105 ? -9.773 -30.531 -6.648 1 97.25 105 ASP B C 1
ATOM 3024 O O . ASP B 1 105 ? -10.781 -29.844 -6.438 1 97.25 105 ASP B O 1
ATOM 3028 N N . LEU B 1 106 ? -8.734 -30.047 -7.258 1 98.19 106 LEU B N 1
ATOM 3029 C CA . LEU B 1 106 ? -8.695 -28.656 -7.695 1 98.19 106 LEU B CA 1
ATOM 3030 C C . LEU B 1 106 ? -8.891 -28.562 -9.203 1 98.19 106 LEU B C 1
ATOM 3032 O O . LEU B 1 106 ? -8.992 -27.453 -9.75 1 98.19 106 LEU B O 1
ATOM 3036 N N . VAL B 1 107 ? -8.938 -29.625 -9.898 1 98.56 107 VAL B N 1
ATOM 3037 C CA . VAL B 1 107 ? -9.023 -29.641 -11.352 1 98.56 107 VAL B CA 1
ATOM 3038 C C . VAL B 1 107 ? -10.438 -29.297 -11.789 1 98.56 107 VAL B C 1
ATOM 3040 O O . VAL B 1 107 ? -11.414 -29.875 -11.297 1 98.56 107 VAL B O 1
ATOM 3043 N N . GLY B 1 108 ? -10.609 -28.266 -12.578 1 98.5 108 GLY B N 1
ATOM 3044 C CA . GLY B 1 108 ? -11.844 -27.938 -13.281 1 98.5 108 GLY B CA 1
ATOM 3045 C C . GLY B 1 108 ? -12.906 -27.344 -12.375 1 98.5 108 GLY B C 1
ATOM 3046 O O . GLY B 1 108 ? -14.102 -27.5 -12.617 1 98.5 108 GLY B O 1
ATOM 3047 N N . ILE B 1 109 ? -12.508 -26.625 -11.375 1 98.38 109 ILE B N 1
ATOM 3048 C CA . ILE B 1 109 ? -13.562 -26.25 -10.445 1 98.38 109 ILE B CA 1
ATOM 3049 C C . ILE B 1 109 ? -13.602 -24.719 -10.289 1 98.38 109 ILE B C 1
ATOM 3051 O O . ILE B 1 109 ? -14.539 -24.172 -9.719 1 98.38 109 ILE B O 1
ATOM 3055 N N . TYR B 1 110 ? -12.625 -24.016 -10.828 1 98.75 110 TYR B N 1
ATOM 3056 C CA . TYR B 1 110 ? -12.539 -22.578 -10.562 1 98.75 110 TYR B CA 1
ATOM 3057 C C . TYR B 1 110 ? -13.18 -21.781 -11.688 1 98.75 110 TYR B C 1
ATOM 3059 O O . TYR B 1 110 ? -13.023 -22.109 -12.867 1 98.75 110 TYR B O 1
ATOM 3067 N N . ASP B 1 111 ? -13.906 -20.719 -11.32 1 98.75 111 ASP B N 1
ATOM 3068 C CA . ASP B 1 111 ? -14.422 -19.734 -12.258 1 98.75 111 ASP B CA 1
ATOM 3069 C C . ASP B 1 111 ? -13.344 -18.719 -12.641 1 98.75 111 ASP B C 1
ATOM 3071 O O . ASP B 1 111 ? -13.336 -18.203 -13.758 1 98.75 111 ASP B O 1
ATOM 3075 N N . ILE B 1 112 ? -12.5 -18.406 -11.742 1 98.75 112 ILE B N 1
ATOM 3076 C CA . ILE B 1 112 ? -11.438 -17.422 -11.922 1 98.75 112 ILE B CA 1
ATOM 3077 C C . ILE B 1 112 ? -10.141 -17.938 -11.32 1 98.75 112 ILE B C 1
ATOM 3079 O O . ILE B 1 112 ? -10.117 -18.391 -10.172 1 98.75 112 ILE B O 1
ATOM 3083 N N . VAL B 1 113 ? -9.086 -17.891 -12.039 1 98.88 113 VAL B N 1
ATOM 3084 C CA . VAL B 1 113 ? -7.73 -18.109 -11.555 1 98.88 113 VAL B CA 1
ATOM 3085 C C . VAL B 1 113 ? -6.902 -16.844 -11.758 1 98.88 113 VAL B C 1
ATOM 3087 O O . VAL B 1 113 ? -6.898 -16.266 -12.844 1 98.88 113 VAL B O 1
ATOM 3090 N N . HIS B 1 114 ? -6.355 -16.422 -10.688 1 98.81 114 HIS B N 1
ATOM 3091 C CA . HIS B 1 114 ? -5.496 -15.242 -10.688 1 98.81 114 HIS B CA 1
ATOM 3092 C C . HIS B 1 114 ? -4.043 -15.617 -10.414 1 98.81 114 HIS B C 1
ATOM 3094 O O . HIS B 1 114 ? -3.77 -16.484 -9.578 1 98.81 114 HIS B O 1
ATOM 3100 N N . ILE B 1 115 ? -3.111 -15.055 -11.125 1 98.31 115 ILE B N 1
ATOM 3101 C CA . ILE B 1 115 ? -1.677 -15.219 -10.922 1 98.31 115 ILE B CA 1
ATOM 3102 C C . ILE B 1 115 ? -0.953 -13.914 -11.234 1 98.31 115 ILE B C 1
ATOM 3104 O O . ILE B 1 115 ? -1.327 -13.195 -12.164 1 98.31 115 ILE B O 1
ATOM 3108 N N . ARG B 1 116 ? -0.011 -13.531 -10.398 1 96.69 116 ARG B N 1
ATOM 3109 C CA . ARG B 1 116 ? 0.716 -12.297 -10.664 1 96.69 116 ARG B CA 1
ATOM 3110 C C . ARG B 1 116 ? 2.131 -12.359 -10.102 1 96.69 116 ARG B C 1
ATOM 3112 O O . ARG B 1 116 ? 2.369 -13 -9.078 1 96.69 116 ARG B O 1
ATOM 3119 N N . HIS B 1 117 ? 3.115 -11.68 -10.758 1 92.88 117 HIS B N 1
ATOM 3120 C CA . HIS B 1 117 ? 4.484 -11.445 -10.312 1 92.88 117 HIS B CA 1
ATOM 3121 C C . HIS B 1 117 ? 5.277 -12.742 -10.258 1 92.88 117 HIS B C 1
ATOM 3123 O O . HIS B 1 117 ? 5.926 -13.039 -9.25 1 92.88 117 HIS B O 1
ATOM 3129 N N . PHE B 1 118 ? 5.195 -13.469 -11.336 1 92.31 118 PHE B N 1
ATOM 3130 C CA . PHE B 1 118 ? 5.961 -14.711 -11.422 1 92.31 118 PHE B CA 1
ATOM 3131 C C . PHE B 1 118 ? 7.195 -14.523 -12.289 1 92.31 118 PHE B C 1
ATOM 3133 O O . PHE B 1 118 ? 7.91 -15.484 -12.578 1 92.31 118 PHE B O 1
ATOM 3140 N N . THR B 1 119 ? 7.508 -13.273 -12.711 1 83.44 119 THR B N 1
ATOM 3141 C CA . THR B 1 119 ? 8.688 -12.984 -13.516 1 83.44 119 THR B CA 1
ATOM 3142 C C . THR B 1 119 ? 9.969 -13.305 -12.742 1 83.44 119 THR B C 1
ATOM 3144 O O . THR B 1 119 ? 10.992 -13.648 -13.344 1 83.44 119 THR B O 1
ATOM 3147 N N . LEU B 1 120 ? 9.922 -13.258 -11.469 1 76.38 120 LEU B N 1
ATOM 3148 C CA . LEU B 1 120 ? 11.117 -13.586 -10.703 1 76.38 120 LEU B CA 1
ATOM 3149 C C . LEU B 1 120 ? 11.062 -15.023 -10.195 1 76.38 120 LEU B C 1
ATOM 3151 O O . LEU B 1 120 ? 11.938 -15.461 -9.445 1 76.38 120 LEU B O 1
ATOM 3155 N N . VAL B 1 121 ? 10.086 -15.719 -10.641 1 81.94 121 VAL B N 1
ATOM 3156 C CA . VAL B 1 121 ? 9.859 -17.062 -10.125 1 81.94 121 VAL B CA 1
ATOM 3157 C C . VAL B 1 121 ? 10.023 -18.094 -11.25 1 81.94 121 VAL B C 1
ATOM 3159 O O . VAL B 1 121 ? 10.719 -19.094 -11.086 1 81.94 121 VAL B O 1
ATOM 3162 N N . LEU B 1 122 ? 9.477 -17.781 -12.422 1 86.94 122 LEU B N 1
ATOM 3163 C CA . LEU B 1 122 ? 9.43 -18.75 -13.508 1 86.94 122 LEU B CA 1
ATOM 3164 C C . LEU B 1 122 ? 10.547 -18.5 -14.516 1 86.94 122 LEU B C 1
ATOM 3166 O O . LEU B 1 122 ? 10.867 -17.344 -14.82 1 86.94 122 LEU B O 1
ATOM 3170 N N . LEU B 1 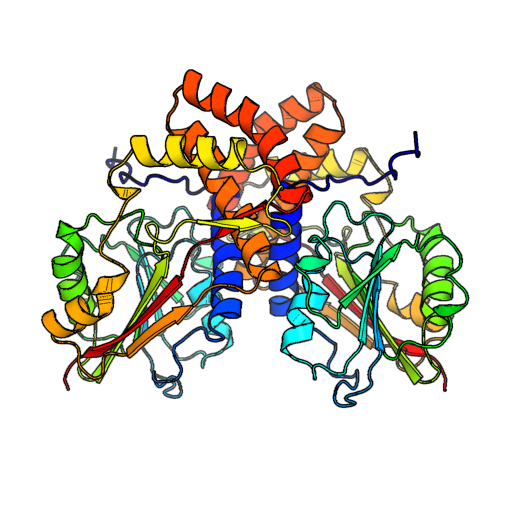123 ? 11 -19.547 -15.016 1 85.44 123 LEU B N 1
ATOM 3171 C CA . LEU B 1 123 ? 11.852 -19.484 -16.203 1 85.44 123 LEU B CA 1
ATOM 3172 C C . LEU B 1 123 ? 11.008 -19.5 -17.469 1 85.44 123 LEU B C 1
ATOM 3174 O O . LEU B 1 123 ? 9.875 -19.984 -17.469 1 85.44 123 LEU B O 1
ATOM 3178 N N . GLU B 1 124 ? 11.602 -19.016 -18.516 1 87.75 124 GLU B N 1
ATOM 3179 C CA . GLU B 1 124 ? 10.914 -18.922 -19.797 1 87.75 124 GLU B CA 1
ATOM 3180 C C . GLU B 1 124 ? 10.352 -20.281 -20.219 1 87.75 124 GLU B C 1
ATOM 3182 O O . GLU B 1 124 ? 9.211 -20.359 -20.672 1 87.75 124 GLU B O 1
ATOM 3187 N N . GLU B 1 125 ? 11.078 -21.281 -20.047 1 89.75 125 GLU B N 1
ATOM 3188 C CA . GLU B 1 125 ? 10.727 -22.609 -20.531 1 89.75 125 GLU B CA 1
ATOM 3189 C C . GLU B 1 125 ? 9.617 -23.234 -19.688 1 89.75 125 GLU B C 1
ATOM 3191 O O . GLU B 1 125 ? 9.023 -24.234 -20.078 1 89.75 125 GLU B O 1
ATOM 3196 N N . GLU B 1 126 ? 9.312 -22.609 -18.562 1 93.12 126 GLU B N 1
ATOM 3197 C CA . GLU B 1 126 ? 8.305 -23.156 -17.656 1 93.12 126 GLU B CA 1
ATOM 3198 C C . GLU B 1 126 ? 6.926 -22.562 -17.938 1 93.12 126 GLU B C 1
ATOM 3200 O O . GLU B 1 126 ? 5.91 -23.094 -17.484 1 93.12 126 GLU B O 1
ATOM 3205 N N . VAL B 1 127 ? 6.844 -21.531 -18.703 1 95.12 127 VAL B N 1
ATOM 3206 C CA . VAL B 1 127 ? 5.637 -20.734 -18.844 1 95.12 127 VAL B CA 1
ATOM 3207 C C . VAL B 1 127 ? 4.535 -21.562 -19.5 1 95.12 127 VAL B C 1
ATOM 3209 O O . VAL B 1 127 ? 3.396 -21.578 -19.016 1 95.12 127 VAL B O 1
ATOM 3212 N N . GLU B 1 128 ? 4.84 -22.312 -20.547 1 96.31 128 GLU B N 1
ATOM 3213 C CA . GLU B 1 128 ? 3.836 -23.078 -21.266 1 96.31 128 GLU B CA 1
ATOM 3214 C C . GLU B 1 128 ? 3.236 -24.172 -20.375 1 96.31 128 GLU B C 1
ATOM 3216 O O . GLU B 1 128 ? 2.021 -24.375 -20.375 1 96.31 128 GLU B O 1
ATOM 3221 N N . SER B 1 129 ? 4.129 -24.875 -19.688 1 97.12 129 SER B N 1
ATOM 3222 C CA . SER B 1 129 ? 3.639 -25.922 -18.812 1 97.12 129 SER B CA 1
ATOM 3223 C C . SER B 1 129 ? 2.803 -25.359 -17.672 1 97.12 129 SER B C 1
ATOM 3225 O O . SER B 1 129 ? 1.812 -25.969 -17.25 1 97.12 129 SER B O 1
ATOM 3227 N N . VAL B 1 130 ? 3.203 -24.203 -17.141 1 97.38 130 VAL B N 1
ATOM 3228 C CA . VAL B 1 130 ? 2.447 -23.547 -16.062 1 97.38 130 VAL B CA 1
ATOM 3229 C C . VAL B 1 130 ? 1.077 -23.125 -16.594 1 97.38 130 VAL B C 1
ATOM 3231 O O . VAL B 1 130 ? 0.058 -23.344 -15.93 1 97.38 130 VAL B O 1
ATOM 3234 N N . LEU B 1 131 ? 1.016 -22.594 -17.797 1 98.12 131 LEU B N 1
ATOM 3235 C CA . LEU B 1 131 ? -0.251 -22.203 -18.406 1 98.12 131 LEU B CA 1
ATOM 3236 C C . LEU B 1 131 ? -1.18 -23.391 -18.547 1 98.12 131 LEU B C 1
ATOM 3238 O O . LEU B 1 131 ? -2.379 -23.297 -18.281 1 98.12 131 LEU B O 1
ATOM 3242 N N . ALA B 1 132 ? -0.605 -24.5 -18.953 1 98.06 132 ALA B N 1
ATOM 3243 C CA . ALA B 1 132 ? -1.397 -25.719 -19.109 1 98.06 132 ALA B CA 1
ATOM 3244 C C . ALA B 1 132 ? -1.997 -26.141 -17.766 1 98.06 132 ALA B C 1
ATOM 3246 O O . ALA B 1 132 ? -3.16 -26.547 -17.703 1 98.06 132 ALA B O 1
ATOM 3247 N N . ARG B 1 133 ? -1.228 -26.047 -16.75 1 98.38 133 ARG B N 1
ATOM 3248 C CA . ARG B 1 133 ? -1.682 -26.438 -15.414 1 98.38 133 ARG B CA 1
ATOM 3249 C C . ARG B 1 133 ? -2.744 -25.469 -14.906 1 98.38 133 ARG B C 1
ATOM 3251 O O . ARG B 1 133 ? -3.715 -25.891 -14.266 1 98.38 133 ARG B O 1
ATOM 3258 N N . LEU B 1 134 ? -2.562 -24.188 -15.164 1 98.75 134 LEU B N 1
ATOM 3259 C CA . LEU B 1 134 ? -3.555 -23.203 -14.766 1 98.75 134 LEU B CA 1
ATOM 3260 C C . LEU B 1 134 ? -4.871 -23.422 -15.508 1 98.75 134 LEU B C 1
ATOM 3262 O O . LEU B 1 134 ? -5.949 -23.266 -14.922 1 98.75 134 LEU B O 1
ATOM 3266 N N . LEU B 1 135 ? -4.75 -23.781 -16.734 1 98.62 135 LEU B N 1
ATOM 3267 C CA . LEU B 1 135 ? -5.938 -24.109 -17.531 1 98.62 135 LEU B CA 1
ATOM 3268 C C . LEU B 1 135 ? -6.691 -25.281 -16.906 1 98.62 135 LEU B C 1
ATOM 3270 O O . LEU B 1 135 ? -7.926 -25.281 -16.875 1 98.62 135 LEU B O 1
ATOM 3274 N N . LYS B 1 136 ? -5.98 -26.266 -16.391 1 98.31 136 LYS B N 1
ATOM 3275 C CA . LYS B 1 136 ? -6.578 -27.453 -15.766 1 98.31 136 LYS B CA 1
ATOM 3276 C C . LYS B 1 136 ? -7.418 -27.062 -14.555 1 98.31 136 LYS B C 1
ATOM 3278 O O . LYS B 1 136 ? -8.391 -27.75 -14.227 1 98.31 136 LYS B O 1
ATOM 3283 N N . LEU B 1 137 ? -7.078 -25.984 -13.867 1 98.81 137 LEU B N 1
ATOM 3284 C CA . LEU B 1 137 ? -7.785 -25.547 -12.664 1 98.81 137 LEU B CA 1
ATOM 3285 C C . LEU B 1 137 ? -9.172 -25.016 -13.016 1 98.81 137 LEU B C 1
ATOM 3287 O O . LEU B 1 137 ? -10.094 -25.078 -12.195 1 98.81 137 LEU B O 1
ATOM 3291 N N . LEU B 1 138 ? -9.328 -24.547 -14.234 1 98.81 138 LEU B N 1
ATOM 3292 C CA . LEU B 1 138 ? -10.5 -23.766 -14.609 1 98.81 138 LEU B CA 1
ATOM 3293 C C . LEU B 1 138 ? -11.648 -24.672 -15.031 1 98.81 138 LEU B C 1
ATOM 3295 O O . LEU B 1 138 ? -11.43 -25.672 -15.711 1 98.81 138 LEU B O 1
ATOM 3299 N N . LYS B 1 139 ? -12.82 -24.234 -14.68 1 98.06 139 LYS B N 1
ATOM 3300 C CA . LYS B 1 139 ? -14.023 -24.734 -15.328 1 98.06 139 LYS B CA 1
ATOM 3301 C C . LYS B 1 139 ? -14.078 -24.312 -16.797 1 98.06 139 LYS B C 1
ATOM 3303 O O . LYS B 1 139 ? -13.484 -23.297 -17.172 1 98.06 139 LYS B O 1
ATOM 3308 N N . PRO B 1 140 ? -14.844 -25.234 -17.547 1 98 140 PRO B N 1
ATOM 3309 C CA . PRO B 1 140 ? -15.156 -24.672 -18.859 1 98 140 PRO B CA 1
ATOM 3310 C C . PRO B 1 140 ? -15.82 -23.297 -18.766 1 98 140 PRO B C 1
ATOM 3312 O O . PRO B 1 140 ? -16.781 -23.125 -18 1 98 140 PRO B O 1
ATOM 3315 N N . GLY B 1 141 ? -15.312 -22.328 -19.406 1 97.94 141 GLY B N 1
ATOM 3316 C CA . GLY B 1 141 ? -15.852 -20.984 -19.359 1 97.94 141 GLY B CA 1
ATOM 3317 C C . GLY B 1 141 ? -15.18 -20.125 -18.297 1 97.94 141 GLY B C 1
ATOM 3318 O O . GLY B 1 141 ? -15.438 -18.906 -18.219 1 97.94 141 GLY B O 1
ATOM 3319 N N . GLY B 1 142 ? -14.297 -20.719 -17.484 1 98.62 142 GLY B N 1
ATOM 3320 C CA . GLY B 1 142 ? -13.57 -19.969 -16.469 1 98.62 142 GLY B CA 1
ATOM 3321 C C . GLY B 1 142 ? -12.484 -19.094 -17.047 1 98.62 142 GLY B C 1
ATOM 3322 O O . GLY B 1 142 ? -12.117 -19.219 -18.203 1 98.62 142 GLY B O 1
ATOM 3323 N N . TYR B 1 143 ? -11.953 -18.156 -16.234 1 98.81 143 TYR B N 1
ATOM 3324 C CA . TYR B 1 143 ? -11.008 -17.156 -16.719 1 98.81 143 TYR B CA 1
ATOM 3325 C C . TYR B 1 143 ? -9.695 -17.234 -15.953 1 98.81 143 TYR B C 1
ATOM 3327 O O . TYR B 1 143 ? -9.68 -17.453 -14.742 1 98.81 143 TYR B O 1
ATOM 3335 N N . LEU B 1 144 ? -8.641 -17.047 -16.703 1 98.88 144 LEU B N 1
ATOM 3336 C CA . LEU B 1 144 ? -7.324 -16.797 -16.125 1 98.88 144 LEU B CA 1
ATOM 3337 C C . LEU B 1 144 ? -6.934 -15.328 -16.281 1 98.88 144 LEU B C 1
ATOM 3339 O O . LEU B 1 144 ? -7.043 -14.766 -17.359 1 98.88 144 LEU B O 1
ATOM 3343 N N . GLN B 1 145 ? -6.586 -14.688 -15.211 1 98.88 145 GLN B N 1
ATOM 3344 C CA . GLN B 1 145 ? -5.992 -13.352 -15.211 1 98.88 145 GLN B CA 1
ATOM 3345 C C . GLN B 1 145 ? -4.547 -13.398 -14.727 1 98.88 145 GLN B C 1
ATOM 3347 O O . GLN B 1 145 ? -4.273 -13.828 -13.602 1 98.88 145 GLN B O 1
ATOM 3352 N N . TRP B 1 146 ? -3.639 -13.008 -15.578 1 98.75 146 TRP B N 1
ATOM 3353 C CA . TRP B 1 146 ? -2.211 -13 -15.281 1 98.75 146 TRP B CA 1
ATOM 3354 C C . TRP B 1 146 ? -1.638 -11.586 -15.398 1 98.75 146 TRP B C 1
ATOM 3356 O O . TRP B 1 146 ? -1.676 -10.984 -16.469 1 98.75 146 TRP B O 1
ATOM 3366 N N . VAL B 1 147 ? -1.104 -11.023 -14.281 1 98.12 147 VAL B N 1
ATOM 3367 C CA . VAL B 1 147 ? -0.518 -9.688 -14.273 1 98.12 147 VAL B CA 1
ATOM 3368 C C . VAL B 1 147 ? 0.982 -9.781 -14 1 98.12 147 VAL B C 1
ATOM 3370 O O . VAL B 1 147 ? 1.408 -10.453 -13.055 1 98.12 147 VAL B O 1
ATOM 3373 N N . GLU B 1 148 ? 1.797 -9.086 -14.836 1 96.62 148 GLU B N 1
ATOM 3374 C CA . GLU B 1 148 ? 3.25 -9.172 -14.719 1 96.62 148 GLU B CA 1
ATOM 3375 C C . GLU B 1 148 ? 3.904 -7.82 -14.977 1 96.62 148 GLU B C 1
ATOM 3377 O O . GLU B 1 148 ? 3.312 -6.949 -15.617 1 96.62 148 GLU B O 1
ATOM 3382 N N . VAL B 1 149 ? 5.082 -7.738 -14.438 1 94.94 149 VAL B N 1
ATOM 3383 C CA . VAL B 1 149 ? 5.996 -6.664 -14.797 1 94.94 149 VAL B CA 1
ATOM 3384 C C . VAL B 1 149 ? 6.918 -7.117 -15.93 1 94.94 149 VAL B C 1
ATOM 3386 O O . VAL B 1 149 ? 7.5 -8.203 -15.867 1 94.94 149 VAL B O 1
ATOM 3389 N N . ASP B 1 150 ? 7.004 -6.34 -16.969 1 94.75 150 ASP B N 1
ATOM 3390 C CA . ASP B 1 150 ? 7.961 -6.605 -18.047 1 94.75 150 ASP B CA 1
ATOM 3391 C C . ASP B 1 150 ? 9.344 -6.074 -17.688 1 94.75 150 ASP B C 1
ATOM 3393 O O . ASP B 1 150 ? 9.641 -4.898 -17.891 1 94.75 150 ASP B O 1
ATOM 3397 N N . MET B 1 151 ? 10.211 -6.941 -17.297 1 89.38 151 MET B N 1
ATOM 3398 C CA . MET B 1 151 ? 11.539 -6.562 -16.828 1 89.38 151 MET B CA 1
ATOM 3399 C C . MET B 1 151 ? 12.375 -5.996 -17.969 1 89.38 151 MET B C 1
ATOM 3401 O O . MET B 1 151 ? 13.25 -5.156 -17.75 1 89.38 151 MET B O 1
ATOM 3405 N N . ASN B 1 152 ? 12.086 -6.363 -19.109 1 90.12 152 ASN B N 1
ATOM 3406 C CA . ASN B 1 152 ? 12.875 -5.938 -20.266 1 90.12 152 ASN B CA 1
ATOM 3407 C C . ASN B 1 152 ? 12.453 -4.551 -20.75 1 90.12 152 ASN B C 1
ATOM 3409 O O . ASN B 1 152 ? 13.117 -3.953 -21.594 1 90.12 152 ASN B O 1
ATOM 3413 N N . SER B 1 153 ? 11.422 -4.059 -20.234 1 93.81 153 SER B N 1
ATOM 3414 C CA . SER B 1 153 ? 10.961 -2.723 -20.609 1 93.81 153 SER B CA 1
ATOM 3415 C C . SER B 1 153 ? 11.609 -1.655 -19.734 1 93.81 153 SER B C 1
ATOM 3417 O O . SER B 1 153 ? 11.258 -0.477 -19.812 1 93.81 153 SER B O 1
ATOM 3419 N N . TRP B 1 154 ? 12.547 -2.033 -18.969 1 92.5 154 TRP B N 1
ATOM 3420 C CA . TRP B 1 154 ? 13.203 -1.138 -18.016 1 92.5 154 TRP B CA 1
ATOM 3421 C C . TRP B 1 154 ? 13.695 0.125 -18.719 1 92.5 154 TRP B C 1
ATOM 3423 O O . TRP B 1 154 ? 14.305 0.053 -19.797 1 92.5 154 TRP B O 1
ATOM 3433 N N . HIS B 1 155 ? 13.453 1.22 -18.141 1 95.31 155 HIS B N 1
ATOM 3434 C CA . HIS B 1 155 ? 14.031 2.498 -18.531 1 95.31 155 HIS B CA 1
ATOM 3435 C C . HIS B 1 155 ? 14.008 3.494 -17.375 1 95.31 155 HIS B C 1
ATOM 3437 O O . HIS B 1 155 ? 13.422 3.221 -16.328 1 95.31 155 HIS B O 1
ATOM 3443 N N . ILE B 1 156 ? 14.758 4.57 -17.547 1 97.06 156 ILE B N 1
ATOM 3444 C CA . ILE B 1 156 ? 14.812 5.609 -16.516 1 97.06 156 ILE B CA 1
ATOM 3445 C C . ILE B 1 156 ? 13.945 6.797 -16.938 1 97.06 156 ILE B C 1
ATOM 3447 O O . ILE B 1 156 ? 14.117 7.336 -18.031 1 97.06 156 ILE B O 1
ATOM 3451 N N . LEU B 1 157 ? 12.945 7.117 -16.078 1 97.12 157 LEU B N 1
ATOM 3452 C CA . LEU B 1 157 ? 12.211 8.367 -16.219 1 97.12 157 LEU B CA 1
ATOM 3453 C C . LEU B 1 157 ? 12.984 9.523 -15.586 1 97.12 157 LEU B C 1
ATOM 3455 O O . LEU B 1 157 ? 13.562 9.367 -14.508 1 97.12 157 LEU B O 1
ATOM 3459 N N . LYS B 1 158 ? 12.984 10.617 -16.297 1 97.69 158 LYS B N 1
ATOM 3460 C CA . LYS B 1 158 ? 13.656 11.812 -15.789 1 97.69 158 LYS B CA 1
ATOM 3461 C C . LYS B 1 158 ? 12.758 13.039 -15.922 1 97.69 158 LYS B C 1
ATOM 3463 O O . LYS B 1 158 ? 12.039 13.188 -16.906 1 97.69 158 LYS B O 1
ATOM 3468 N N . THR B 1 159 ? 12.812 13.922 -14.945 1 96.75 159 THR B N 1
ATOM 3469 C CA . THR B 1 159 ? 12.117 15.203 -15.055 1 96.75 159 THR B CA 1
ATOM 3470 C C . THR B 1 159 ? 12.836 16.125 -16.047 1 96.75 159 THR B C 1
ATOM 3472 O O . THR B 1 159 ? 12.195 16.938 -16.719 1 96.75 159 THR B O 1
ATOM 3475 N N . LYS B 1 160 ? 14.133 16.031 -16.078 1 96.62 160 LYS B N 1
ATOM 3476 C CA . LYS B 1 160 ? 15 16.75 -17 1 96.62 160 LYS B CA 1
ATOM 3477 C C . LYS B 1 160 ? 16.047 15.828 -17.609 1 96.62 160 LYS B C 1
ATOM 3479 O O . LYS B 1 160 ? 16.594 14.953 -16.922 1 96.62 160 LYS B O 1
ATOM 3484 N N . PRO B 1 161 ? 16.359 16.031 -18.828 1 95.56 161 PRO B N 1
ATOM 3485 C CA . PRO B 1 161 ? 17.312 15.156 -19.5 1 95.56 161 PRO B CA 1
ATOM 3486 C C . PRO B 1 161 ? 18.656 15.094 -18.766 1 95.56 161 PRO B C 1
ATOM 3488 O O . PRO B 1 161 ? 19.359 14.078 -18.828 1 95.56 161 PRO B O 1
ATOM 3491 N N . GLU B 1 162 ? 19 16.094 -18.016 1 96.94 162 GLU B N 1
ATOM 3492 C CA . GLU B 1 162 ? 20.328 16.203 -17.422 1 96.94 162 GLU B CA 1
ATOM 3493 C C . GLU B 1 162 ? 20.375 15.562 -16.047 1 96.94 162 GLU B C 1
ATOM 3495 O O . GLU B 1 162 ? 21.438 15.453 -15.43 1 96.94 162 GLU B O 1
ATOM 3500 N N . ASN B 1 163 ? 19.219 15.125 -15.609 1 97.56 163 ASN B N 1
ATOM 3501 C CA . ASN B 1 163 ? 19.219 14.5 -14.297 1 97.56 163 ASN B CA 1
ATOM 3502 C C . ASN B 1 163 ? 20.156 13.289 -14.242 1 97.56 163 ASN B C 1
ATOM 3504 O O . ASN B 1 163 ? 20.219 12.508 -15.195 1 97.56 163 ASN B O 1
ATOM 3508 N N . GLN B 1 164 ? 20.891 13.188 -13.133 1 97.38 164 GLN B N 1
ATOM 3509 C CA . GLN B 1 164 ? 21.812 12.062 -12.945 1 97.38 164 GLN B CA 1
ATOM 3510 C C . GLN B 1 164 ? 21.047 10.758 -12.734 1 97.38 164 GLN B C 1
ATOM 3512 O O . GLN B 1 164 ? 19.953 10.766 -12.164 1 97.38 164 GLN B O 1
ATOM 3517 N N . SER B 1 165 ? 21.578 9.703 -13.297 1 97.94 165 SER B N 1
ATOM 3518 C CA . SER B 1 165 ? 20.938 8.398 -13.133 1 97.94 165 SER B CA 1
ATOM 3519 C C . SER B 1 165 ? 21.984 7.281 -13.109 1 97.94 165 SER B C 1
ATOM 3521 O O . SER B 1 165 ? 21.641 6.117 -13.344 1 97.94 165 SER B O 1
ATOM 3523 N N . ASP B 1 166 ? 23.234 7.566 -12.852 1 97.38 166 ASP B N 1
ATOM 3524 C CA . ASP B 1 166 ? 24.312 6.594 -12.938 1 97.38 166 ASP B CA 1
ATOM 3525 C C . ASP B 1 166 ? 24.188 5.531 -11.852 1 97.38 166 ASP B C 1
ATOM 3527 O O . ASP B 1 166 ? 24.469 4.352 -12.086 1 97.38 166 ASP B O 1
ATOM 3531 N N . ALA B 1 167 ? 23.875 5.965 -10.641 1 96.75 167 ALA B N 1
ATOM 3532 C CA . ALA B 1 167 ? 23.719 5.012 -9.547 1 96.75 167 ALA B CA 1
ATOM 3533 C C . ALA B 1 167 ? 22.562 4.055 -9.82 1 96.75 167 ALA B C 1
ATOM 3535 O O . ALA B 1 167 ? 22.672 2.852 -9.57 1 96.75 167 ALA B O 1
ATOM 3536 N N . LEU B 1 168 ? 21.5 4.609 -10.336 1 96.19 168 LEU B N 1
ATOM 3537 C CA . LEU B 1 168 ? 20.344 3.801 -10.711 1 96.19 168 LEU B CA 1
ATOM 3538 C C . LEU B 1 168 ? 20.734 2.762 -11.766 1 96.19 168 LEU B C 1
ATOM 3540 O O . LEU B 1 168 ? 20.359 1.591 -11.648 1 96.19 168 LEU B O 1
ATOM 3544 N N . GLU B 1 169 ? 21.438 3.219 -12.734 1 95.25 169 GLU B N 1
ATOM 3545 C CA . GLU B 1 169 ? 21.859 2.33 -13.812 1 95.25 169 GLU B CA 1
ATOM 3546 C C . GLU B 1 169 ? 22.812 1.246 -13.297 1 95.25 169 GLU B C 1
ATOM 3548 O O . GLU B 1 169 ? 22.688 0.079 -13.672 1 95.25 169 GLU B O 1
ATOM 3553 N N . THR B 1 170 ? 23.688 1.622 -12.43 1 93.44 170 THR B N 1
ATOM 3554 C CA . THR B 1 170 ? 24.656 0.688 -11.867 1 93.44 170 THR B CA 1
ATOM 3555 C C . THR B 1 170 ? 23.953 -0.387 -11.047 1 93.44 170 THR B C 1
ATOM 3557 O O . THR B 1 170 ? 24.25 -1.574 -11.172 1 93.44 170 THR B O 1
ATOM 3560 N N . LEU B 1 171 ? 23.016 0.027 -10.266 1 91.12 171 LEU B N 1
ATOM 3561 C CA . LEU B 1 171 ? 22.312 -0.928 -9.422 1 91.12 171 LEU B CA 1
ATOM 3562 C C . LEU B 1 171 ? 21.516 -1.913 -10.266 1 91.12 171 LEU B C 1
ATOM 3564 O O . LEU B 1 171 ? 21.453 -3.105 -9.953 1 91.12 171 LEU B O 1
ATOM 3568 N N . PHE B 1 172 ? 20.922 -1.421 -11.258 1 88.06 172 PHE B N 1
ATOM 3569 C CA . PHE B 1 172 ? 20.141 -2.303 -12.109 1 88.06 172 PHE B CA 1
ATOM 3570 C C . PHE B 1 172 ? 21.016 -3.359 -12.758 1 88.06 172 PHE B C 1
ATOM 3572 O O . PHE B 1 172 ? 20.656 -4.535 -12.812 1 88.06 172 PHE B O 1
ATOM 3579 N N . LYS B 1 173 ? 22.125 -2.916 -13.219 1 85.06 173 LYS B N 1
ATOM 3580 C CA . LYS B 1 173 ? 23.078 -3.842 -13.828 1 85.06 173 LYS B CA 1
ATOM 3581 C C . LYS B 1 173 ? 23.547 -4.887 -12.82 1 85.06 173 LYS B C 1
ATOM 3583 O O . LYS B 1 173 ? 23.734 -6.055 -13.172 1 85.06 173 LYS B O 1
ATOM 3588 N N . LEU B 1 174 ? 23.734 -4.422 -11.648 1 81.31 174 LEU B N 1
ATOM 3589 C CA . LEU B 1 174 ? 24.156 -5.324 -10.586 1 81.31 174 LEU B CA 1
ATOM 3590 C C . LEU B 1 174 ? 23.109 -6.402 -10.336 1 81.31 174 LEU B C 1
ATOM 3592 O O . LEU B 1 174 ? 23.453 -7.551 -10.047 1 81.31 174 LEU B O 1
ATOM 3596 N N . ASN B 1 175 ? 21.875 -6.051 -10.484 1 77.81 175 ASN B N 1
ATOM 3597 C CA . ASN B 1 175 ? 20.781 -6.973 -10.219 1 77.81 175 ASN B CA 1
ATOM 3598 C C . ASN B 1 175 ? 20.594 -7.969 -11.359 1 77.81 175 ASN B C 1
ATOM 3600 O O . ASN B 1 175 ? 20.094 -9.078 -11.148 1 77.81 175 ASN B O 1
ATOM 3604 N N . GLN B 1 176 ? 20.797 -7.629 -12.664 1 73.5 176 GLN B N 1
ATOM 3605 C CA . GLN B 1 176 ? 20.609 -8.484 -13.828 1 73.5 176 GLN B CA 1
ATOM 3606 C C . GLN B 1 176 ? 21.594 -9.656 -13.812 1 73.5 176 GLN B C 1
ATOM 3608 O O . GLN B 1 176 ? 21.281 -10.734 -14.328 1 73.5 176 GLN B O 1
ATOM 3613 N N . GLY B 1 177 ? 22.734 -9.555 -13.328 1 60 177 GLY B N 1
ATOM 3614 C CA . GLY B 1 177 ? 23.812 -10.516 -13.445 1 60 177 GLY B CA 1
ATOM 3615 C C . GLY B 1 177 ? 23.672 -11.703 -12.508 1 60 177 GLY B C 1
ATOM 3616 O O . GLY B 1 177 ? 24.344 -12.719 -12.68 1 60 177 GLY B O 1
ATOM 3617 N N . GLN B 1 178 ? 22.781 -11.742 -11.719 1 58.28 178 GLN B N 1
ATOM 3618 C CA . GLN B 1 178 ? 22.922 -12.766 -10.688 1 58.28 178 GLN B CA 1
ATOM 3619 C C . GLN B 1 178 ? 22 -13.938 -10.953 1 58.28 178 GLN B C 1
ATOM 3621 O O . GLN B 1 178 ? 22.297 -15.078 -10.578 1 58.28 178 GLN B O 1
ATOM 3626 N N . ASP B 1 179 ? 20.891 -13.742 -11.68 1 60.97 179 ASP B N 1
ATOM 3627 C CA . ASP B 1 179 ? 19.891 -14.797 -11.844 1 60.97 179 ASP B CA 1
ATOM 3628 C C . ASP B 1 179 ? 19.047 -14.562 -13.102 1 60.97 179 ASP B C 1
ATOM 3630 O O . ASP B 1 179 ? 18.578 -13.453 -13.344 1 60.97 179 ASP B O 1
ATOM 3634 N N . LYS B 1 180 ? 19.141 -15.617 -14.055 1 60.41 180 LYS B N 1
ATOM 3635 C CA . LYS B 1 180 ? 18.359 -15.555 -15.289 1 60.41 180 LYS B CA 1
ATOM 3636 C C . LYS B 1 180 ? 16.922 -15.148 -15 1 60.41 180 LYS B C 1
ATOM 3638 O O . LYS B 1 180 ? 16.25 -14.57 -15.859 1 60.41 180 LYS B O 1
ATOM 3643 N N . ARG B 1 181 ? 16.406 -15.539 -13.953 1 58.72 181 ARG B N 1
ATOM 3644 C CA . ARG B 1 181 ? 15.039 -15.203 -13.578 1 58.72 181 ARG B CA 1
ATOM 3645 C C . ARG B 1 181 ? 14.852 -13.695 -13.484 1 58.72 181 ARG B C 1
ATOM 3647 O O . ARG B 1 181 ? 13.719 -13.203 -13.508 1 58.72 181 ARG B O 1
ATOM 3654 N N . LEU B 1 182 ? 15.93 -13.078 -13.609 1 64.38 182 LEU B N 1
ATOM 3655 C CA . LEU B 1 182 ? 15.828 -11.633 -13.43 1 64.38 182 LEU B CA 1
ATOM 3656 C C . LEU B 1 182 ? 15.703 -10.93 -14.781 1 64.38 182 LEU B C 1
ATOM 3658 O O . LEU B 1 182 ? 15.5 -9.719 -14.836 1 64.38 182 LEU B O 1
ATOM 3662 N N . SER B 1 183 ? 15.766 -11.766 -15.852 1 68.81 183 SER B N 1
ATOM 3663 C CA . SER B 1 183 ? 15.609 -11.164 -17.172 1 68.81 183 SER B CA 1
ATOM 3664 C C . SER B 1 183 ? 14.641 -11.969 -18.031 1 68.81 183 SER B C 1
ATOM 3666 O O . SER B 1 183 ? 14.984 -12.359 -19.156 1 68.81 183 SER B O 1
ATOM 3668 N N . PRO B 1 184 ? 13.422 -12.117 -17.406 1 77.38 184 PRO B N 1
ATOM 3669 C CA . PRO B 1 184 ? 12.438 -12.859 -18.188 1 77.38 184 PRO B CA 1
ATOM 3670 C C . PRO B 1 184 ? 12 -12.117 -19.453 1 77.38 184 PRO B C 1
ATOM 3672 O O . PRO B 1 184 ? 11.828 -10.891 -19.422 1 77.38 184 PRO B O 1
ATOM 3675 N N . THR B 1 185 ? 11.781 -12.867 -20.594 1 84.44 185 THR B N 1
ATOM 3676 C CA . THR B 1 185 ? 11.422 -12.211 -21.859 1 84.44 185 THR B CA 1
ATOM 3677 C C . THR B 1 185 ? 10.008 -12.594 -22.281 1 84.44 185 THR B C 1
ATOM 3679 O O . THR B 1 185 ? 9.523 -12.125 -23.312 1 84.44 185 THR B O 1
ATOM 3682 N N . TYR B 1 186 ? 9.312 -13.305 -21.406 1 91.06 186 TYR B N 1
ATOM 3683 C CA . TYR B 1 186 ? 8.086 -13.922 -21.906 1 91.06 186 TYR B CA 1
ATOM 3684 C C . TYR B 1 186 ? 6.898 -12.977 -21.734 1 91.06 186 TYR B C 1
ATOM 3686 O O . TYR B 1 186 ? 5.84 -13.195 -22.328 1 91.06 186 TYR B O 1
ATOM 3694 N N . VAL B 1 187 ? 6.98 -11.883 -21.016 1 94.25 187 VAL B N 1
ATOM 3695 C CA . VAL B 1 187 ? 5.828 -11.102 -20.562 1 94.25 187 VAL B CA 1
ATOM 3696 C C . VAL B 1 187 ? 5.117 -10.508 -21.781 1 94.25 187 VAL B C 1
ATOM 3698 O O . VAL B 1 187 ? 3.898 -10.641 -21.922 1 94.25 187 VAL B O 1
ATOM 3701 N N . PRO B 1 188 ? 5.836 -9.953 -22.734 1 94.19 188 PRO B N 1
ATOM 3702 C CA . PRO B 1 188 ? 5.129 -9.375 -23.891 1 94.19 188 PRO B CA 1
ATOM 3703 C C . PRO B 1 188 ? 4.445 -10.43 -24.75 1 94.19 188 PRO B C 1
ATOM 3705 O O . PRO B 1 188 ? 3.527 -10.109 -25.516 1 94.19 188 PRO B O 1
ATOM 3708 N N . SER B 1 189 ? 4.883 -11.648 -24.672 1 95.5 189 SER B N 1
ATOM 3709 C CA . SER B 1 189 ? 4.32 -12.711 -25.5 1 95.5 189 SER B CA 1
ATOM 3710 C C . SER B 1 189 ? 3.273 -13.516 -24.734 1 95.5 189 SER B C 1
ATOM 3712 O O . SER B 1 189 ? 2.811 -14.547 -25.203 1 95.5 189 SER B O 1
ATOM 3714 N N . LEU B 1 190 ? 2.934 -13.102 -23.578 1 96.81 190 LEU B N 1
ATOM 3715 C CA . LEU B 1 190 ? 2.047 -13.875 -22.719 1 96.81 190 LEU B CA 1
ATOM 3716 C C . LEU B 1 190 ? 0.698 -14.109 -23.391 1 96.81 190 LEU B C 1
ATOM 3718 O O . LEU B 1 190 ? 0.136 -15.203 -23.297 1 96.81 190 LEU B O 1
ATOM 3722 N N . ALA B 1 191 ? 0.192 -13.133 -24.094 1 97.81 191 ALA B N 1
ATOM 3723 C CA . ALA B 1 191 ? -1.099 -13.273 -24.766 1 97.81 191 ALA B CA 1
ATOM 3724 C C . ALA B 1 191 ? -1.059 -14.391 -25.812 1 97.81 191 ALA B C 1
ATOM 3726 O O . ALA B 1 191 ? -1.969 -15.219 -25.875 1 97.81 191 ALA B O 1
ATOM 3727 N N . SER B 1 192 ? -0.007 -14.391 -26.609 1 97.75 192 SER B N 1
ATOM 3728 C CA . SER B 1 192 ? 0.126 -15.43 -27.609 1 97.75 192 SER B CA 1
ATOM 3729 C C . SER B 1 192 ? 0.303 -16.797 -26.969 1 97.75 192 SER B C 1
ATOM 3731 O O . SER B 1 192 ? -0.169 -17.812 -27.5 1 97.75 192 SER B O 1
ATOM 3733 N N . ARG B 1 193 ? 0.958 -16.828 -25.844 1 97.62 193 ARG B N 1
ATOM 3734 C CA . ARG B 1 193 ? 1.144 -18.094 -25.125 1 97.62 193 ARG B CA 1
ATOM 3735 C C . ARG B 1 193 ? -0.176 -18.578 -24.547 1 97.62 193 ARG B C 1
ATOM 3737 O O . ARG B 1 193 ? -0.427 -19.781 -24.5 1 97.62 193 ARG B O 1
ATOM 3744 N N . PHE B 1 194 ? -1.018 -17.609 -24.094 1 98.38 194 PHE B N 1
ATOM 3745 C CA . PHE B 1 194 ? -2.371 -17.969 -23.672 1 98.38 194 PHE B CA 1
ATOM 3746 C C . PHE B 1 194 ? -3.117 -18.672 -24.797 1 98.38 194 PHE B C 1
ATOM 3748 O O . PHE B 1 194 ? -3.672 -19.766 -24.594 1 98.38 194 PHE B O 1
ATOM 3755 N N . GLU B 1 195 ? -3.111 -18.094 -25.984 1 97.94 195 GLU B N 1
ATOM 3756 C CA . GLU B 1 195 ? -3.812 -18.641 -27.141 1 97.94 195 GLU B CA 1
ATOM 3757 C C . GLU B 1 195 ? -3.281 -20.031 -27.484 1 97.94 195 GLU B C 1
ATOM 3759 O O . GLU B 1 195 ? -4.059 -20.953 -27.719 1 97.94 195 GLU B O 1
ATOM 3764 N N . ALA B 1 196 ? -1.987 -20.125 -27.469 1 97.44 196 ALA B N 1
ATOM 3765 C CA . ALA B 1 196 ? -1.35 -21.406 -27.781 1 97.44 196 ALA B CA 1
ATOM 3766 C C . ALA B 1 196 ? -1.736 -22.484 -26.781 1 97.44 196 ALA B C 1
ATOM 3768 O O . ALA B 1 196 ? -1.825 -23.656 -27.125 1 97.44 196 ALA B O 1
ATOM 3769 N N . ALA B 1 197 ? -1.997 -22.078 -25.578 1 97.19 197 ALA B N 1
ATOM 3770 C CA . ALA B 1 197 ? -2.346 -23 -24.5 1 97.19 197 ALA B CA 1
ATOM 3771 C C . ALA B 1 197 ? -3.814 -23.406 -24.594 1 97.19 197 ALA B C 1
ATOM 3773 O O . ALA B 1 197 ? -4.254 -24.328 -23.891 1 97.19 197 ALA B O 1
ATOM 3774 N N . GLY B 1 198 ? -4.637 -22.656 -25.391 1 97.19 198 GLY B N 1
ATOM 3775 C CA . GLY B 1 198 ? -6.016 -23.062 -25.609 1 97.19 198 GLY B CA 1
ATOM 3776 C C . GLY B 1 198 ? -7.023 -22.078 -25.047 1 97.19 198 GLY B C 1
ATOM 3777 O O . GLY B 1 198 ? -8.227 -22.344 -25.062 1 97.19 198 GLY B O 1
ATOM 3778 N N . PHE B 1 199 ? -6.539 -20.953 -24.547 1 98.38 199 PHE B N 1
ATOM 3779 C CA . PHE B 1 199 ? -7.461 -19.938 -24.047 1 98.38 199 PHE B CA 1
ATOM 3780 C C . PHE B 1 199 ? -8.133 -19.203 -25.203 1 98.38 199 PHE B C 1
ATOM 3782 O O . PHE B 1 199 ? -7.512 -18.984 -26.25 1 98.38 199 PHE B O 1
ATOM 3789 N N . GLU B 1 200 ? -9.336 -18.797 -24.969 1 97.94 200 GLU B N 1
ATOM 3790 C CA . GLU B 1 200 ? -10.086 -18.016 -25.938 1 97.94 200 GLU B CA 1
ATOM 3791 C C . GLU B 1 200 ? -10.336 -16.594 -25.422 1 97.94 200 GLU B C 1
ATOM 3793 O O . GLU B 1 200 ? -10.141 -16.312 -24.234 1 97.94 200 GLU B O 1
ATOM 3798 N N . ASN B 1 201 ? -10.688 -15.672 -26.375 1 97.44 201 ASN B N 1
ATOM 3799 C CA . ASN B 1 201 ? -11 -14.289 -26.047 1 97.44 201 ASN B CA 1
ATOM 3800 C C . ASN B 1 201 ? -9.883 -13.648 -25.219 1 97.44 201 ASN B C 1
ATOM 3802 O O . ASN B 1 201 ? -10.141 -13.031 -24.188 1 97.44 201 ASN B O 1
ATOM 3806 N N . VAL B 1 202 ? -8.695 -13.914 -25.688 1 98.5 202 VAL B N 1
ATOM 3807 C CA . VAL B 1 202 ? -7.535 -13.422 -24.953 1 98.5 202 VAL B CA 1
ATOM 3808 C C . VAL B 1 202 ? -7.43 -11.906 -25.109 1 98.5 202 VAL B C 1
ATOM 3810 O O . VAL B 1 202 ? -7.512 -11.391 -26.234 1 98.5 202 VAL B O 1
ATOM 3813 N N . LYS B 1 203 ? -7.363 -11.188 -24.031 1 98.31 203 LYS B N 1
ATOM 3814 C CA . LYS B 1 203 ? -7.137 -9.742 -24 1 98.31 203 LYS B CA 1
ATOM 3815 C C . LYS B 1 203 ? -5.855 -9.406 -23.234 1 98.31 203 LYS B C 1
ATOM 3817 O O . LYS B 1 203 ? -5.551 -10.023 -22.219 1 98.31 203 LYS B O 1
ATOM 3822 N N . SER B 1 204 ? -5.148 -8.555 -23.828 1 97.94 204 SER B N 1
ATOM 3823 C CA . SER B 1 204 ? -3.908 -8.102 -23.188 1 97.94 204 SER B CA 1
ATOM 3824 C C . SER B 1 204 ? -3.822 -6.578 -23.172 1 97.94 204 SER B C 1
ATOM 3826 O O . SER B 1 204 ? -4.23 -5.914 -24.125 1 97.94 204 SER B O 1
ATOM 3828 N N . GLU B 1 205 ? -3.369 -6.039 -22.094 1 97.69 205 GLU B N 1
ATOM 3829 C CA . GLU B 1 205 ? -3.098 -4.609 -22 1 97.69 205 GLU B CA 1
ATOM 3830 C C . GLU B 1 205 ? -1.743 -4.344 -21.344 1 97.69 205 GLU B C 1
ATOM 3832 O O . GLU B 1 205 ? -1.342 -5.059 -20.422 1 97.69 205 GLU B O 1
ATOM 3837 N N . ALA B 1 206 ? -1.052 -3.455 -21.906 1 98 206 ALA B N 1
ATOM 3838 C CA . ALA B 1 206 ? 0.208 -2.938 -21.375 1 98 206 ALA B CA 1
ATOM 3839 C C . ALA B 1 206 ? 0.055 -1.496 -20.906 1 98 206 ALA B C 1
ATOM 3841 O O . ALA B 1 206 ? -0.504 -0.659 -21.609 1 98 206 ALA B O 1
ATOM 3842 N N . ARG B 1 207 ? 0.493 -1.225 -19.688 1 98.19 207 ARG B N 1
ATOM 3843 C CA . ARG B 1 207 ? 0.357 0.12 -19.141 1 98.19 207 ARG B CA 1
ATOM 3844 C C . ARG B 1 207 ? 1.671 0.6 -18.531 1 98.19 207 ARG B C 1
ATOM 3846 O O . ARG B 1 207 ? 2.348 -0.154 -17.828 1 98.19 207 ARG B O 1
ATOM 3853 N N . ASP B 1 208 ? 2.025 1.816 -18.906 1 97.94 208 ASP B N 1
ATOM 3854 C CA . ASP B 1 208 ? 3.033 2.562 -18.156 1 97.94 208 ASP B CA 1
ATOM 3855 C C . ASP B 1 208 ? 2.391 3.42 -17.062 1 97.94 208 ASP B C 1
ATOM 3857 O O . ASP B 1 208 ? 1.329 4.012 -17.281 1 97.94 208 ASP B O 1
ATOM 3861 N N . ALA B 1 209 ? 3.02 3.402 -15.922 1 97.56 209 ALA B N 1
ATOM 3862 C CA . ALA B 1 209 ? 2.477 4.203 -14.828 1 97.56 209 ALA B CA 1
ATOM 3863 C C . ALA B 1 209 ? 2.713 5.691 -15.07 1 97.56 209 ALA B C 1
ATOM 3865 O O . ALA B 1 209 ? 3.773 6.086 -15.562 1 97.56 209 ALA B O 1
ATOM 3866 N N . PRO B 1 210 ? 1.662 6.543 -14.773 1 96.19 210 PRO B N 1
ATOM 3867 C CA . PRO B 1 210 ? 1.994 7.969 -14.727 1 96.19 210 PRO B CA 1
ATOM 3868 C C . PRO B 1 210 ? 3.131 8.281 -13.758 1 96.19 210 PRO B C 1
ATOM 3870 O O . PRO B 1 210 ? 3.385 7.5 -12.836 1 96.19 210 PRO B O 1
ATOM 3873 N N . PRO B 1 211 ? 3.801 9.352 -13.875 1 95.62 211 PRO B N 1
ATOM 3874 C CA . PRO B 1 211 ? 5.074 9.602 -13.195 1 95.62 211 PRO B CA 1
ATOM 3875 C C . PRO B 1 211 ? 4.957 9.484 -11.672 1 95.62 211 PRO B C 1
ATOM 3877 O O . PRO B 1 211 ? 5.82 8.883 -11.031 1 95.62 211 PRO B O 1
ATOM 3880 N N . HIS B 1 212 ? 3.887 10.031 -11.07 1 94.81 212 HIS B N 1
ATOM 3881 C CA . HIS B 1 212 ? 3.756 9.969 -9.617 1 94.81 212 HIS B CA 1
ATOM 3882 C C . HIS B 1 212 ? 3.605 8.523 -9.148 1 94.81 212 HIS B C 1
ATOM 3884 O O . HIS B 1 212 ? 4.168 8.141 -8.117 1 94.81 212 HIS B O 1
ATOM 3890 N N . LEU B 1 213 ? 2.889 7.734 -9.898 1 96.69 213 LEU B N 1
ATOM 3891 C CA . LEU B 1 213 ? 2.73 6.316 -9.586 1 96.69 213 LEU B CA 1
ATOM 3892 C C . LEU B 1 213 ? 4.012 5.547 -9.883 1 96.69 213 LEU B C 1
ATOM 3894 O O . LEU B 1 213 ? 4.379 4.629 -9.148 1 96.69 213 LEU B O 1
ATOM 3898 N N . ALA B 1 214 ? 4.691 5.961 -10.961 1 97.44 214 ALA B N 1
ATOM 3899 C CA . ALA B 1 214 ? 5.969 5.344 -11.305 1 97.44 214 ALA B CA 1
ATOM 3900 C C . ALA B 1 214 ? 6.988 5.523 -10.188 1 97.44 214 ALA B C 1
ATOM 3902 O O . ALA B 1 214 ? 7.754 4.609 -9.883 1 97.44 214 ALA B O 1
ATOM 3903 N N . LEU B 1 215 ? 6.988 6.648 -9.586 1 97.25 215 LEU B N 1
ATOM 3904 C CA . LEU B 1 215 ? 7.91 6.906 -8.484 1 97.25 215 LEU B CA 1
ATOM 3905 C C . LEU B 1 215 ? 7.621 5.98 -7.312 1 97.25 215 LEU B C 1
ATOM 3907 O O . LEU B 1 215 ? 8.547 5.41 -6.723 1 97.25 215 LEU B O 1
ATOM 3911 N N . ALA B 1 216 ? 6.336 5.871 -6.953 1 97.19 216 ALA B N 1
ATOM 3912 C CA . ALA B 1 216 ? 5.969 4.965 -5.867 1 97.19 216 ALA B CA 1
ATOM 3913 C C . ALA B 1 216 ? 6.383 3.531 -6.184 1 97.19 216 ALA B C 1
ATOM 3915 O O . ALA B 1 216 ? 6.895 2.82 -5.316 1 97.19 216 ALA B O 1
ATOM 3916 N N . MET B 1 217 ? 6.207 3.076 -7.391 1 97.38 217 MET B N 1
ATOM 3917 C CA . MET B 1 217 ? 6.594 1.737 -7.824 1 97.38 217 MET B CA 1
ATOM 3918 C C . MET B 1 217 ? 8.109 1.572 -7.793 1 97.38 217 MET B C 1
ATOM 3920 O O . MET B 1 217 ? 8.617 0.522 -7.395 1 97.38 217 MET B O 1
ATOM 3924 N N . HIS B 1 218 ? 8.797 2.629 -8.195 1 96.88 218 HIS B N 1
ATOM 3925 C CA . HIS B 1 218 ? 10.258 2.646 -8.164 1 96.88 218 HIS B CA 1
ATOM 3926 C C . HIS B 1 218 ? 10.773 2.445 -6.742 1 96.88 218 HIS B C 1
ATOM 3928 O O . HIS B 1 218 ? 11.625 1.584 -6.504 1 96.88 218 HIS B O 1
ATOM 3934 N N . GLU B 1 219 ? 10.258 3.193 -5.82 1 95.69 219 GLU B N 1
ATOM 3935 C CA . GLU B 1 219 ? 10.711 3.078 -4.434 1 95.69 219 GLU B CA 1
ATOM 3936 C C . GLU B 1 219 ? 10.391 1.701 -3.861 1 95.69 219 GLU B C 1
ATOM 3938 O O . GLU B 1 219 ? 11.156 1.16 -3.061 1 95.69 219 GLU B O 1
ATOM 3943 N N . CYS B 1 220 ? 9.258 1.194 -4.219 1 94.44 220 CYS B N 1
ATOM 3944 C CA . CYS B 1 220 ? 8.891 -0.162 -3.83 1 94.44 220 CYS B CA 1
ATOM 3945 C C . CYS B 1 220 ? 9.906 -1.175 -4.352 1 94.44 220 CYS B C 1
ATOM 3947 O O . CYS B 1 220 ? 10.344 -2.057 -3.609 1 94.44 220 CYS B O 1
ATOM 3949 N N . ASN B 1 221 ? 10.336 -0.992 -5.582 1 91.44 221 ASN B N 1
ATOM 3950 C CA . ASN B 1 221 ? 11.297 -1.891 -6.215 1 91.44 221 ASN B CA 1
ATOM 3951 C C . ASN B 1 221 ? 12.672 -1.79 -5.566 1 91.44 221 ASN B C 1
ATOM 3953 O O . ASN B 1 221 ? 13.43 -2.76 -5.559 1 91.44 221 ASN B O 1
ATOM 3957 N N . MET B 1 222 ? 13 -0.647 -5.031 1 90.06 222 MET B N 1
ATOM 3958 C CA . MET B 1 222 ? 14.289 -0.451 -4.383 1 90.06 222 MET B CA 1
ATOM 3959 C C . MET B 1 222 ? 14.469 -1.421 -3.221 1 90.06 222 MET B C 1
ATOM 3961 O O . MET B 1 222 ? 15.586 -1.85 -2.93 1 90.06 222 MET B O 1
ATOM 3965 N N . LEU B 1 223 ? 13.398 -1.802 -2.617 1 88.75 223 LEU B N 1
ATOM 3966 C CA . LEU B 1 223 ? 13.469 -2.729 -1.494 1 88.75 223 LEU B CA 1
ATOM 3967 C C . LEU B 1 223 ? 13.938 -4.105 -1.953 1 88.75 223 LEU B C 1
ATOM 3969 O O . LEU B 1 223 ? 14.578 -4.832 -1.191 1 88.75 223 LEU B O 1
ATOM 3973 N N . ILE B 1 224 ? 13.633 -4.449 -3.195 1 85.62 224 ILE B N 1
ATOM 3974 C CA . ILE B 1 224 ? 14.055 -5.734 -3.742 1 85.62 224 ILE B CA 1
ATOM 3975 C C . ILE B 1 224 ? 15.578 -5.816 -3.74 1 85.62 224 ILE B C 1
ATOM 3977 O O . ILE B 1 224 ? 16.156 -6.855 -3.395 1 85.62 224 ILE B O 1
ATOM 3981 N N . SER B 1 225 ? 16.219 -4.719 -4.059 1 80.44 225 SER B N 1
ATOM 3982 C CA . SER B 1 225 ? 17.688 -4.691 -4.105 1 80.44 225 SER B CA 1
ATOM 3983 C C . SER B 1 225 ? 18.281 -4.965 -2.732 1 80.44 225 SER B C 1
ATOM 3985 O O . SER B 1 225 ? 19.281 -5.68 -2.617 1 80.44 225 SER B O 1
ATOM 3987 N N . GLU B 1 226 ? 17.641 -4.387 -1.743 1 79 226 GLU B N 1
ATOM 3988 C CA . GLU B 1 226 ? 18.125 -4.629 -0.383 1 79 226 GLU B CA 1
ATOM 3989 C C . GLU B 1 226 ? 17.922 -6.086 0.023 1 79 226 GLU B C 1
ATOM 3991 O O . GLU B 1 226 ? 18.797 -6.688 0.645 1 79 226 GLU B O 1
ATOM 3996 N N . ILE B 1 227 ? 16.828 -6.594 -0.342 1 81.94 227 ILE B N 1
ATOM 3997 C CA . ILE B 1 227 ? 16.484 -7.969 -0.009 1 81.94 227 ILE B CA 1
ATOM 3998 C C . ILE B 1 227 ? 17.422 -8.93 -0.738 1 81.94 227 ILE B C 1
ATOM 4000 O O . ILE B 1 227 ? 17.938 -9.875 -0.14 1 81.94 227 ILE B O 1
ATOM 4004 N N . LEU B 1 228 ? 17.672 -8.617 -2.027 1 78.44 228 LEU B N 1
ATOM 4005 C CA . LEU B 1 228 ? 18.562 -9.453 -2.828 1 78.44 228 LEU B CA 1
ATOM 4006 C C . LEU B 1 228 ? 19.984 -9.438 -2.264 1 78.44 228 LEU B C 1
ATOM 4008 O O . LEU B 1 228 ? 20.641 -10.477 -2.186 1 78.44 228 LEU B O 1
ATOM 4012 N N . ALA B 1 229 ? 20.438 -8.273 -1.875 1 77.88 229 ALA B N 1
ATOM 4013 C CA . ALA B 1 229 ? 21.781 -8.133 -1.313 1 77.88 229 ALA B CA 1
ATOM 4014 C C . ALA B 1 229 ? 21.922 -8.938 -0.024 1 77.88 229 ALA B C 1
ATOM 4016 O O . ALA B 1 229 ? 22.938 -9.594 0.195 1 77.88 229 ALA B O 1
ATOM 4017 N N . ARG B 1 230 ? 20.938 -8.883 0.761 1 77.06 230 ARG B N 1
ATOM 4018 C CA . ARG B 1 230 ? 20.938 -9.617 2.02 1 77.06 230 ARG B CA 1
ATOM 4019 C C . ARG B 1 230 ? 20.953 -11.125 1.769 1 77.06 230 ARG B C 1
ATOM 4021 O O . ARG B 1 230 ? 21.641 -11.867 2.463 1 77.06 230 ARG B O 1
ATOM 4028 N N . LYS B 1 231 ? 20.234 -11.555 0.829 1 75.56 231 LYS B N 1
ATOM 4029 C CA . LYS B 1 231 ? 20.094 -12.977 0.529 1 75.56 231 LYS B CA 1
ATOM 4030 C C . LYS B 1 231 ? 21.359 -13.523 -0.135 1 75.56 231 LYS B C 1
ATOM 4032 O O . LYS B 1 231 ? 21.719 -14.688 0.066 1 75.56 231 LYS B O 1
ATOM 4037 N N . ALA B 1 232 ? 21.984 -12.703 -1.063 1 72.56 232 ALA B N 1
ATOM 4038 C CA . ALA B 1 232 ? 23.172 -13.141 -1.789 1 72.56 232 ALA B CA 1
ATOM 4039 C C . ALA B 1 232 ? 24.328 -13.453 -0.83 1 72.56 232 ALA B C 1
ATOM 4041 O O . ALA B 1 232 ? 25.266 -14.164 -1.186 1 72.56 232 ALA B O 1
ATOM 4042 N N . LYS B 1 233 ? 24.281 -13.07 0.386 1 73.62 233 LYS B N 1
ATOM 4043 C CA . LYS B 1 233 ? 25.328 -13.289 1.376 1 73.62 233 LYS B CA 1
ATOM 4044 C C . LYS B 1 233 ? 26.703 -12.938 0.808 1 73.62 233 LYS B C 1
ATOM 4046 O O . LYS B 1 233 ? 27.688 -13.641 1.056 1 73.62 233 LYS B O 1
ATOM 4051 N N . ASN B 1 234 ? 26.703 -12.094 -0.214 1 78.69 234 ASN B N 1
ATOM 4052 C CA . ASN B 1 234 ? 27.938 -11.57 -0.803 1 78.69 234 ASN B CA 1
ATOM 4053 C C . ASN B 1 234 ? 28.297 -10.203 -0.233 1 78.69 234 ASN B C 1
ATOM 4055 O O . ASN B 1 234 ? 27.656 -9.203 -0.558 1 78.69 234 ASN B O 1
ATOM 4059 N N . GLU B 1 235 ? 29.281 -10.266 0.528 1 81.5 235 GLU B N 1
ATOM 4060 C CA . GLU B 1 235 ? 29.672 -9.062 1.258 1 81.5 235 GLU B CA 1
ATOM 4061 C C . GLU B 1 235 ? 29.984 -7.914 0.302 1 81.5 235 GLU B C 1
ATOM 4063 O O . GLU B 1 235 ? 29.688 -6.754 0.591 1 81.5 235 GLU B O 1
ATOM 4068 N N . LYS B 1 236 ? 30.625 -8.297 -0.824 1 83.88 236 LYS B N 1
ATOM 4069 C CA . LYS B 1 236 ? 30.969 -7.27 -1.801 1 83.88 236 LYS B CA 1
ATOM 4070 C C . LYS B 1 236 ? 29.719 -6.617 -2.383 1 83.88 236 LYS B C 1
ATOM 4072 O O . LYS B 1 236 ? 29.656 -5.395 -2.518 1 83.88 236 LYS B O 1
ATOM 4077 N N . VAL B 1 237 ? 28.734 -7.418 -2.678 1 81.75 237 VAL B N 1
ATOM 4078 C CA . VAL B 1 237 ? 27.484 -6.914 -3.232 1 81.75 237 VAL B CA 1
ATOM 4079 C C . VAL B 1 237 ? 26.75 -6.074 -2.188 1 81.75 237 VAL B C 1
ATOM 4081 O O . VAL B 1 237 ? 26.234 -4.996 -2.498 1 81.75 237 VAL B O 1
ATOM 4084 N N . MET B 1 238 ? 26.812 -6.566 -1.04 1 83.94 238 MET B N 1
ATOM 4085 C CA . MET B 1 238 ? 26.172 -5.84 0.045 1 83.94 238 MET B CA 1
ATOM 4086 C C . MET B 1 238 ? 26.797 -4.473 0.248 1 83.94 238 MET B C 1
ATOM 4088 O O . MET B 1 238 ? 26.109 -3.48 0.459 1 83.94 238 MET B O 1
ATOM 4092 N N . GLU B 1 239 ? 28.062 -4.5 0.165 1 88 239 GLU B N 1
ATOM 4093 C CA . GLU B 1 239 ? 28.781 -3.244 0.327 1 88 239 GLU B CA 1
ATOM 4094 C C . GLU B 1 239 ? 28.484 -2.285 -0.823 1 88 239 GLU B C 1
ATOM 4096 O O . GLU B 1 239 ? 28.312 -1.083 -0.607 1 88 239 GLU B O 1
ATOM 4101 N N . MET B 1 240 ? 28.438 -2.82 -1.99 1 88 240 MET B N 1
ATOM 4102 C CA . MET B 1 240 ? 28.141 -2 -3.162 1 88 240 MET B CA 1
ATOM 4103 C C . MET B 1 240 ? 26.75 -1.395 -3.068 1 88 240 MET B C 1
ATOM 4105 O O . MET B 1 240 ? 26.547 -0.215 -3.369 1 88 240 MET B O 1
ATOM 4109 N N . VAL B 1 241 ? 25.812 -2.197 -2.668 1 88 241 VAL B N 1
ATOM 4110 C CA . VAL B 1 241 ? 24.438 -1.727 -2.531 1 88 241 VAL B CA 1
ATOM 4111 C C . VAL B 1 241 ? 24.359 -0.63 -1.47 1 88 241 VAL B C 1
ATOM 4113 O O . VAL B 1 241 ? 23.734 0.406 -1.679 1 88 241 VAL B O 1
ATOM 4116 N N . LYS B 1 242 ? 25.062 -0.873 -0.42 1 87.12 242 LYS B N 1
ATOM 4117 C CA . LYS B 1 242 ? 25.094 0.094 0.673 1 87.12 242 LYS B CA 1
ATOM 4118 C C . LYS B 1 242 ? 25.641 1.435 0.207 1 87.12 242 LYS B C 1
ATOM 4120 O O . LYS B 1 242 ? 25.188 2.49 0.644 1 87.12 242 LYS B O 1
ATOM 4125 N N . GLU B 1 243 ? 26.547 1.361 -0.652 1 91.69 243 GLU B N 1
ATOM 4126 C CA . GLU B 1 243 ? 27.172 2.574 -1.161 1 91.69 243 GLU B CA 1
ATOM 4127 C C . GLU B 1 243 ? 26.297 3.27 -2.191 1 91.69 243 GLU B C 1
ATOM 4129 O O . GLU B 1 243 ? 26.281 4.5 -2.283 1 91.69 243 GLU B O 1
ATOM 4134 N N . LEU B 1 244 ? 25.562 2.504 -2.912 1 93.44 244 LEU B N 1
ATOM 4135 C CA . LEU B 1 244 ? 24.781 3.039 -4.023 1 93.44 244 LEU B CA 1
ATOM 4136 C C . LEU B 1 244 ? 23.484 3.656 -3.525 1 93.44 244 LEU B C 1
ATOM 4138 O O . LEU B 1 244 ? 22.984 4.617 -4.113 1 93.44 244 LEU B O 1
ATOM 4142 N N . LEU B 1 245 ? 22.984 3.156 -2.426 1 90.12 245 LEU B N 1
ATOM 4143 C CA . LEU B 1 245 ? 21.625 3.484 -1.997 1 90.12 245 LEU B CA 1
ATOM 4144 C C . LEU B 1 245 ? 21.484 4.977 -1.72 1 90.12 245 LEU B C 1
ATOM 4146 O O . LEU B 1 245 ? 20.578 5.625 -2.225 1 90.12 245 LEU B O 1
ATOM 4150 N N . PRO B 1 246 ? 22.438 5.574 -1.012 1 90.75 246 PRO B N 1
ATOM 4151 C CA . PRO B 1 246 ? 22.312 7.02 -0.785 1 90.75 246 PRO B CA 1
ATOM 4152 C C . PRO B 1 246 ? 22.375 7.824 -2.08 1 90.75 246 PRO B C 1
ATOM 4154 O O . PRO B 1 246 ? 21.688 8.844 -2.203 1 90.75 246 PRO B O 1
ATOM 4157 N N . ARG B 1 247 ? 23.172 7.387 -2.994 1 95.44 247 ARG B N 1
ATOM 4158 C CA . ARG B 1 247 ? 23.266 8.062 -4.285 1 95.44 247 ARG B CA 1
ATOM 4159 C C . ARG B 1 247 ? 21.969 7.918 -5.07 1 95.44 247 ARG B C 1
ATOM 4161 O O . ARG B 1 247 ? 21.516 8.867 -5.715 1 95.44 247 ARG B O 1
ATOM 4168 N N . ILE B 1 248 ? 21.391 6.785 -4.996 1 95.44 248 ILE B N 1
ATOM 4169 C CA . ILE B 1 248 ? 20.125 6.516 -5.68 1 95.44 248 ILE B CA 1
ATOM 4170 C C . ILE B 1 248 ? 19.016 7.387 -5.086 1 95.44 248 ILE B C 1
ATOM 4172 O O . ILE B 1 248 ? 18.203 7.957 -5.816 1 95.44 248 ILE B O 1
ATOM 4176 N N . GLU B 1 249 ? 19.016 7.484 -3.793 1 92.88 249 GLU B N 1
ATOM 4177 C CA . GLU B 1 249 ? 18.047 8.352 -3.137 1 92.88 249 GLU B CA 1
ATOM 4178 C C . GLU B 1 249 ? 18.156 9.789 -3.658 1 92.88 249 GLU B C 1
ATOM 4180 O O . GLU B 1 249 ? 17.141 10.43 -3.924 1 92.88 249 GLU B O 1
ATOM 4185 N N . THR B 1 250 ? 19.344 10.266 -3.795 1 94.94 250 THR B N 1
ATOM 4186 C CA . THR B 1 250 ? 19.578 11.609 -4.312 1 94.94 250 THR B CA 1
ATOM 4187 C C . THR B 1 250 ? 19.109 11.727 -5.758 1 94.94 250 THR B C 1
ATOM 4189 O O . THR B 1 250 ? 18.391 12.672 -6.109 1 94.94 250 THR B O 1
ATOM 4192 N N . GLU B 1 251 ? 19.484 10.734 -6.59 1 97.25 251 GLU B N 1
ATOM 4193 C CA . GLU B 1 251 ? 19.062 10.734 -7.988 1 97.25 251 GLU B CA 1
ATOM 4194 C C . GLU B 1 251 ? 17.547 10.75 -8.102 1 97.25 251 GLU B C 1
ATOM 4196 O O . GLU B 1 251 ? 16.984 11.469 -8.93 1 97.25 251 GLU B O 1
ATOM 4201 N N . THR B 1 252 ? 16.891 10.008 -7.234 1 96.12 252 THR B N 1
ATOM 4202 C CA . THR B 1 252 ? 15.438 9.922 -7.246 1 96.12 252 THR B CA 1
ATOM 4203 C C . THR B 1 252 ? 14.82 11.258 -6.836 1 96.12 252 THR B C 1
ATOM 4205 O O . THR B 1 252 ? 13.906 11.758 -7.5 1 96.12 252 THR B O 1
ATOM 4208 N N . ARG B 1 253 ? 15.352 11.836 -5.824 1 93.81 253 ARG B N 1
ATOM 4209 C CA . ARG B 1 253 ? 14.852 13.125 -5.344 1 93.81 253 ARG B CA 1
ATOM 4210 C C . ARG B 1 253 ? 15.016 14.203 -6.41 1 93.81 253 ARG B C 1
ATOM 4212 O O . ARG B 1 253 ? 14.18 15.102 -6.52 1 93.81 253 ARG B O 1
ATOM 4219 N N . GLU B 1 254 ? 16.031 14.039 -7.176 1 95.38 254 GLU B N 1
ATOM 4220 C CA . GLU B 1 254 ? 16.328 15.047 -8.18 1 95.38 254 GLU B CA 1
ATOM 4221 C C . GLU B 1 254 ? 15.586 14.773 -9.484 1 95.38 254 GLU B C 1
ATOM 4223 O O . GLU B 1 254 ? 15.625 15.586 -10.414 1 95.38 254 GLU B O 1
ATOM 4228 N N . GLY B 1 255 ? 14.945 13.656 -9.562 1 96.81 255 GLY B N 1
ATOM 4229 C CA . GLY B 1 255 ? 14.016 13.531 -10.68 1 96.81 255 GLY B CA 1
ATOM 4230 C C . GLY B 1 255 ? 14.336 12.352 -11.586 1 96.81 255 GLY B C 1
ATOM 4231 O O . GLY B 1 255 ? 14.062 12.398 -12.781 1 96.81 255 GLY B O 1
ATOM 4232 N N . SER B 1 256 ? 15 11.328 -11.039 1 98 256 SER B N 1
ATOM 4233 C CA . SER B 1 256 ? 15.242 10.102 -11.797 1 98 256 SER B CA 1
ATOM 4234 C C . SER B 1 256 ? 14.641 8.891 -11.094 1 98 256 SER B C 1
ATOM 4236 O O . SER B 1 256 ? 14.781 8.734 -9.883 1 98 256 SER B O 1
ATOM 4238 N N . CYS B 1 257 ? 13.977 8.016 -11.859 1 97.69 257 CYS B N 1
ATOM 4239 C CA . CYS B 1 257 ? 13.492 6.785 -11.25 1 97.69 257 CYS B CA 1
ATOM 4240 C C . CYS B 1 257 ? 13.383 5.672 -12.289 1 97.69 257 CYS B C 1
ATOM 4242 O O . CYS B 1 257 ? 13.398 5.938 -13.492 1 97.69 257 CYS B O 1
ATOM 4244 N N . TRP B 1 258 ? 13.375 4.426 -11.789 1 96.5 258 TRP B N 1
ATOM 4245 C CA . TRP B 1 258 ? 13.109 3.279 -12.648 1 96.5 258 TRP B CA 1
ATOM 4246 C C . TRP B 1 258 ? 11.648 3.254 -13.086 1 96.5 258 TRP B C 1
ATOM 4248 O O . TRP B 1 258 ? 10.758 3.607 -12.312 1 96.5 258 TRP B O 1
ATOM 4258 N N . ALA B 1 259 ? 11.461 2.807 -14.305 1 96.88 259 ALA B N 1
ATOM 4259 C CA . ALA B 1 259 ? 10.109 2.547 -14.789 1 96.88 259 ALA B CA 1
ATOM 4260 C C . ALA B 1 259 ? 10.047 1.237 -15.57 1 96.88 259 ALA B C 1
ATOM 4262 O O . ALA B 1 259 ? 11.008 0.871 -16.25 1 96.88 259 ALA B O 1
ATOM 4263 N N . PHE B 1 260 ? 8.969 0.534 -15.375 1 95.94 260 PHE B N 1
ATOM 4264 C CA . PHE B 1 260 ? 8.664 -0.715 -16.062 1 95.94 260 PHE B CA 1
ATOM 4265 C C . PHE B 1 260 ? 7.234 -0.708 -16.594 1 95.94 260 PHE B C 1
ATOM 4267 O O . PHE B 1 260 ? 6.328 -0.197 -15.945 1 95.94 260 PHE B O 1
ATOM 4274 N N . THR B 1 261 ? 7.074 -1.361 -17.734 1 97.31 261 THR B N 1
ATOM 4275 C CA . THR B 1 261 ? 5.727 -1.595 -18.25 1 97.31 261 THR B CA 1
ATOM 4276 C C . THR B 1 261 ? 5.082 -2.783 -17.531 1 97.31 261 THR B C 1
ATOM 4278 O O . THR B 1 261 ? 5.738 -3.799 -17.297 1 97.31 261 THR B O 1
ATOM 4281 N N . ARG B 1 262 ? 3.803 -2.662 -17.188 1 97.88 262 ARG B N 1
ATOM 4282 C CA . ARG B 1 262 ? 3.051 -3.764 -16.594 1 97.88 262 ARG B CA 1
ATOM 4283 C C . ARG B 1 262 ? 2.031 -4.32 -17.578 1 97.88 262 ARG B C 1
ATOM 4285 O O . ARG B 1 262 ? 1.447 -3.57 -18.375 1 97.88 262 ARG B O 1
ATOM 4292 N N . TRP B 1 263 ? 1.893 -5.625 -17.484 1 98.12 263 TRP B N 1
ATOM 4293 C CA . TRP B 1 263 ? 0.984 -6.309 -18.406 1 98.12 263 TRP B CA 1
ATOM 4294 C C . TRP B 1 263 ? -0.109 -7.047 -17.641 1 98.12 263 TRP B C 1
ATOM 4296 O O . TRP B 1 263 ? 0.158 -7.664 -16.609 1 98.12 263 TRP B O 1
ATOM 4306 N N . SER B 1 264 ? -1.312 -6.949 -18.094 1 98.62 264 SER B N 1
ATOM 4307 C CA . SER B 1 264 ? -2.43 -7.785 -17.672 1 98.62 264 SER B CA 1
ATOM 4308 C C . SER B 1 264 ? -2.994 -8.594 -18.828 1 98.62 264 SER B C 1
ATOM 4310 O O . SER B 1 264 ? -3.334 -8.031 -19.875 1 98.62 264 SER B O 1
ATOM 4312 N N . VAL B 1 265 ? -2.982 -9.844 -18.688 1 98.75 265 VAL B N 1
ATOM 4313 C CA . VAL B 1 265 ? -3.512 -10.742 -19.719 1 98.75 265 VAL B CA 1
ATOM 4314 C C . VAL B 1 265 ? -4.645 -11.578 -19.141 1 98.75 265 VAL B C 1
ATOM 4316 O O . VAL B 1 265 ? -4.52 -12.125 -18.031 1 98.75 265 VAL B O 1
ATOM 4319 N N . VAL B 1 266 ? -5.75 -11.656 -19.875 1 98.75 266 VAL B N 1
ATOM 4320 C CA . VAL B 1 266 ? -6.902 -12.453 -19.469 1 98.75 266 VAL B CA 1
ATOM 4321 C C . VAL B 1 266 ? -7.32 -13.383 -20.609 1 98.75 266 VAL B C 1
ATOM 4323 O O . VAL B 1 266 ? -7.227 -13.016 -21.781 1 98.75 266 VAL B O 1
ATOM 4326 N N . GLY B 1 267 ? -7.637 -14.539 -20.266 1 98.69 267 GLY B N 1
ATOM 4327 C CA . GLY B 1 267 ? -8.156 -15.516 -21.219 1 98.69 267 GLY B CA 1
ATOM 4328 C C . GLY B 1 267 ? -9.203 -16.438 -20.625 1 98.69 267 GLY B C 1
ATOM 4329 O O . GLY B 1 267 ? -9.227 -16.641 -19.406 1 98.69 267 GLY B O 1
ATOM 4330 N N . ARG B 1 268 ? -10.031 -16.969 -21.484 1 98.69 268 ARG B N 1
ATOM 4331 C CA . ARG B 1 268 ? -11.117 -17.844 -21.062 1 98.69 268 ARG B CA 1
ATOM 4332 C C . ARG B 1 268 ? -10.891 -19.266 -21.531 1 98.69 268 ARG B C 1
ATOM 4334 O O . ARG B 1 268 ? -10.469 -19.5 -22.672 1 98.69 268 ARG B O 1
ATOM 4341 N N . LYS B 1 269 ? -11.047 -20.188 -20.625 1 98.44 269 LYS B N 1
ATOM 4342 C CA . LYS B 1 269 ? -11.047 -21.578 -21.047 1 98.44 269 LYS B CA 1
ATOM 4343 C C . LYS B 1 269 ? -12.25 -21.891 -21.922 1 98.44 269 LYS B C 1
ATOM 4345 O O . LYS B 1 269 ? -13.367 -21.469 -21.625 1 98.44 269 LYS B O 1
ATOM 4350 N N . HIS B 1 270 ? -12.008 -22.656 -22.938 1 94.56 270 HIS B N 1
ATOM 4351 C CA . HIS B 1 270 ? -13.078 -23.031 -23.859 1 94.56 270 HIS B CA 1
ATOM 4352 C C . HIS B 1 270 ? -14.203 -23.766 -23.125 1 94.56 270 HIS B C 1
ATOM 4354 O O . HIS B 1 270 ? -13.953 -24.562 -22.219 1 94.56 270 HIS B O 1
ATOM 4360 N N . ARG B 1 271 ? -15.438 -23.453 -23.516 1 88.81 271 ARG B N 1
ATOM 4361 C CA . ARG B 1 271 ? -16.625 -24.031 -22.891 1 88.81 271 ARG B CA 1
ATOM 4362 C C . ARG B 1 271 ? -16.812 -25.469 -23.312 1 88.81 271 ARG B C 1
ATOM 4364 O O . ARG B 1 271 ? -16.453 -25.844 -24.438 1 88.81 271 ARG B O 1
#

Organism: Aspergillus flavus (strain ATCC 200026 / FGSC A1120 / IAM 13836 / NRRL 3357 / JCM 12722 / SRRC 167) (NCBI:txid332952)

Sequence (542 aa):
MGQKPDYVLTRDYLDNNRINLHHYLCVELFGYHTHPDIPTADPNLKVADVGTGTAIWLTDLAKRLPQTVQLDALDISFEATPPAEWLPSNVRTLVWDVRTDPPEDLVGIYDIVHIRHFTLVLLEEEVESVLARLLKLLKPGGYLQWVEVDMNSWHILKTKPENQSDALETLFKLNQGQDKRLSPTYVPSLASRFEAAGFENVKSEARDAPPHLALAMHECNMLISEILARKAKNEKVMEMVKELLPRIETETREGSCWAFTRWSVVGRKHRMGQKPDYVLTRDYLDNNRINLHHYLCVELFGYHTHPDIPTADPNLKVADVGTGTAIWLTDLAKRLPQTVQLDALDISFEATPPAEWLPSNVRTLVWDVRTDPPEDLVGIYDIVHIRHFTLVLLEEEVESVLARLLKLLKPGGYLQWVEVDMNSWHILKTKPENQSDALETLFKLNQGQDKRLSPTYVPSLASRFEAAGFENVKSEARDAPPHLALAMHECNMLISEILARKAKNEKVMEMVKELLPRIETETREGSCWAFTRWSVVGRKHR

pLDDT: mean 91.98, std 11.24, range [25.44, 98.88]

InterPro domains:
  IPR029063 S-adenosyl-L-methionine-dependent methyltransferase superfamily [G3DSA:3.40.50.150] (35-268)
  IPR029063 S-adenosyl-L-methionine-dependent methyltransferase superfamily [SSF53335] (38-211)

Secondary structure (DSSP, 8-state):
-------SS--SHHHHHHHHHHHHHHHHHHS-SS-TTS----TT-EEEEET-TT-HHHHHHHTTS-TTSEEEEEES--SSSPPGGGS-TTEEEEE--TTSPPPGGGTT-EEEEEEE--TTT--GGGHHHHHHHHHHHEEEEEEEEEEEEEEEEEEEEESSTT---HHHHHHHHHHHTS-GGGS---GGGHHHHHHHHTEEEEEEEEEPPPHHHHHHHHHHHHHHHHHHHHHHT-HHHHHHHHHHHHHHHHHHHTTEEEEEEEEEEEEEE--/-------SS--SHHHHHHHHHHHHHHHHHHS-SS-TTS----TT-EEEEET-TT-HHHHHHHTTS-TTSEEEEEES--SSSPPGGGS-TTEEEEE--TTSPPPGGGTT-EEEEEEE--TTT--GGGHHHHHHHHHHHEEEEEEEEEEEEEEEEEEEEESSTT---HHHHHHHHHHHTS-GGGS---GGGHHHHHHHHTEEEEEEEEEPPPHHHHHHHHHHHHHHHHHHHHHHT-HHHHHHHHHHHHHHHHHHHHTEEEEEEEEEEEEEE--

Solvent-accessible surface area (backbone atoms only — not comparable to full-atom values): 29254 Å² total; per-residue (Å²): 130,77,78,73,75,95,57,72,64,70,63,45,56,70,48,49,48,40,52,50,35,48,49,54,51,49,30,64,68,73,71,44,95,60,61,87,88,56,89,74,81,60,50,73,38,27,36,34,30,43,61,32,50,54,36,52,68,57,58,62,44,52,76,76,41,57,78,65,27,40,36,36,35,27,17,73,59,64,74,48,26,69,48,75,84,36,44,60,90,40,53,44,81,44,82,43,54,70,90,42,81,71,59,75,91,50,49,44,62,20,45,34,39,35,38,56,66,48,47,66,70,44,49,73,86,46,48,64,61,34,50,47,42,56,53,45,28,29,20,68,60,9,35,40,40,42,38,38,63,31,57,77,52,58,46,76,47,58,75,44,92,82,47,57,52,64,48,53,52,50,51,52,54,62,55,50,73,75,40,75,36,54,61,40,74,51,60,87,47,42,53,61,51,40,46,75,65,53,32,37,85,64,46,69,47,77,44,71,56,60,56,51,57,24,46,55,52,29,44,42,50,53,51,52,56,56,45,40,30,62,66,64,70,35,66,67,54,35,51,51,49,63,61,35,48,64,50,32,52,49,26,39,66,66,27,24,40,54,38,56,36,33,35,42,33,36,27,24,38,60,112,131,77,78,72,76,94,57,74,64,67,64,44,56,69,47,48,46,40,53,50,37,50,49,55,53,49,29,64,68,72,69,44,94,59,62,87,88,57,88,72,81,59,51,75,39,28,35,35,32,44,60,32,51,55,37,54,69,57,59,60,45,52,77,75,41,56,78,65,28,40,35,35,35,26,20,74,59,64,74,47,26,67,48,73,83,37,42,60,89,42,53,43,82,44,82,42,54,72,90,44,81,70,59,75,91,49,50,44,61,21,45,34,38,36,35,54,66,46,46,68,71,44,49,73,86,46,49,64,61,34,48,44,42,56,54,46,29,29,20,68,60,8,35,42,40,41,36,37,64,31,57,76,53,57,46,75,48,55,75,44,93,80,47,58,52,64,48,52,51,50,51,50,55,62,56,51,73,74,39,74,36,53,62,40,77,50,60,88,48,41,53,61,49,40,45,74,65,54,32,37,84,65,45,69,50,76,45,71,58,58,54,52,56,26,47,54,52,28,44,44,52,51,51,52,56,56,46,41,31,63,67,64,72,34,67,69,55,35,50,50,49,63,62,35,47,64,52,31,52,50,26,38,66,67,26,25,39,54,38,53,36,33,36,42,33,36,29,24,36,60,110